Protein 3LOR (pdb70)

Solvent-accessible surface area: 26120 Å² total

Nearest PDB structures (foldseek):
  3lor-assembly1_B  TM=1.005E+00  e=1.584E-29  Corynebacterium glutamicum ATCC 13032
  2yp6-assembly3_C  TM=8.021E-01  e=1.498E-08  Streptococcus pneumoniae TIGR4
  2b5y-assembly1_A  TM=8.245E-01  e=8.520E-07  Bacillus subtilis
  2zct-assembly1_D  TM=6.244E-01  e=1.046E-04  unclassified
  3a5w-assembly1_A  TM=5.919E-01  e=3.774E-04  Aeropyrum pernix K1

Structure (mmCIF, N/CA/C/O backbone):
data_3LOR
#
_entry.id   3LOR
#
_cell.length_a   78.190
_cell.length_b   78.892
_cell.length_c   124.229
_cell.angle_alpha   90.00
_cell.angle_beta   90.00
_cell.angle_gamma   90.00
#
_symmetry.space_group_name_H-M   'P 21 21 21'
#
loop_
_entity.id
_entity.type
_entity.pdbx_description
1 polymer 'Thiol-disulfide isomerase and thioredoxins'
2 non-polymer 'CHLORIDE ION'
3 non-polymer 'CALCIUM ION'
4 non-polymer 'ACETATE ION'
5 water water
#
loop_
_atom_site.group_PDB
_atom_site.id
_atom_site.type_symbol
_atom_site.label_atom_id
_atom_site.label_alt_id
_atom_site.label_comp_id
_atom_site.label_asym_id
_atom_site.label_entity_id
_atom_site.label_seq_id
_atom_site.pdbx_PDB_ins_code
_atom_site.Cartn_x
_atom_site.Cartn_y
_atom_site.Cartn_z
_atom_site.occupancy
_atom_site.B_iso_or_equiv
_atom_site.auth_seq_id
_atom_site.auth_comp_id
_atom_site.auth_asym_id
_atom_site.auth_atom_id
_atom_site.pdbx_PDB_model_num
ATOM 1 N N . LEU A 1 4 ? -35.481 5.548 -28.634 1.00 26.86 4 LEU A N 1
ATOM 2 C CA . LEU A 1 4 ? -34.826 5.309 -27.369 1.00 26.81 4 LEU A CA 1
ATOM 3 C C . LEU A 1 4 ? -34.451 3.870 -27.309 1.00 26.59 4 LEU A C 1
ATOM 4 O O . LEU A 1 4 ? -33.576 3.476 -26.583 1.00 26.70 4 LEU A O 1
ATOM 9 N N . ASP A 1 5 ? -35.156 3.059 -28.069 1.00 26.19 5 ASP A N 1
ATOM 10 C CA . ASP A 1 5 ? -34.862 1.637 -28.147 1.00 25.80 5 ASP A CA 1
ATOM 11 C C . ASP A 1 5 ? -33.478 1.456 -28.745 1.00 25.20 5 ASP A C 1
ATOM 12 O O . ASP A 1 5 ? -32.736 0.570 -28.394 1.00 25.37 5 ASP A O 1
ATOM 14 N N . ASN A 1 6 ? -33.157 2.335 -29.664 1.00 23.91 6 ASN A N 1
ATOM 15 C CA . ASN A 1 6 ? -31.856 2.384 -30.275 1.00 22.76 6 ASN A CA 1
ATOM 16 C C . ASN A 1 6 ? -30.695 2.935 -29.440 1.00 21.78 6 ASN A C 1
ATOM 17 O O . ASN A 1 6 ? -29.549 2.740 -29.774 1.00 21.65 6 ASN A O 1
ATOM 22 N N . ALA A 1 7 ? -30.992 3.650 -28.376 1.00 20.48 7 ALA A N 1
ATOM 23 C CA . ALA A 1 7 ? -29.938 4.278 -27.622 1.00 19.17 7 ALA A CA 1
ATOM 24 C C . ALA A 1 7 ? -29.084 3.271 -26.876 1.00 17.86 7 ALA A C 1
ATOM 25 O O . ALA A 1 7 ? -29.573 2.375 -26.267 1.00 17.91 7 ALA A O 1
ATOM 27 N N . PRO A 1 8 ? -27.791 3.439 -26.959 1.00 16.63 8 PRO A N 1
ATOM 28 C CA . PRO A 1 8 ? -26.830 2.618 -26.247 1.00 15.64 8 PRO A CA 1
ATOM 29 C C . PRO A 1 8 ? -26.774 2.953 -24.793 1.00 14.96 8 PRO A C 1
ATOM 30 O O . PRO A 1 8 ? -26.981 4.079 -24.460 1.00 14.24 8 PRO A O 1
ATOM 34 N N . LEU A 1 9 ? -26.468 1.977 -23.963 1.00 14.50 9 LEU A N 1
ATOM 35 C CA . LEU A 1 9 ? -26.245 2.171 -22.548 1.00 14.18 9 LEU A CA 1
ATOM 36 C C . LEU A 1 9 ? -24.943 2.849 -22.272 1.00 13.95 9 LEU A C 1
ATOM 37 O O . LEU A 1 9 ? -24.011 2.676 -22.979 1.00 13.90 9 LEU A O 1
ATOM 42 N N . LEU A 1 10 ? -24.875 3.597 -21.207 1.00 13.45 10 LEU A N 1
ATOM 43 C CA . LEU A 1 10 ? -23.630 4.164 -20.818 1.00 13.13 10 LEU A CA 1
ATOM 44 C C . LEU A 1 10 ? -22.717 3.089 -20.241 1.00 13.03 10 LEU A C 1
ATOM 45 O O . LEU A 1 10 ? -23.074 2.405 -19.334 1.00 12.48 10 LEU A O 1
ATOM 50 N N . GLU A 1 11 ? -21.542 2.960 -20.829 1.00 13.43 11 GLU A N 1
ATOM 51 C CA . GLU A 1 11 ? -20.505 2.069 -20.373 1.00 14.76 11 GLU A CA 1
ATOM 52 C C . GLU A 1 11 ? -19.143 2.730 -20.368 1.00 15.17 11 GLU A C 1
ATOM 53 O O . GLU A 1 11 ? -18.464 2.779 -21.365 1.00 14.77 11 GLU A O 1
ATOM 59 N N . LEU A 1 12 ? -18.741 3.225 -19.226 1.00 15.28 12 LEU A N 1
ATOM 60 C CA . LEU A 1 12 ? -17.444 3.802 -19.102 1.00 15.03 12 LEU A CA 1
ATOM 61 C C . LEU A 1 12 ? -16.405 2.715 -19.148 1.00 15.04 12 LEU A C 1
ATOM 62 O O . LEU A 1 12 ? -16.596 1.715 -18.541 1.00 15.67 12 LEU A O 1
ATOM 67 N N . ASP A 1 13 ? -15.315 2.901 -19.877 1.00 14.92 13 ASP A N 1
ATOM 68 C CA . ASP A 1 13 ? -14.189 2.000 -19.767 1.00 14.38 13 ASP A CA 1
ATOM 69 C C . ASP A 1 13 ? -13.165 2.716 -18.928 1.00 13.88 13 ASP A C 1
ATOM 70 O O . ASP A 1 13 ? -12.610 3.676 -19.348 1.00 13.49 13 ASP A O 1
ATOM 75 N N . VAL A 1 14 ? -12.930 2.235 -17.726 1.00 13.53 14 VAL A N 1
ATOM 76 C CA . VAL A 1 14 ? -12.110 2.953 -16.772 1.00 13.61 14 VAL A CA 1
ATOM 77 C C . VAL A 1 14 ? -10.819 2.275 -16.354 1.00 13.73 14 VAL A C 1
ATOM 78 O O . VAL A 1 14 ? -10.843 1.186 -15.873 1.00 14.01 14 VAL A O 1
ATOM 82 N N . GLN A 1 15 ? -9.683 2.920 -16.536 1.00 13.69 15 GLN A N 1
ATOM 83 C CA . GLN A 1 15 ? -8.458 2.409 -15.958 1.00 12.84 15 GLN A CA 1
ATOM 84 C C . GLN A 1 15 ? -8.431 2.445 -14.442 1.00 12.74 15 GLN A C 1
ATOM 85 O O . GLN A 1 15 ? -8.072 1.482 -13.830 1.00 12.44 15 GLN A O 1
ATOM 91 N N . GLU A 1 16 ? -8.806 3.549 -13.841 1.00 12.07 16 GLU A N 1
ATOM 92 C CA . GLU A 1 16 ? -8.924 3.604 -12.405 1.00 12.31 16 GLU A CA 1
ATOM 93 C C . GLU A 1 16 ? -9.804 4.733 -11.914 1.00 12.41 16 GLU A C 1
ATOM 94 O O . GLU A 1 16 ? -9.969 5.703 -12.589 1.00 11.96 16 GLU A O 1
ATOM 100 N N . TRP A 1 17 ? -10.335 4.592 -10.716 1.00 11.99 17 TRP A N 1
ATOM 101 C CA . TRP A 1 17 ? -11.047 5.662 -10.077 1.00 12.31 17 TRP A CA 1
ATOM 102 C C . TRP A 1 17 ? -10.146 6.336 -9.044 1.00 12.20 17 TRP A C 1
ATOM 103 O O . TRP A 1 17 ? -9.737 5.777 -8.091 1.00 11.97 17 TRP A O 1
ATOM 114 N N . VAL A 1 18 ? -9.792 7.550 -9.331 1.00 12.86 18 VAL A N 1
ATOM 115 C CA . VAL A 1 18 ? -8.796 8.297 -8.621 1.00 13.33 18 VAL A CA 1
ATOM 116 C C . VAL A 1 18 ? -9.054 8.767 -7.192 1.00 13.61 18 VAL A C 1
ATOM 117 O O . VAL A 1 18 ? -8.160 8.823 -6.406 1.00 13.44 18 VAL A O 1
ATOM 121 N N . ASN A 1 19 ? -10.282 9.136 -6.907 1.00 14.06 19 ASN A N 1
ATOM 122 C CA . ASN A 1 19 ? -10.683 9.789 -5.680 1.00 14.67 19 ASN A CA 1
ATOM 123 C C . ASN A 1 19 ? -11.883 9.208 -4.984 1.00 15.65 19 ASN A C 1
ATOM 124 O O . ASN A 1 19 ? -12.503 9.870 -4.200 1.00 15.61 19 ASN A O 1
ATOM 129 N N . HIS A 1 20 ? -12.282 8.021 -5.379 1.00 16.25 20 HIS A N 1
ATOM 130 C CA . HIS A 1 20 ? -13.526 7.484 -4.931 1.00 16.58 20 HIS A CA 1
ATOM 131 C C . HIS A 1 20 ? -13.564 6.028 -5.213 1.00 17.21 20 HIS A C 1
ATOM 132 O O . HIS A 1 20 ? -12.899 5.561 -6.068 1.00 17.52 20 HIS A O 1
ATOM 139 N N . GLU A 1 21 ? -14.409 5.325 -4.510 1.00 17.23 21 GLU A N 1
ATOM 140 C CA . GLU A 1 21 ? -14.718 3.986 -4.854 1.00 17.96 21 GLU A CA 1
ATOM 141 C C . GLU A 1 21 ? -15.421 4.036 -6.172 1.00 18.10 21 GLU A C 1
ATOM 142 O O . GLU A 1 21 ? -16.133 4.964 -6.447 1.00 17.70 21 GLU A O 1
ATOM 148 N N . GLY A 1 22 ? -15.242 3.013 -6.973 1.00 18.08 22 GLY A N 1
ATOM 149 C CA . GLY A 1 22 ? -15.860 2.955 -8.269 1.00 18.22 22 GLY A CA 1
ATOM 150 C C . GLY A 1 22 ? -17.347 2.770 -8.255 1.00 18.19 22 GLY A C 1
ATOM 151 O O . GLY A 1 22 ? -17.888 2.205 -7.353 1.00 18.79 22 GLY A O 1
ATOM 152 N N . LEU A 1 23 ? -17.995 3.251 -9.291 1.00 17.87 23 LEU A N 1
ATOM 153 C CA . LEU A 1 23 ? -19.427 3.176 -9.410 1.00 18.06 23 LEU A CA 1
ATOM 154 C C . LEU A 1 23 ? -19.832 2.244 -10.508 1.00 18.05 23 LEU A C 1
ATOM 155 O O . LEU A 1 23 ? -19.287 2.281 -11.563 1.00 18.57 23 LEU A O 1
ATOM 160 N N . SER A 1 24 ? -20.824 1.433 -10.258 1.00 17.66 24 SER A N 1
ATOM 161 C CA . SER A 1 24 ? -21.396 0.609 -11.280 1.00 17.18 24 SER A CA 1
ATOM 162 C C . SER A 1 24 ? -22.611 1.246 -11.881 1.00 17.03 24 SER A C 1
ATOM 163 O O . SER A 1 24 ? -23.168 2.161 -11.341 1.00 16.74 24 SER A O 1
ATOM 166 N N . ASN A 1 25 ? -23.036 0.706 -13.003 1.00 16.73 25 ASN A N 1
ATOM 167 C CA . ASN A 1 25 ? -24.262 1.126 -13.628 1.00 16.33 25 ASN A CA 1
ATOM 168 C C . ASN A 1 25 ? -25.425 0.855 -12.715 1.00 16.47 25 ASN A C 1
ATOM 169 O O . ASN A 1 25 ? -26.390 1.557 -12.747 1.00 16.57 25 ASN A O 1
ATOM 174 N N . GLU A 1 26 ? -25.320 -0.190 -11.928 1.00 16.12 26 GLU A N 1
ATOM 175 C CA . GLU A 1 26 ? -26.319 -0.495 -10.945 1.00 16.15 26 GLU A CA 1
ATOM 176 C C . GLU A 1 26 ? -26.444 0.529 -9.845 1.00 15.76 26 GLU A C 1
ATOM 177 O O . GLU A 1 26 ? -27.513 0.803 -9.425 1.00 16.09 26 GLU A O 1
ATOM 179 N N . ASP A 1 27 ? -25.334 1.061 -9.379 1.00 15.69 27 ASP A N 1
ATOM 180 C CA . ASP A 1 27 ? -25.306 2.141 -8.410 1.00 15.27 27 ASP A CA 1
ATOM 181 C C . ASP A 1 27 ? -25.942 3.372 -8.999 1.00 14.79 27 ASP A C 1
ATOM 182 O O . ASP A 1 27 ? -26.597 4.097 -8.331 1.00 14.97 27 ASP A O 1
ATOM 187 N N . LEU A 1 28 ? -25.669 3.613 -10.261 1.00 13.43 28 LEU A N 1
ATOM 188 C CA . LEU A 1 28 ? -26.246 4.704 -10.995 1.00 12.93 28 LEU A CA 1
ATOM 189 C C . LEU A 1 28 ? -27.710 4.606 -11.389 1.00 12.27 28 LEU A C 1
ATOM 190 O O . LEU A 1 28 ? -28.323 5.584 -11.628 1.00 12.30 28 LEU A O 1
ATOM 195 N N . ARG A 1 29 ? -28.243 3.417 -11.493 1.00 11.47 29 ARG A N 1
ATOM 196 C CA . ARG A 1 29 ? -29.576 3.251 -11.999 1.00 11.51 29 ARG A CA 1
ATOM 197 C C . ARG A 1 29 ? -30.615 3.934 -11.119 1.00 10.79 29 ARG A C 1
ATOM 198 O O . ARG A 1 29 ? -30.515 3.933 -9.937 1.00 9.95 29 ARG A O 1
ATOM 206 N N . GLY A 1 30 ? -31.584 4.548 -11.762 1.00 10.35 30 GLY A N 1
ATOM 207 C CA . GLY A 1 30 ? -32.544 5.394 -11.114 1.00 10.20 30 GLY A CA 1
ATOM 208 C C . GLY A 1 30 ? -32.137 6.836 -10.959 1.00 10.15 30 GLY A C 1
ATOM 209 O O . GLY A 1 30 ? -32.858 7.588 -10.393 1.00 10.35 30 GLY A O 1
ATOM 210 N N . LYS A 1 31 ? -30.976 7.193 -11.472 1.00 9.94 31 LYS A N 1
ATOM 211 C CA . LYS A 1 31 ? -30.434 8.535 -11.434 1.00 9.83 31 LYS A CA 1
ATOM 212 C C . LYS A 1 31 ? -30.082 8.995 -12.820 1.00 9.45 31 LYS A C 1
ATOM 213 O O . LYS A 1 31 ? -29.686 8.225 -13.649 1.00 9.46 31 LYS A O 1
ATOM 219 N N . VAL A 1 32 ? -30.218 10.279 -13.038 1.00 8.36 32 VAL A N 1
ATOM 220 C CA . VAL A 1 32 ? -29.643 10.918 -14.189 1.00 8.43 32 VAL A CA 1
ATOM 221 C C . VAL A 1 32 ? -28.139 11.001 -14.026 1.00 7.92 32 VAL A C 1
ATOM 222 O O . VAL A 1 32 ? -27.668 11.315 -12.992 1.00 7.81 32 VAL A O 1
ATOM 226 N N . VAL A 1 33 ? -27.391 10.709 -15.064 1.00 7.88 33 VAL A N 1
ATOM 227 C CA . VAL A 1 33 ? -25.953 10.717 -14.974 1.00 8.24 33 VAL A CA 1
ATOM 228 C C . VAL A 1 33 ? -25.350 11.787 -15.827 1.00 8.48 33 VAL A C 1
ATOM 229 O O . VAL A 1 33 ? -25.651 11.911 -16.975 1.00 9.09 33 VAL A O 1
ATOM 233 N N . VAL A 1 34 ? -24.492 12.574 -15.232 1.00 8.66 34 VAL A N 1
ATOM 234 C CA . VAL A 1 34 ? -23.779 13.571 -15.966 1.00 9.08 34 VAL A CA 1
ATOM 235 C C . VAL A 1 34 ? -22.330 13.196 -16.006 1.00 8.91 34 VAL A C 1
ATOM 236 O O . VAL A 1 34 ? -21.715 13.126 -14.999 1.00 9.13 34 VAL A O 1
ATOM 240 N N . VAL A 1 35 ? -21.776 12.979 -17.170 1.00 7.74 35 VAL A N 1
ATOM 241 C CA . VAL A 1 35 ? -20.382 12.690 -17.250 1.00 8.53 35 VAL A CA 1
ATOM 242 C C . VAL A 1 35 ? -19.650 13.826 -17.905 1.00 9.04 35 VAL A C 1
ATOM 243 O O . VAL A 1 35 ? -19.921 14.162 -19.015 1.00 8.61 35 VAL A O 1
ATOM 247 N N . GLU A 1 36 ? -18.715 14.398 -17.186 1.00 9.73 36 GLU A N 1
ATOM 248 C CA . GLU A 1 36 ? -17.910 15.474 -17.677 1.00 10.54 36 GLU A CA 1
ATOM 249 C C . GLU A 1 36 ? -16.578 14.939 -18.158 1.00 10.10 36 GLU A C 1
ATOM 250 O O . GLU A 1 36 ? -15.769 14.554 -17.397 1.00 10.28 36 GLU A O 1
ATOM 256 N N . VAL A 1 37 ? -16.379 14.956 -19.451 1.00 10.48 37 VAL A N 1
ATOM 257 C CA . VAL A 1 37 ? -15.178 14.465 -20.072 1.00 10.80 37 VAL A CA 1
ATOM 258 C C . VAL A 1 37 ? -14.177 15.591 -20.254 1.00 11.74 37 VAL A C 1
ATOM 259 O O . VAL A 1 37 ? -14.443 16.538 -20.916 1.00 11.63 37 VAL A O 1
ATOM 263 N N . PHE A 1 38 ? -13.037 15.493 -19.613 1.00 11.55 38 PHE A N 1
ATOM 264 C CA . PHE A 1 38 ? -12.136 16.608 -19.550 1.00 11.89 38 PHE A CA 1
ATOM 265 C C . PHE A 1 38 ? -10.668 16.281 -19.661 1.00 11.62 38 PHE A C 1
ATOM 266 O O . PHE A 1 38 ? -10.269 15.177 -19.476 1.00 11.87 38 PHE A O 1
ATOM 274 N N . GLN A 1 39 ? -9.884 17.294 -19.947 1.00 11.56 39 GLN A N 1
ATOM 275 C CA . GLN A 1 39 ? -8.450 17.245 -19.787 1.00 11.87 39 GLN A CA 1
ATOM 276 C C . GLN A 1 39 ? -8.094 18.302 -18.762 1.00 12.22 39 GLN A C 1
ATOM 277 O O . GLN A 1 39 ? -8.650 19.358 -18.769 1.00 11.95 39 GLN A O 1
ATOM 291 N N . LEU A 1 41 ? -5.604 20.193 -18.520 1.00 11.77 41 LEU A N 1
ATOM 292 C CA . LEU A 1 41 ? -4.940 21.343 -19.083 1.00 12.03 41 LEU A CA 1
ATOM 293 C C . LEU A 1 41 ? -5.644 21.997 -20.250 1.00 12.68 41 LEU A C 1
ATOM 294 O O . LEU A 1 41 ? -5.047 22.714 -20.972 1.00 14.02 41 LEU A O 1
ATOM 299 N N . CYS A 1 42 ? -6.913 21.739 -20.421 1.00 13.16 42 CYS A N 1
ATOM 300 C CA . CYS A 1 42 ? -7.686 22.323 -21.473 1.00 13.66 42 CYS A CA 1
ATOM 301 C C . CYS A 1 42 ? -8.460 23.493 -20.899 1.00 13.20 42 CYS A C 1
ATOM 302 O O . CYS A 1 42 ? -9.095 23.385 -19.902 1.00 12.58 42 CYS A O 1
ATOM 305 N N . PRO A 1 43 ? -8.362 24.625 -21.553 1.00 12.79 43 PRO A N 1
ATOM 306 C CA . PRO A 1 43 ? -8.940 25.858 -21.056 1.00 12.54 43 PRO A CA 1
ATOM 307 C C . PRO A 1 43 ? -10.437 25.788 -20.927 1.00 13.04 43 PRO A C 1
ATOM 308 O O . PRO A 1 43 ? -10.962 26.302 -19.990 1.00 12.85 43 PRO A O 1
ATOM 312 N N . GLY A 1 44 ? -11.071 25.163 -21.896 1.00 12.90 44 GLY A N 1
ATOM 313 C CA . GLY A 1 44 ? -12.477 25.010 -21.910 1.00 12.74 44 GLY A CA 1
ATOM 314 C C . GLY A 1 44 ? -12.915 24.199 -20.731 1.00 13.05 44 GLY A C 1
ATOM 315 O O . GLY A 1 44 ? -13.882 24.491 -20.119 1.00 12.91 44 GLY A O 1
ATOM 316 N N . CYS A 1 45 ? -12.183 23.164 -20.436 1.00 13.19 45 CYS A N 1
ATOM 317 C CA . CYS A 1 45 ? -12.462 22.411 -19.256 1.00 13.45 45 CYS A CA 1
ATOM 318 C C . CYS A 1 45 ? -12.227 23.156 -17.957 1.00 13.55 45 CYS A C 1
ATOM 319 O O . CYS A 1 45 ? -13.072 23.195 -17.123 1.00 13.60 45 CYS A O 1
ATOM 322 N N . VAL A 1 46 ? -11.062 23.731 -17.801 1.00 13.39 46 VAL A N 1
ATOM 323 C CA . VAL A 1 46 ? -10.700 24.389 -16.581 1.00 13.72 46 VAL A CA 1
ATOM 324 C C . VAL A 1 46 ? -11.536 25.612 -16.288 1.00 13.68 46 VAL A C 1
ATOM 325 O O . VAL A 1 46 ? -11.936 25.820 -15.194 1.00 14.09 46 VAL A O 1
ATOM 329 N N . ASN A 1 47 ? -11.717 26.442 -17.291 1.00 13.68 47 ASN A N 1
ATOM 330 C CA . ASN A 1 47 ? -12.595 27.589 -17.222 1.00 13.21 47 ASN A CA 1
ATOM 331 C C . ASN A 1 47 ? -14.077 27.345 -17.130 1.00 12.37 47 ASN A C 1
ATOM 332 O O . ASN A 1 47 ? -14.733 28.055 -16.467 1.00 11.41 47 ASN A O 1
ATOM 337 N N . HIS A 1 48 ? -14.597 26.404 -17.881 1.00 11.49 48 HIS A N 1
ATOM 338 C CA . HIS A 1 48 ? -16.026 26.268 -17.950 1.00 12.27 48 HIS A CA 1
ATOM 339 C C . HIS A 1 48 ? -16.625 24.931 -17.564 1.00 11.47 48 HIS A C 1
ATOM 340 O O . HIS A 1 48 ? -17.404 24.864 -16.681 1.00 10.88 48 HIS A O 1
ATOM 347 N N . GLY A 1 49 ? -16.257 23.884 -18.260 1.00 11.32 49 GLY A N 1
ATOM 348 C CA . GLY A 1 49 ? -16.820 22.596 -17.997 1.00 11.74 49 GLY A CA 1
ATOM 349 C C . GLY A 1 49 ? -16.615 21.975 -16.636 1.00 11.80 49 GLY A C 1
ATOM 350 O O . GLY A 1 49 ? -17.532 21.527 -16.052 1.00 12.98 49 GLY A O 1
ATOM 351 N N . VAL A 1 50 ? -15.424 21.978 -16.113 1.00 12.16 50 VAL A N 1
ATOM 352 C CA . VAL A 1 50 ? -15.253 21.445 -14.793 1.00 12.66 50 VAL A CA 1
ATOM 353 C C . VAL A 1 50 ? -16.025 22.221 -13.715 1.00 12.59 50 VAL A C 1
ATOM 354 O O . VAL A 1 50 ? -16.710 21.640 -12.953 1.00 13.40 50 VAL A O 1
ATOM 358 N N . PRO A 1 51 ? -15.955 23.532 -13.700 1.00 12.18 51 PRO A N 1
ATOM 359 C CA . PRO A 1 51 ? -16.685 24.315 -12.725 1.00 11.83 51 PRO A CA 1
ATOM 360 C C . PRO A 1 51 ? -18.182 24.159 -12.829 1.00 11.99 51 PRO A C 1
ATOM 361 O O . PRO A 1 51 ? -18.833 24.165 -11.836 1.00 11.74 51 PRO A O 1
ATOM 365 N N . GLN A 1 52 ? -18.695 24.021 -14.036 1.00 11.40 52 GLN A N 1
ATOM 366 C CA . GLN A 1 52 ? -20.090 23.707 -14.269 1.00 11.18 52 GLN A CA 1
ATOM 367 C C . GLN A 1 52 ? -20.495 22.360 -13.658 1.00 11.20 52 GLN A C 1
ATOM 368 O O . GLN A 1 52 ? -21.519 22.260 -13.073 1.00 10.56 52 GLN A O 1
ATOM 374 N N . ALA A 1 53 ? -19.653 21.358 -13.792 1.00 10.53 53 ALA A N 1
ATOM 375 C CA . ALA A 1 53 ? -19.843 20.088 -13.156 1.00 11.01 53 ALA A CA 1
ATOM 376 C C . ALA A 1 53 ? -19.852 20.204 -11.619 1.00 11.19 53 ALA A C 1
ATOM 377 O O . ALA A 1 53 ? -20.656 19.613 -11.003 1.00 11.34 53 ALA A O 1
ATOM 379 N N . GLN A 1 54 ? -18.971 21.000 -11.044 1.00 11.86 54 GLN A N 1
ATOM 380 C CA . GLN A 1 54 ? -18.951 21.232 -9.610 1.00 12.19 54 GLN A CA 1
ATOM 381 C C . GLN A 1 54 ? -20.226 21.899 -9.152 1.00 12.45 54 GLN A C 1
ATOM 382 O O . GLN A 1 54 ? -20.743 21.570 -8.154 1.00 12.19 54 GLN A O 1
ATOM 388 N N . LYS A 1 55 ? -20.727 22.828 -9.929 1.00 11.36 55 LYS A N 1
ATOM 389 C CA . LYS A 1 55 ? -21.946 23.482 -9.616 1.00 11.52 55 LYS A CA 1
ATOM 390 C C . LYS A 1 55 ? -23.099 22.512 -9.594 1.00 11.69 55 LYS A C 1
ATOM 391 O O . LYS A 1 55 ? -23.921 22.567 -8.739 1.00 10.93 55 LYS A O 1
ATOM 397 N N . ILE A 1 56 ? -23.145 21.609 -10.540 1.00 10.93 56 ILE A N 1
ATOM 398 C CA . ILE A 1 56 ? -24.177 20.635 -10.548 1.00 11.21 56 ILE A CA 1
ATOM 399 C C . ILE A 1 56 ? -24.083 19.778 -9.299 1.00 11.39 56 ILE A C 1
ATOM 400 O O . ILE A 1 56 ? -25.038 19.547 -8.653 1.00 11.30 56 ILE A O 1
ATOM 405 N N . HIS A 1 57 ? -22.890 19.352 -8.976 1.00 11.14 57 HIS A N 1
ATOM 406 C CA . HIS A 1 57 ? -22.657 18.505 -7.851 1.00 11.94 57 HIS A CA 1
ATOM 407 C C . HIS A 1 57 ? -23.075 19.152 -6.529 1.00 12.18 57 HIS A C 1
ATOM 408 O O . HIS A 1 57 ? -23.640 18.521 -5.709 1.00 12.95 57 HIS A O 1
ATOM 415 N N . ARG A 1 58 ? -22.751 20.409 -6.347 1.00 12.91 58 ARG A N 1
ATOM 416 C CA . ARG A 1 58 ? -23.173 21.170 -5.199 1.00 14.11 58 ARG A CA 1
ATOM 417 C C . ARG A 1 58 ? -24.644 21.473 -5.132 1.00 14.65 58 ARG A C 1
ATOM 418 O O . ARG A 1 58 ? -25.221 21.415 -4.107 1.00 14.67 58 ARG A O 1
ATOM 434 N N . ILE A 1 60 ? -27.323 19.802 -6.915 1.00 15.34 60 ILE A N 1
ATOM 435 C CA . ILE A 1 60 ? -28.288 18.756 -7.025 1.00 15.17 60 ILE A CA 1
ATOM 436 C C . ILE A 1 60 ? -27.834 17.572 -6.251 1.00 15.16 60 ILE A C 1
ATOM 437 O O . ILE A 1 60 ? -26.717 17.178 -6.329 1.00 15.49 60 ILE A O 1
ATOM 442 N N . ASP A 1 61 ? -28.738 17.016 -5.495 1.00 14.93 61 ASP A N 1
ATOM 443 C CA . ASP A 1 61 ? -28.448 15.889 -4.678 1.00 15.40 61 ASP A CA 1
ATOM 444 C C . ASP A 1 61 ? -28.151 14.623 -5.467 1.00 15.50 61 ASP A C 1
ATOM 445 O O . ASP A 1 61 ? -28.710 14.397 -6.487 1.00 15.54 61 ASP A O 1
ATOM 450 N N . GLU A 1 62 ? -27.310 13.777 -4.922 1.00 15.44 62 GLU A N 1
ATOM 451 C CA . GLU A 1 62 ? -26.937 12.537 -5.574 1.00 15.80 62 GLU A CA 1
ATOM 452 C C . GLU A 1 62 ? -27.997 11.489 -5.600 1.00 15.45 62 GLU A C 1
ATOM 453 O O . GLU A 1 62 ? -27.835 10.493 -6.220 1.00 15.63 62 GLU A O 1
ATOM 459 N N . SER A 1 63 ? -29.067 11.723 -4.889 1.00 15.40 63 SER A N 1
ATOM 460 C CA . SER A 1 63 ? -30.262 10.915 -5.001 1.00 15.16 63 SER A CA 1
ATOM 461 C C . SER A 1 63 ? -31.006 11.103 -6.337 1.00 14.95 63 SER A C 1
ATOM 462 O O . SER A 1 63 ? -31.821 10.303 -6.696 1.00 14.93 63 SER A O 1
ATOM 465 N N . GLN A 1 64 ? -30.707 12.197 -7.018 1.00 14.50 64 GLN A N 1
ATOM 466 C CA . GLN A 1 64 ? -31.287 12.555 -8.290 1.00 14.02 64 GLN A CA 1
ATOM 467 C C . GLN A 1 64 ? -30.309 12.574 -9.450 1.00 13.69 64 GLN A C 1
ATOM 468 O O . GLN A 1 64 ? -30.553 12.005 -10.466 1.00 12.67 64 GLN A O 1
ATOM 474 N N . VAL A 1 65 ? -29.215 13.279 -9.273 1.00 13.08 65 VAL A N 1
ATOM 475 C CA . VAL A 1 65 ? -28.187 13.367 -10.277 1.00 13.07 65 VAL A CA 1
ATOM 476 C C . VAL A 1 65 ? -26.802 12.935 -9.781 1.00 13.12 65 VAL A C 1
ATOM 477 O O . VAL A 1 65 ? -26.340 13.396 -8.798 1.00 13.37 65 VAL A O 1
ATOM 481 N N . GLN A 1 66 ? -26.138 12.063 -10.505 1.00 12.12 66 GLN A N 1
ATOM 482 C CA . GLN A 1 66 ? -24.752 11.755 -10.257 1.00 12.13 66 GLN A CA 1
ATOM 483 C C . GLN A 1 66 ? -23.816 12.409 -11.259 1.00 11.70 66 GLN A C 1
ATOM 484 O O . GLN A 1 66 ? -23.959 12.250 -12.413 1.00 11.06 66 GLN A O 1
ATOM 490 N N . VAL A 1 67 ? -22.854 13.153 -10.771 1.00 11.21 67 VAL A N 1
ATOM 491 C CA . VAL A 1 67 ? -21.811 13.724 -11.596 1.00 11.16 67 VAL A CA 1
ATOM 492 C C . VAL A 1 67 ? -20.588 12.853 -11.521 1.00 11.45 67 VAL A C 1
ATOM 493 O O . VAL A 1 67 ? -20.181 12.448 -10.476 1.00 11.58 67 VAL A O 1
ATOM 497 N N . ILE A 1 68 ? -20.053 12.545 -12.674 1.00 11.17 68 ILE A N 1
ATOM 498 C CA . ILE A 1 68 ? -18.827 11.820 -12.831 1.00 11.55 68 ILE A CA 1
ATOM 499 C C . ILE A 1 68 ? -17.858 12.536 -13.716 1.00 11.63 68 ILE A C 1
ATOM 500 O O . ILE A 1 68 ? -18.192 13.027 -14.766 1.00 11.39 68 ILE A O 1
ATOM 505 N N . GLY A 1 69 ? -16.634 12.582 -13.260 1.00 10.95 69 GLY A N 1
ATOM 506 C CA . GLY A 1 69 ? -15.556 13.152 -14.012 1.00 10.72 69 GLY A CA 1
ATOM 507 C C . GLY A 1 69 ? -14.808 12.088 -14.773 1.00 11.04 69 GLY A C 1
ATOM 508 O O . GLY A 1 69 ? -14.509 11.085 -14.250 1.00 10.52 69 GLY A O 1
ATOM 509 N N . LEU A 1 70 ? -14.559 12.302 -16.037 1.00 11.88 70 LEU A N 1
ATOM 510 C CA . LEU A 1 70 ? -13.757 11.368 -16.777 1.00 12.21 70 LEU A CA 1
ATOM 511 C C . LEU A 1 70 ? -12.614 12.067 -17.420 1.00 12.53 70 LEU A C 1
ATOM 512 O O . LEU A 1 70 ? -12.796 12.897 -18.247 1.00 12.61 70 LEU A O 1
ATOM 517 N N . HIS A 1 71 ? -11.421 11.711 -17.016 1.00 12.39 71 HIS A N 1
ATOM 518 C CA . HIS A 1 71 ? -10.251 12.331 -17.537 1.00 12.48 71 HIS A CA 1
ATOM 519 C C . HIS A 1 71 ? -9.837 11.511 -18.747 1.00 12.68 71 HIS A C 1
ATOM 520 O O . HIS A 1 71 ? -9.371 10.433 -18.597 1.00 11.85 71 HIS A O 1
ATOM 527 N N . SER A 1 72 ? -10.078 12.031 -19.932 1.00 12.64 72 SER A N 1
ATOM 528 C CA . SER A 1 72 ? -9.654 11.420 -21.163 1.00 12.88 72 SER A CA 1
ATOM 529 C C . SER A 1 72 ? -8.567 12.211 -21.810 1.00 12.80 72 SER A C 1
ATOM 530 O O . SER A 1 72 ? -8.823 13.153 -22.488 1.00 12.30 72 SER A O 1
ATOM 533 N N . VAL A 1 73 ? -7.352 11.779 -21.610 1.00 12.62 73 VAL A N 1
ATOM 534 C CA . VAL A 1 73 ? -6.207 12.478 -22.108 1.00 12.27 73 VAL A CA 1
ATOM 535 C C . VAL A 1 73 ? -5.851 11.907 -23.446 1.00 12.32 73 VAL A C 1
ATOM 536 O O . VAL A 1 73 ? -5.626 10.752 -23.555 1.00 12.59 73 VAL A O 1
ATOM 540 N N . PHE A 1 74 ? -5.848 12.738 -24.459 1.00 11.55 74 PHE A N 1
ATOM 541 C CA . PHE A 1 74 ? -5.496 12.334 -25.788 1.00 11.58 74 PHE A CA 1
ATOM 542 C C . PHE A 1 74 ? -4.288 13.035 -26.382 1.00 11.73 74 PHE A C 1
ATOM 543 O O . PHE A 1 74 ? -3.900 12.771 -27.490 1.00 11.20 74 PHE A O 1
ATOM 551 N N . GLU A 1 75 ? -3.691 13.925 -25.628 1.00 12.01 75 GLU A N 1
ATOM 552 C CA . GLU A 1 75 ? -2.480 14.565 -26.045 1.00 12.84 75 GLU A CA 1
ATOM 553 C C . GLU A 1 75 ? -1.631 14.788 -24.804 1.00 12.70 75 GLU A C 1
ATOM 554 O O . GLU A 1 75 ? -2.159 14.904 -23.738 1.00 12.93 75 GLU A O 1
ATOM 560 N N . HIS A 1 76 ? -0.322 14.853 -24.951 1.00 12.48 76 HIS A N 1
ATOM 561 C CA . HIS A 1 76 ? 0.557 15.219 -23.861 1.00 12.75 76 HIS A CA 1
ATOM 562 C C . HIS A 1 76 ? 0.420 14.372 -22.647 1.0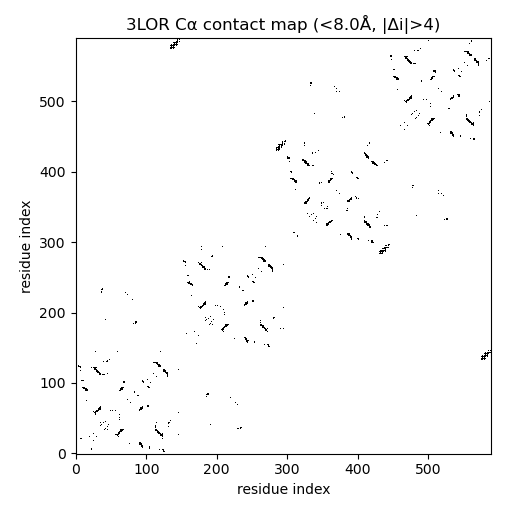0 12.64 76 HIS A C 1
ATOM 563 O O . HIS A 1 76 ? 0.453 14.852 -21.579 1.00 12.24 76 HIS A O 1
ATOM 570 N N . HIS A 1 77 ? 0.335 13.087 -22.859 1.00 12.74 77 HIS A N 1
ATOM 571 C CA . HIS A 1 77 ? 0.051 12.131 -21.848 1.00 13.94 77 HIS A CA 1
ATOM 572 C C . HIS A 1 77 ? 1.053 12.143 -20.701 1.00 13.96 77 HIS A C 1
ATOM 573 O O . HIS A 1 77 ? 0.676 11.968 -19.586 1.00 14.67 77 HIS A O 1
ATOM 580 N N . ASP A 1 78 ? 2.320 12.346 -20.990 1.00 13.76 78 ASP A N 1
ATOM 581 C CA . ASP A 1 78 ? 3.373 12.302 -19.998 1.00 14.55 78 ASP A CA 1
ATOM 582 C C . ASP A 1 78 ? 3.241 13.370 -18.950 1.00 14.43 78 ASP A C 1
ATOM 583 O O . ASP A 1 78 ? 3.655 13.214 -17.854 1.00 14.90 78 ASP A O 1
ATOM 588 N N . VAL A 1 79 ? 2.642 14.457 -19.352 1.00 14.04 79 VAL A N 1
ATOM 589 C CA . VAL A 1 79 ? 2.315 15.539 -18.489 1.00 13.77 79 VAL A CA 1
ATOM 590 C C . VAL A 1 79 ? 0.965 15.454 -17.736 1.00 14.27 79 VAL A C 1
ATOM 591 O O . VAL A 1 79 ? 0.768 16.123 -16.761 1.00 14.42 79 VAL A O 1
ATOM 603 N N . THR A 1 81 ? -0.644 12.804 -16.242 1.00 13.84 81 THR A N 1
ATOM 604 C CA . THR A 1 81 ? -0.767 11.521 -15.605 1.00 13.93 81 THR A CA 1
ATOM 605 C C . THR A 1 81 ? -1.807 11.517 -14.516 1.00 13.59 81 THR A C 1
ATOM 606 O O . THR A 1 81 ? -2.254 12.518 -14.105 1.00 13.67 81 THR A O 1
ATOM 610 N N . PRO A 1 82 ? -2.132 10.339 -14.035 1.00 13.46 82 PRO A N 1
ATOM 611 C CA . PRO A 1 82 ? -3.042 10.178 -12.930 1.00 13.16 82 PRO A CA 1
ATOM 612 C C . PRO A 1 82 ? -2.538 10.848 -11.677 1.00 12.86 82 PRO A C 1
ATOM 613 O O . PRO A 1 82 ? -3.350 11.320 -10.950 1.00 13.01 82 PRO A O 1
ATOM 617 N N . GLU A 1 83 ? -1.243 10.879 -11.436 1.00 12.50 83 GLU A N 1
ATOM 618 C CA . GLU A 1 83 ? -0.689 11.617 -10.311 1.00 12.64 83 GLU A CA 1
ATOM 619 C C . GLU A 1 83 ? -0.901 13.108 -10.403 1.00 12.90 83 GLU A C 1
ATOM 620 O O . GLU A 1 83 ? -1.264 13.734 -9.458 1.00 12.38 83 GLU A O 1
ATOM 622 N N . ALA A 1 84 ? -0.685 13.655 -11.581 1.00 13.29 84 ALA A N 1
ATOM 623 C CA . ALA A 1 84 ? -0.957 15.049 -11.870 1.00 12.86 84 ALA A CA 1
ATOM 624 C C . ALA A 1 84 ? -2.435 15.370 -11.730 1.00 12.69 84 ALA A C 1
ATOM 625 O O . ALA A 1 84 ? -2.787 16.402 -11.280 1.00 12.12 84 ALA A O 1
ATOM 627 N N . LEU A 1 85 ? -3.279 14.451 -12.127 1.00 12.83 85 LEU A N 1
ATOM 628 C CA . LEU A 1 85 ? -4.698 14.593 -11.965 1.00 13.24 85 LEU A CA 1
ATOM 629 C C . LEU A 1 85 ? -5.105 14.683 -10.514 1.00 13.01 85 LEU A C 1
ATOM 630 O O . LEU A 1 85 ? -5.988 15.401 -10.184 1.00 12.84 85 LEU A O 1
ATOM 635 N N . LYS A 1 86 ? -4.458 13.920 -9.667 1.00 13.33 86 LYS A N 1
ATOM 636 C CA . LYS A 1 86 ? -4.778 13.941 -8.273 1.00 13.22 86 LYS A CA 1
ATOM 637 C C . LYS A 1 86 ? -4.517 15.291 -7.665 1.00 13.07 86 LYS A C 1
ATOM 638 O O . LYS A 1 86 ? -5.236 15.727 -6.829 1.00 13.20 86 LYS A O 1
ATOM 644 N N . VAL A 1 87 ? -3.453 15.921 -8.098 1.00 12.74 87 VAL A N 1
ATOM 645 C CA . VAL A 1 87 ? -3.134 17.281 -7.733 1.00 12.76 87 VAL A CA 1
ATOM 646 C C . VAL A 1 87 ? -4.114 18.301 -8.273 1.00 12.51 87 VAL A C 1
ATOM 647 O O . VAL A 1 87 ? -4.459 19.204 -7.601 1.00 12.50 87 VAL A O 1
ATOM 651 N N . PHE A 1 88 ? -4.545 18.127 -9.499 1.00 12.58 88 PHE A N 1
ATOM 652 C CA . PHE A 1 88 ? -5.516 18.998 -10.084 1.00 12.92 88 PHE A CA 1
ATOM 653 C C . PHE A 1 88 ? -6.790 18.944 -9.286 1.00 13.31 88 PHE A C 1
ATOM 654 O O . PHE A 1 88 ? -7.349 19.936 -8.981 1.00 13.86 88 PHE A O 1
ATOM 662 N N . ILE A 1 89 ? -7.202 17.764 -8.910 1.00 13.44 89 ILE A N 1
ATOM 663 C CA . ILE A 1 89 ? -8.423 17.586 -8.182 1.00 14.51 89 ILE A CA 1
ATOM 664 C C . ILE A 1 89 ? -8.406 18.310 -6.833 1.00 14.78 89 ILE A C 1
ATOM 665 O O . ILE A 1 89 ? -9.352 18.913 -6.458 1.00 15.66 89 ILE A O 1
ATOM 670 N N . ASP A 1 90 ? -7.306 18.218 -6.125 1.00 14.76 90 ASP A N 1
ATOM 671 C CA . ASP A 1 90 ? -7.106 18.875 -4.856 1.00 15.15 90 ASP A CA 1
ATOM 672 C C . ASP A 1 90 ? -7.084 20.391 -4.942 1.00 14.47 90 ASP A C 1
ATOM 673 O O . ASP A 1 90 ? -7.768 21.054 -4.237 1.00 14.12 90 ASP A O 1
ATOM 678 N N . GLU A 1 91 ? -6.318 20.905 -5.880 1.00 13.63 91 GLU A N 1
ATOM 679 C CA . GLU A 1 91 ? -6.209 22.321 -6.135 1.00 13.75 91 GLU A CA 1
ATOM 680 C C . GLU A 1 91 ? -7.523 22.959 -6.529 1.00 13.19 91 GLU A C 1
ATOM 681 O O . GLU A 1 91 ? -7.821 24.027 -6.120 1.00 13.29 91 GLU A O 1
ATOM 687 N N . PHE A 1 92 ? -8.309 22.287 -7.331 1.00 12.48 92 PHE A N 1
ATOM 688 C CA . PHE A 1 92 ? -9.548 22.834 -7.774 1.00 12.18 92 PHE A CA 1
ATOM 689 C C . PHE A 1 92 ? -10.743 22.458 -6.914 1.00 12.25 92 PHE A C 1
ATOM 690 O O . PHE A 1 92 ? -11.821 22.812 -7.190 1.00 12.89 92 PHE A O 1
ATOM 698 N N . GLY A 1 93 ? -10.524 21.710 -5.865 1.00 12.69 93 GLY A N 1
ATOM 699 C CA . GLY A 1 93 ? -11.585 21.258 -5.007 1.00 12.30 93 GLY A CA 1
ATOM 700 C C . GLY A 1 93 ? -12.669 20.404 -5.596 1.00 12.38 93 GLY A C 1
ATOM 701 O O . GLY A 1 93 ? -13.778 20.483 -5.194 1.00 12.19 93 GLY A O 1
ATOM 702 N N . ILE A 1 94 ? -12.327 19.536 -6.519 1.00 12.61 94 ILE A N 1
ATOM 703 C CA . ILE A 1 94 ? -13.336 18.700 -7.135 1.00 12.66 94 ILE A CA 1
ATOM 704 C C . ILE A 1 94 ? -13.724 17.595 -6.178 1.00 12.83 94 ILE A C 1
ATOM 705 O O . ILE A 1 94 ? -12.924 16.868 -5.715 1.00 13.19 94 ILE A O 1
ATOM 710 N N . LYS A 1 95 ? -14.981 17.519 -5.841 1.00 12.72 95 LYS A N 1
ATOM 711 C CA . LYS A 1 95 ? -15.411 16.526 -4.904 1.00 13.07 95 LYS A CA 1
ATOM 712 C C . LYS A 1 95 ? -16.218 15.373 -5.481 1.00 13.01 95 LYS A C 1
ATOM 713 O O . LYS A 1 95 ? -16.535 14.467 -4.793 1.00 13.91 95 LYS A O 1
ATOM 719 N N . PHE A 1 96 ? -16.574 15.442 -6.741 1.00 12.08 96 PHE A N 1
ATOM 720 C CA . PHE A 1 96 ? -17.259 14.367 -7.405 1.00 11.21 96 PHE A CA 1
ATOM 721 C C . PHE A 1 96 ? -16.316 13.277 -7.845 1.00 10.75 96 PHE A C 1
ATOM 722 O O . PHE A 1 96 ? -15.173 13.483 -7.993 1.00 11.11 96 PHE A O 1
ATOM 730 N N . PRO A 1 97 ? -16.812 12.102 -8.079 1.00 10.57 97 PRO A N 1
ATOM 731 C CA . PRO A 1 97 ? -15.927 11.020 -8.472 1.00 10.63 97 PRO A CA 1
ATOM 732 C C . PRO A 1 97 ? -15.302 11.206 -9.864 1.00 10.52 97 PRO A C 1
ATOM 733 O O . PRO A 1 97 ? -15.931 11.602 -10.797 1.00 10.16 97 PRO A O 1
ATOM 737 N N . VAL A 1 98 ? -14.023 10.948 -9.939 1.00 10.70 98 VAL A N 1
ATOM 738 C CA . VAL A 1 98 ? -13.275 11.130 -11.137 1.00 11.04 98 VAL A CA 1
ATOM 739 C C . VAL A 1 98 ? -12.670 9.828 -11.576 1.00 11.72 98 VAL A C 1
ATOM 740 O O . VAL A 1 98 ? -12.032 9.170 -10.827 1.00 11.95 98 VAL A O 1
ATOM 744 N N . ALA A 1 99 ? -12.878 9.488 -12.818 1.00 11.87 99 ALA A N 1
ATOM 745 C CA . ALA A 1 99 ? -12.292 8.325 -13.395 1.00 12.49 99 ALA A CA 1
ATOM 746 C C . ALA A 1 99 ? -11.361 8.685 -14.510 1.00 12.86 99 ALA A C 1
ATOM 747 O O . ALA A 1 99 ? -11.507 9.670 -15.160 1.00 13.81 99 ALA A O 1
ATOM 749 N N . VAL A 1 100 ? -10.399 7.833 -14.717 1.00 12.85 100 VAL A N 1
ATOM 750 C CA . VAL A 1 100 ? -9.440 7.940 -15.761 1.00 12.63 100 VAL A CA 1
ATOM 751 C C . VAL A 1 100 ? -9.866 6.978 -16.879 1.00 13.11 100 VAL A C 1
ATOM 752 O O . VAL A 1 100 ? -10.009 5.820 -16.665 1.00 12.30 100 VAL A O 1
ATOM 756 N N . ASP A 1 101 ? -10.065 7.506 -18.064 1.00 13.21 101 ASP A N 1
ATOM 757 C CA . ASP A 1 101 ? -10.453 6.773 -19.251 1.00 13.46 101 ASP A CA 1
ATOM 758 C C . ASP A 1 101 ? -9.366 5.761 -19.607 1.00 13.21 101 ASP A C 1
ATOM 759 O O . ASP A 1 101 ? -8.229 6.072 -19.611 1.00 14.25 101 ASP A O 1
ATOM 772 N N . PRO A 1 103 ? -6.739 3.773 -21.320 1.00 12.64 103 PRO A N 1
ATOM 773 C CA . PRO A 1 103 ? -5.881 3.973 -22.461 1.00 12.73 103 PRO A CA 1
ATOM 774 C C . PRO A 1 103 ? -5.868 2.757 -23.368 1.00 13.16 103 PRO A C 1
ATOM 775 O O . PRO A 1 103 ? -6.062 1.667 -22.916 1.00 12.32 103 PRO A O 1
ATOM 779 N N . ARG A 1 104 ? -5.681 2.988 -24.645 1.00 14.22 104 ARG A N 1
ATOM 780 C CA . ARG A 1 104 ? -5.544 1.946 -25.634 1.00 14.20 104 ARG A CA 1
ATOM 781 C C . ARG A 1 104 ? -4.104 1.877 -26.090 1.00 14.62 104 ARG A C 1
ATOM 782 O O . ARG A 1 104 ? -3.536 2.852 -26.475 1.00 15.20 104 ARG A O 1
ATOM 790 N N . GLU A 1 105 ? -3.524 0.701 -26.063 1.00 14.59 105 GLU A N 1
ATOM 791 C CA . GLU A 1 105 ? -2.118 0.571 -26.353 1.00 14.54 105 GLU A CA 1
ATOM 792 C C . GLU A 1 105 ? -1.760 0.985 -27.754 1.00 14.47 105 GLU A C 1
ATOM 793 O O . GLU A 1 105 ? -2.320 0.550 -28.704 1.00 14.17 105 GLU A O 1
ATOM 795 N N . GLY A 1 106 ? -0.791 1.858 -27.839 1.00 14.10 106 GLY A N 1
ATOM 796 C CA . GLY A 1 106 ? -0.310 2.346 -29.092 1.00 13.99 106 GLY A CA 1
ATOM 797 C C . GLY A 1 106 ? -1.022 3.534 -29.648 1.00 14.13 106 GLY A C 1
ATOM 798 O O . GLY A 1 106 ? -0.590 4.070 -30.606 1.00 14.27 106 GLY A O 1
ATOM 799 N N . GLN A 1 107 ? -2.110 3.944 -29.022 1.00 13.81 107 GLN A N 1
ATOM 800 C CA . GLN A 1 107 ? -2.918 5.019 -29.536 1.00 12.94 107 GLN A CA 1
ATOM 801 C C . GLN A 1 107 ? -3.100 6.143 -28.540 1.00 12.98 107 GLN A C 1
ATOM 802 O O . GLN A 1 107 ? -3.248 5.921 -27.386 1.00 13.12 107 GLN A O 1
ATOM 808 N N . ARG A 1 108 ? -3.069 7.357 -29.020 1.00 12.38 108 ARG A N 1
ATOM 809 C CA . ARG A 1 108 ? -3.362 8.515 -28.209 1.00 12.63 108 ARG A CA 1
ATOM 810 C C . ARG A 1 108 ? -4.791 8.651 -27.654 1.00 12.45 108 ARG A C 1
ATOM 811 O O . ARG A 1 108 ? -4.962 9.132 -26.587 1.00 12.17 108 ARG A O 1
ATOM 819 N N . ILE A 1 109 ? -5.794 8.244 -28.410 1.00 12.27 109 ILE A N 1
ATOM 820 C CA . ILE A 1 109 ? -7.161 8.385 -27.990 1.00 12.62 109 ILE A CA 1
ATOM 821 C C . ILE A 1 109 ? -7.530 7.227 -27.107 1.00 12.87 109 ILE A C 1
ATOM 822 O O . ILE A 1 109 ? -7.366 6.127 -27.469 1.00 12.67 109 ILE A O 1
ATOM 827 N N . PRO A 1 110 ? -8.018 7.522 -25.928 1.00 12.81 110 PRO A N 1
ATOM 828 C CA . PRO A 1 110 ? -8.505 6.537 -24.977 1.00 12.75 110 PRO A CA 1
ATOM 829 C C . PRO A 1 110 ? -9.876 5.948 -25.313 1.00 12.76 110 PRO A C 1
ATOM 830 O O . PRO A 1 110 ? -10.585 6.408 -26.155 1.00 11.70 110 PRO A O 1
ATOM 834 N N . SER A 1 111 ? -10.162 4.872 -24.629 1.00 13.10 111 SER A N 1
ATOM 835 C CA . SER A 1 111 ? -11.194 3.947 -24.967 1.00 13.09 111 SER A CA 1
ATOM 836 C C . SER A 1 111 ? -12.620 4.431 -24.956 1.00 13.24 111 SER A C 1
ATOM 837 O O . SER A 1 111 ? -13.288 4.274 -25.916 1.00 13.04 111 SER A O 1
ATOM 840 N N . THR A 1 112 ? -13.045 5.067 -23.888 1.00 13.22 112 THR A N 1
ATOM 841 C CA . THR A 1 112 ? -14.363 5.634 -23.800 1.00 13.01 112 THR A CA 1
ATOM 842 C C . THR A 1 112 ? -14.528 6.724 -24.829 1.00 13.23 112 THR A C 1
ATOM 843 O O . THR A 1 112 ? -15.516 6.800 -25.492 1.00 13.06 112 THR A O 1
ATOM 855 N N . LYS A 1 114 ? -12.970 7.059 -27.737 1.00 14.83 114 LYS A N 1
ATOM 856 C CA . LYS A 1 114 ? -13.087 6.391 -29.018 1.00 14.97 114 LYS A CA 1
ATOM 857 C C . LYS A 1 114 ? -14.447 5.778 -29.231 1.00 14.79 114 LYS A C 1
ATOM 858 O O . LYS A 1 114 ? -15.068 5.954 -30.225 1.00 14.48 114 LYS A O 1
ATOM 864 N N . LYS A 1 115 ? -14.910 5.082 -28.229 1.00 14.91 115 LYS A N 1
ATOM 865 C CA . LYS A 1 115 ? -16.134 4.348 -28.288 1.00 15.48 115 LYS A CA 1
ATOM 866 C C . LYS A 1 115 ? -17.307 5.269 -28.591 1.00 14.70 115 LYS A C 1
ATOM 867 O O . LYS A 1 115 ? -18.148 4.944 -29.368 1.00 14.02 115 LYS A O 1
ATOM 873 N N . TYR A 1 116 ? -17.354 6.434 -27.982 1.00 13.97 116 TYR A N 1
ATOM 874 C CA . TYR A 1 116 ? -18.457 7.318 -28.198 1.00 13.19 116 TYR A CA 1
ATOM 875 C C . TYR A 1 116 ? -18.136 8.375 -29.209 1.00 13.31 116 TYR A C 1
ATOM 876 O O . TYR A 1 116 ? -18.902 9.273 -29.449 1.00 12.16 116 TYR A O 1
ATOM 885 N N . ARG A 1 117 ? -16.963 8.249 -29.770 1.00 12.28 117 ARG A N 1
ATOM 886 C CA . ARG A 1 117 ? -16.487 9.169 -30.759 1.00 13.27 117 ARG A CA 1
ATOM 887 C C . ARG A 1 117 ? -16.577 10.648 -30.407 1.00 12.97 117 ARG A C 1
ATOM 888 O O . ARG A 1 117 ? -17.041 11.430 -31.166 1.00 13.36 117 ARG A O 1
ATOM 896 N N . LEU A 1 118 ? -16.085 10.994 -29.234 1.00 12.41 118 LEU A N 1
ATOM 897 C CA . LEU A 1 118 ? -16.023 12.359 -28.826 1.00 12.42 118 LEU A CA 1
ATOM 898 C C . LEU A 1 118 ? -15.089 13.163 -29.683 1.00 12.89 118 LEU A C 1
ATOM 899 O O . LEU A 1 118 ? -14.070 12.715 -30.079 1.00 12.44 118 LEU A O 1
ATOM 904 N N . GLU A 1 119 ? -15.504 14.365 -29.975 1.00 13.04 119 GLU A N 1
ATOM 905 C CA . GLU A 1 119 ? -14.745 15.321 -30.710 1.00 13.55 119 GLU A CA 1
ATOM 906 C C . GLU A 1 119 ? -13.538 15.850 -29.980 1.00 13.33 119 GLU A C 1
ATOM 907 O O . GLU A 1 119 ? -12.656 16.342 -30.576 1.00 13.60 119 GLU A O 1
ATOM 913 N N . GLY A 1 120 ? -13.525 15.765 -28.671 1.00 13.08 120 GLY A N 1
ATOM 914 C CA . GLY A 1 120 ? -12.479 16.340 -27.874 1.00 12.01 120 GLY A CA 1
ATOM 915 C C . GLY A 1 120 ? -12.999 16.695 -26.502 1.00 11.99 120 GLY A C 1
ATOM 916 O O . GLY A 1 120 ? -13.984 16.176 -26.093 1.00 11.93 120 GLY A O 1
ATOM 917 N N . THR A 1 121 ? -12.317 17.591 -25.822 1.00 11.14 121 THR A N 1
ATOM 918 C CA . THR A 1 121 ? -12.721 18.023 -24.517 1.00 11.12 121 THR A CA 1
ATOM 919 C C . THR A 1 121 ? -12.924 19.518 -24.565 1.00 11.11 121 THR A C 1
ATOM 920 O O . THR A 1 121 ? -12.289 20.176 -25.323 1.00 11.62 121 THR A O 1
ATOM 924 N N . PRO A 1 122 ? -13.822 20.049 -23.763 1.00 11.40 122 PRO A N 1
ATOM 925 C CA . PRO A 1 122 ? -14.733 19.288 -22.928 1.00 11.36 122 PRO A CA 1
ATOM 926 C C . PRO A 1 122 ? -15.893 18.672 -23.657 1.00 11.91 122 PRO A C 1
ATOM 927 O O . PRO A 1 122 ? -16.323 19.149 -24.649 1.00 11.70 122 PRO A O 1
ATOM 931 N N . SER A 1 123 ? -16.388 17.587 -23.122 1.00 12.82 123 SER A N 1
ATOM 932 C CA . SER A 1 123 ? -17.613 17.005 -23.562 1.00 13.32 123 SER A CA 1
ATOM 933 C C . SER A 1 123 ? -18.490 16.631 -22.397 1.00 13.40 123 SER A C 1
ATOM 934 O O . SER A 1 123 ? -18.025 16.358 -21.347 1.00 13.62 123 SER A O 1
ATOM 937 N N . ILE A 1 124 ? -19.780 16.618 -22.627 1.00 13.35 124 ILE A N 1
ATOM 938 C CA . ILE A 1 124 ? -20.716 16.093 -21.679 1.00 13.78 124 ILE A CA 1
ATOM 939 C C . ILE A 1 124 ? -21.478 14.923 -22.230 1.00 13.46 124 ILE A C 1
ATOM 940 O O . ILE A 1 124 ? -21.837 14.910 -23.352 1.00 13.93 124 ILE A O 1
ATOM 945 N N . ILE A 1 125 ? -21.665 13.925 -21.415 1.00 12.86 125 ILE A N 1
ATOM 946 C CA . ILE A 1 125 ? -22.531 12.862 -21.726 1.00 12.85 125 ILE A CA 1
ATOM 947 C C . ILE A 1 125 ? -23.601 12.847 -20.656 1.00 13.08 125 ILE A C 1
ATOM 948 O O . ILE A 1 125 ? -23.298 12.791 -19.489 1.00 12.47 125 ILE A O 1
ATOM 953 N N . LEU A 1 126 ? -24.850 12.883 -21.078 1.00 13.05 126 LEU A N 1
ATOM 954 C CA . LEU A 1 126 ? -25.973 12.673 -20.191 1.00 13.18 126 LEU A CA 1
ATOM 955 C C . LEU A 1 126 ? -26.648 11.360 -20.426 1.00 13.21 126 LEU A C 1
ATOM 956 O O . LEU A 1 126 ? -26.927 11.016 -21.510 1.00 14.63 126 LEU A O 1
ATOM 961 N N . ALA A 1 127 ? -26.859 10.627 -19.368 1.00 13.47 127 ALA A N 1
ATOM 962 C CA . ALA A 1 127 ? -27.634 9.420 -19.400 1.00 13.66 127 ALA A CA 1
ATOM 963 C C . ALA A 1 127 ? -28.842 9.533 -18.504 1.00 13.43 127 ALA A C 1
ATOM 964 O O . ALA A 1 127 ? -28.835 10.233 -17.542 1.00 12.93 127 ALA A O 1
ATOM 966 N N . ASP A 1 128 ? -29.887 8.822 -18.871 1.00 13.07 128 ASP A N 1
ATOM 967 C CA . ASP A 1 128 ? -31.130 8.807 -18.125 1.00 12.41 128 ASP A CA 1
ATOM 968 C C . ASP A 1 128 ? -31.158 7.835 -16.959 1.00 12.35 128 ASP A C 1
ATOM 969 O O . ASP A 1 128 ? -30.222 7.190 -16.693 1.00 11.86 128 ASP A O 1
ATOM 974 N N . ARG A 1 129 ? -32.290 7.759 -16.303 1.00 12.64 129 ARG A N 1
ATOM 975 C CA . ARG A 1 129 ? -32.528 6.897 -15.154 1.00 13.27 129 ARG A CA 1
ATOM 976 C C . ARG A 1 129 ? -32.419 5.390 -15.427 1.00 13.12 129 ARG A C 1
ATOM 977 O O . ARG A 1 129 ? -32.172 4.638 -14.543 1.00 12.68 129 ARG A O 1
ATOM 985 N N . LYS A 1 130 ? -32.561 4.989 -16.670 1.00 12.87 130 LYS A N 1
ATOM 986 C CA . LYS A 1 130 ? -32.294 3.609 -17.041 1.00 13.33 130 LYS A CA 1
ATOM 987 C C . LYS A 1 130 ? -30.892 3.380 -17.568 1.00 12.92 130 LYS A C 1
ATOM 988 O O . LYS A 1 130 ? -30.581 2.322 -18.009 1.00 12.63 130 LYS A O 1
ATOM 994 N N . GLY A 1 131 ? -30.047 4.385 -17.469 1.00 13.31 131 GLY A N 1
ATOM 995 C CA . GLY A 1 131 ? -28.682 4.279 -17.894 1.00 13.06 131 GLY A CA 1
ATOM 996 C C . GLY A 1 131 ? -28.403 4.418 -19.356 1.00 13.95 131 GLY A C 1
ATOM 997 O O . GLY A 1 131 ? -27.397 4.044 -19.836 1.00 14.35 131 GLY A O 1
ATOM 998 N N . ARG A 1 132 ? -29.296 5.008 -20.085 1.00 13.96 132 ARG A N 1
ATOM 999 C CA . ARG A 1 132 ? -29.015 5.110 -21.480 1.00 14.66 132 ARG A CA 1
ATOM 1000 C C . ARG A 1 132 ? -28.641 6.502 -21.931 1.00 14.15 132 ARG A C 1
ATOM 1001 O O . ARG A 1 132 ? -29.141 7.437 -21.421 1.00 15.08 132 ARG A O 1
ATOM 1009 N N . ILE A 1 133 ? -27.696 6.606 -22.836 1.00 13.63 133 ILE A N 1
ATOM 1010 C CA . ILE A 1 133 ? -27.171 7.877 -23.260 1.00 13.34 133 ILE A CA 1
ATOM 1011 C C . ILE A 1 133 ? -28.191 8.647 -24.058 1.00 14.10 133 ILE A C 1
ATOM 1012 O O . ILE A 1 133 ? -28.768 8.146 -24.978 1.00 13.82 133 ILE A O 1
ATOM 1017 N N . ARG A 1 134 ? -28.432 9.865 -23.640 1.00 14.10 134 ARG A N 1
ATOM 1018 C CA . ARG A 1 134 ? -29.420 10.682 -24.274 1.00 14.32 134 ARG A CA 1
ATOM 1019 C C . ARG A 1 134 ? -28.908 11.926 -24.947 1.00 14.75 134 ARG A C 1
ATOM 1020 O O . ARG A 1 134 ? -29.532 12.424 -25.831 1.00 14.42 134 ARG A O 1
ATOM 1028 N N . GLN A 1 135 ? -27.780 12.433 -24.501 1.00 15.26 135 GLN A N 1
ATOM 1029 C CA . GLN A 1 135 ? -27.120 13.551 -25.127 1.00 14.95 135 GLN A CA 1
ATOM 1030 C C . GLN A 1 135 ? -25.639 13.446 -25.046 1.00 14.72 135 GLN A C 1
ATOM 1031 O O . GLN A 1 135 ? -25.141 13.058 -24.059 1.00 14.40 135 GLN A O 1
ATOM 1037 N N . VAL A 1 136 ? -24.951 13.832 -26.101 1.00 14.41 136 VAL A N 1
ATOM 1038 C CA . VAL A 1 136 ? -23.537 14.028 -26.092 1.00 14.26 136 VAL A CA 1
ATOM 1039 C C . VAL A 1 136 ? -23.263 15.367 -26.699 1.00 14.22 136 VAL A C 1
ATOM 1040 O O . VAL A 1 136 ? -23.638 15.598 -27.806 1.00 13.69 136 VAL A O 1
ATOM 1044 N N . GLN A 1 137 ? -22.619 16.247 -25.958 1.00 14.07 137 GLN A N 1
ATOM 1045 C CA . GLN A 1 137 ? -22.348 17.587 -26.398 1.00 13.85 137 GLN A CA 1
ATOM 1046 C C . GLN A 1 137 ? -20.903 18.012 -26.236 1.00 13.76 137 GLN A C 1
ATOM 1047 O O . GLN A 1 137 ? -20.372 17.946 -25.175 1.00 13.67 137 GLN A O 1
ATOM 1053 N N . PHE A 1 138 ? -20.285 18.478 -27.305 1.00 13.46 138 PHE A N 1
ATOM 1054 C CA . PHE A 1 138 ? -18.950 19.074 -27.282 1.00 13.46 138 PHE A CA 1
ATOM 1055 C C . PHE A 1 138 ? -18.940 20.571 -26.985 1.00 13.10 138 PHE A C 1
ATOM 1056 O O . PHE A 1 138 ? -19.794 21.252 -27.405 1.00 13.04 138 PHE A O 1
ATOM 1064 N N . GLY A 1 139 ? -17.949 21.079 -26.282 1.00 13.04 139 GLY A N 1
ATOM 1065 C CA . GLY A 1 139 ? -17.818 22.501 -26.065 1.00 13.57 139 GLY A CA 1
ATOM 1066 C C . GLY A 1 139 ? -18.519 23.167 -24.906 1.00 14.03 139 GLY A C 1
ATOM 1067 O O . GLY A 1 139 ? -18.912 22.521 -24.003 1.00 14.16 139 GLY A O 1
ATOM 1068 N N . GLN A 1 140 ? -18.637 24.479 -24.940 1.00 14.39 140 GLN A N 1
ATOM 1069 C CA . GLN A 1 140 ? -19.281 25.218 -23.887 1.00 14.57 140 GLN A CA 1
ATOM 1070 C C . GLN A 1 140 ? -20.783 24.997 -23.938 1.00 14.87 140 GLN A C 1
ATOM 1071 O O . GLN A 1 140 ? -21.377 25.119 -24.960 1.00 14.72 140 GLN A O 1
ATOM 1077 N N . VAL A 1 141 ? -21.386 24.667 -22.820 1.00 14.72 141 VAL A N 1
ATOM 1078 C CA . VAL A 1 141 ? -22.828 24.579 -22.750 1.00 14.24 141 VAL A CA 1
ATOM 1079 C C . VAL A 1 141 ? -23.310 25.584 -21.759 1.00 13.76 141 VAL A C 1
ATOM 1080 O O . VAL A 1 141 ? -22.842 25.632 -20.691 1.00 14.25 141 VAL A O 1
ATOM 1084 N N . ASP A 1 142 ? -24.269 26.382 -22.141 1.00 12.75 142 ASP A N 1
ATOM 1085 C CA . ASP A 1 142 ? -24.825 27.392 -21.284 1.00 12.33 142 ASP A CA 1
ATOM 1086 C C . ASP A 1 142 ? -25.535 26.793 -20.078 1.00 11.39 142 ASP A C 1
ATOM 1087 O O . ASP A 1 142 ? -26.115 25.766 -20.169 1.00 10.97 142 ASP A O 1
ATOM 1092 N N . ASP A 1 143 ? -25.483 27.450 -18.949 1.00 10.32 143 ASP A N 1
ATOM 1093 C CA . ASP A 1 143 ? -26.066 26.933 -17.734 1.00 10.06 143 ASP A CA 1
ATOM 1094 C C . ASP A 1 143 ? -27.567 26.694 -17.822 1.00 10.10 143 ASP A C 1
ATOM 1095 O O . ASP A 1 143 ? -28.042 25.697 -17.367 1.00 9.69 143 ASP A O 1
ATOM 1100 N N . PHE A 1 144 ? -28.301 27.624 -18.403 1.00 10.64 144 PHE A N 1
ATOM 1101 C CA . PHE A 1 144 ? -29.721 27.488 -18.591 1.00 10.54 144 PHE A CA 1
ATOM 1102 C C . PHE A 1 144 ? -30.122 26.301 -19.463 1.00 11.23 144 PHE A C 1
ATOM 1103 O O . PHE A 1 144 ? -31.019 25.587 -19.149 1.00 11.33 144 PHE A O 1
ATOM 1111 N N . VAL A 1 145 ? -29.431 26.108 -20.567 1.00 11.02 145 VAL A N 1
ATOM 1112 C CA . VAL A 1 145 ? -29.670 24.982 -21.437 1.00 11.47 145 VAL A CA 1
ATOM 1113 C C . VAL A 1 145 ? -29.405 23.644 -20.760 1.00 11.63 145 VAL A C 1
ATOM 1114 O O . VAL A 1 145 ? -30.146 22.737 -20.909 1.00 12.06 145 VAL A O 1
ATOM 1118 N N . LEU A 1 146 ? -28.335 23.568 -20.004 1.00 11.86 146 LEU A N 1
ATOM 1119 C CA . LEU A 1 146 ? -28.020 22.402 -19.235 1.00 12.15 146 LEU A CA 1
ATOM 1120 C C . LEU A 1 146 ? -29.084 22.115 -18.176 1.00 12.40 146 LEU A C 1
ATOM 1121 O O . LEU A 1 146 ? -29.465 21.010 -17.993 1.00 13.22 146 LEU A O 1
ATOM 1126 N N . GLY A 1 147 ? -29.596 23.138 -17.539 1.00 11.85 147 GLY A N 1
ATOM 1127 C CA . GLY A 1 147 ? -30.679 22.953 -16.633 1.00 11.87 147 GLY A CA 1
ATOM 1128 C C . GLY A 1 147 ? -31.872 22.393 -17.337 1.00 11.51 147 GLY A C 1
ATOM 1129 O O . GLY A 1 147 ? -32.466 21.491 -16.859 1.00 11.48 147 GLY A O 1
ATOM 1130 N N . LEU A 1 148 ? -32.194 22.918 -18.501 1.00 11.37 148 LEU A N 1
ATOM 1131 C CA . LEU A 1 148 ? -33.332 22.443 -19.227 1.00 10.76 148 LEU A CA 1
ATOM 1132 C C . LEU A 1 148 ? -33.146 20.979 -19.558 1.00 11.17 148 LEU A C 1
ATOM 1133 O O . LEU A 1 148 ? -34.042 20.233 -19.387 1.00 9.99 148 LEU A O 1
ATOM 1138 N N . LEU A 1 149 ? -31.967 20.592 -20.005 1.00 11.03 149 LEU A N 1
ATOM 1139 C CA . LEU A 1 149 ? -31.720 19.224 -20.334 1.00 11.62 149 LEU A CA 1
ATOM 1140 C C . LEU A 1 149 ? -31.811 18.285 -19.172 1.00 11.83 149 LEU A C 1
ATOM 1141 O O . LEU A 1 149 ? -32.455 17.294 -19.289 1.00 11.87 149 LEU A O 1
ATOM 1146 N N . LEU A 1 150 ? -31.181 18.607 -18.059 1.00 11.70 150 LEU A N 1
ATOM 1147 C CA . LEU A 1 150 ? -31.305 17.807 -16.864 1.00 12.11 150 LEU A CA 1
ATOM 1148 C C . LEU A 1 150 ? -32.713 17.752 -16.317 1.00 12.14 150 LEU A C 1
ATOM 1149 O O . LEU A 1 150 ? -33.190 16.735 -15.958 1.00 12.62 150 LEU A O 1
ATOM 1154 N N . GLY A 1 151 ? -33.367 18.882 -16.281 1.00 12.17 151 GLY A N 1
ATOM 1155 C CA . GLY A 1 151 ? -34.666 18.973 -15.701 1.00 12.50 151 GLY A CA 1
ATOM 1156 C C . GLY A 1 151 ? -35.579 18.075 -16.464 1.00 12.55 151 GLY A C 1
ATOM 1157 O O . GLY A 1 151 ? -36.392 17.434 -15.905 1.00 13.08 151 GLY A O 1
ATOM 1158 N N . SER A 1 152 ? -35.421 18.041 -17.758 1.00 12.08 152 SER A N 1
ATOM 1159 C CA . SER A 1 152 ? -36.200 17.207 -18.603 1.00 11.89 152 SER A CA 1
ATOM 1160 C C . SER A 1 152 ? -36.002 15.695 -18.379 1.00 11.59 152 SER A C 1
ATOM 1161 O O . SER A 1 152 ? -36.936 14.970 -18.355 1.00 11.34 152 SER A O 1
ATOM 1164 N N . LEU A 1 153 ? -34.772 15.256 -18.196 1.00 12.02 153 LEU A N 1
ATOM 1165 C CA . LEU A 1 153 ? -34.478 13.864 -17.889 1.00 11.81 153 LEU A CA 1
ATOM 1166 C C . LEU A 1 153 ? -35.004 13.436 -16.559 1.00 12.14 153 LEU A C 1
ATOM 1167 O O . LEU A 1 153 ? -35.476 12.362 -16.410 1.00 10.97 153 LEU A O 1
ATOM 1172 N N . LEU A 1 154 ? -34.918 14.330 -15.602 1.00 12.48 154 LEU A N 1
ATOM 1173 C CA . LEU A 1 154 ? -35.338 14.077 -14.254 1.00 13.44 154 LEU A CA 1
ATOM 1174 C C . LEU A 1 154 ? -36.794 13.781 -14.138 1.00 14.33 154 LEU A C 1
ATOM 1175 O O . LEU A 1 154 ? -37.169 13.011 -13.328 1.00 15.08 154 LEU A O 1
ATOM 1180 N N . SER A 1 155 ? -37.615 14.381 -14.961 1.00 15.42 155 SER A N 1
ATOM 1181 C CA . SER A 1 155 ? -39.041 14.237 -14.799 1.00 16.47 155 SER A CA 1
ATOM 1182 C C . SER A 1 155 ? -39.661 13.287 -15.781 1.00 17.27 155 SER A C 1
ATOM 1183 O O . SER A 1 155 ? -40.835 13.141 -15.803 1.00 17.21 155 SER A O 1
ATOM 1186 N N . GLU A 1 156 ? -38.869 12.645 -16.601 1.00 18.36 156 GLU A N 1
ATOM 1187 C CA . GLU A 1 156 ? -39.409 11.719 -17.551 1.00 19.68 156 GLU A CA 1
ATOM 1188 C C . GLU A 1 156 ? -40.003 10.576 -16.807 1.00 20.14 156 GLU A C 1
ATOM 1189 O O . GLU A 1 156 ? -39.406 10.057 -15.873 1.00 20.24 156 GLU A O 1
ATOM 1195 N N . THR A 1 157 ? -41.199 10.194 -17.227 1.00 20.78 157 THR A N 1
ATOM 1196 C CA . THR A 1 157 ? -41.928 9.092 -16.620 1.00 21.28 157 THR A CA 1
ATOM 1197 C C . THR A 1 157 ? -41.148 8.437 -15.485 1.00 21.53 157 THR A C 1
ATOM 1198 O O . THR A 1 157 ? -41.510 8.563 -14.317 1.00 21.85 157 THR A O 1
ATOM 1202 N N . LEU B 1 4 ? 10.530 56.658 -3.216 1.00 21.37 4 LEU B N 1
ATOM 1203 C CA . LEU B 1 4 ? 10.895 56.106 -4.499 1.00 21.47 4 LEU B CA 1
ATOM 1204 C C . LEU B 1 4 ? 12.403 55.965 -4.632 1.00 21.42 4 LEU B C 1
ATOM 1205 O O . LEU B 1 4 ? 12.899 55.330 -5.528 1.00 20.59 4 LEU B O 1
ATOM 1210 N N . ASP B 1 5 ? 13.116 56.611 -3.727 1.00 21.67 5 ASP B N 1
ATOM 1211 C CA . ASP B 1 5 ? 14.575 56.541 -3.642 1.00 21.93 5 ASP B CA 1
ATOM 1212 C C . ASP B 1 5 ? 15.051 55.142 -3.312 1.00 22.05 5 ASP B C 1
ATOM 1213 O O . ASP B 1 5 ? 16.094 54.709 -3.732 1.00 22.27 5 ASP B O 1
ATOM 1215 N N . ASN B 1 6 ? 14.258 54.440 -2.545 1.00 21.96 6 ASN B N 1
ATOM 1216 C CA . ASN B 1 6 ? 14.599 53.094 -2.234 1.00 21.85 6 ASN B CA 1
ATOM 1217 C C . ASN B 1 6 ? 13.792 52.001 -2.876 1.00 21.67 6 ASN B C 1
ATOM 1218 O O . ASN B 1 6 ? 14.011 50.853 -2.583 1.00 21.85 6 ASN B O 1
ATOM 1223 N N . ALA B 1 7 ? 12.877 52.336 -3.767 1.00 21.18 7 ALA B N 1
ATOM 1224 C CA . ALA B 1 7 ? 12.116 51.284 -4.390 1.00 20.93 7 ALA B CA 1
ATOM 1225 C C . ALA B 1 7 ? 13.109 50.415 -5.119 1.00 20.66 7 ALA B C 1
ATOM 1226 O O . ALA B 1 7 ? 13.903 50.915 -5.854 1.00 20.74 7 ALA B O 1
ATOM 1228 N N . PRO B 1 8 ? 13.071 49.114 -4.909 1.00 20.23 8 PRO B N 1
ATOM 1229 C CA . PRO B 1 8 ? 14.038 48.237 -5.538 1.00 19.67 8 PRO B CA 1
ATOM 1230 C C . PRO B 1 8 ? 13.889 48.123 -7.015 1.00 19.23 8 PRO B C 1
ATOM 1231 O O . PRO B 1 8 ? 12.830 48.232 -7.536 1.00 18.58 8 PRO B O 1
ATOM 1235 N N . LEU B 1 9 ? 14.980 47.913 -7.691 1.00 18.97 9 LEU B N 1
ATOM 1236 C CA . LEU B 1 9 ? 14.897 47.627 -9.082 1.00 19.45 9 LEU B CA 1
ATOM 1237 C C . LEU B 1 9 ? 14.478 46.187 -9.345 1.00 19.51 9 LEU B C 1
ATOM 1238 O O . LEU B 1 9 ? 14.886 45.297 -8.636 1.00 19.45 9 LEU B O 1
ATOM 1243 N N . LEU B 1 10 ? 13.684 45.966 -10.386 1.00 18.46 10 LEU B N 1
ATOM 1244 C CA . LEU B 1 10 ? 13.209 44.637 -10.694 1.00 17.66 10 LEU B CA 1
ATOM 1245 C C . LEU B 1 10 ? 14.309 43.787 -11.268 1.00 17.75 10 LEU B C 1
ATOM 1246 O O . LEU B 1 10 ? 14.907 44.099 -12.260 1.00 16.98 10 LEU B O 1
ATOM 1251 N N . GLU B 1 11 ? 14.566 42.692 -10.599 1.00 17.77 11 GLU B N 1
ATOM 1252 C CA . GLU B 1 11 ? 15.474 41.730 -11.114 1.00 17.80 11 GLU B CA 1
ATOM 1253 C C . GLU B 1 11 ? 14.868 40.395 -10.868 1.00 17.32 11 GLU B C 1
ATOM 1254 O O . GLU B 1 11 ? 14.489 40.110 -9.776 1.00 17.56 11 GLU B O 1
ATOM 1260 N N . LEU B 1 12 ? 14.767 39.584 -11.890 1.00 16.34 12 LEU B N 1
ATOM 1261 C CA . LEU B 1 12 ? 14.143 38.292 -11.774 1.00 15.63 12 LEU B CA 1
ATOM 1262 C C . LEU B 1 12 ? 15.212 37.229 -11.811 1.00 15.73 12 LEU B C 1
ATOM 1263 O O . LEU B 1 12 ? 16.086 37.295 -12.610 1.00 14.93 12 LEU B O 1
ATOM 1268 N N . ASP B 1 13 ? 15.136 36.235 -10.957 1.00 15.61 13 ASP B N 1
ATOM 1269 C CA . ASP B 1 13 ? 16.047 35.111 -11.074 1.00 16.23 13 ASP B CA 1
ATOM 1270 C C . ASP B 1 13 ? 15.350 33.898 -11.639 1.00 15.80 13 ASP B C 1
ATOM 1271 O O . ASP B 1 13 ? 14.473 33.348 -11.055 1.00 15.83 13 ASP B O 1
ATOM 1276 N N . VAL B 1 14 ? 15.812 33.513 -12.799 1.00 15.92 14 VAL B N 1
ATOM 1277 C CA . VAL B 1 14 ? 15.128 32.649 -13.693 1.00 16.31 14 VAL B CA 1
ATOM 1278 C C . VAL B 1 14 ? 15.984 31.476 -14.149 1.00 16.78 14 VAL B C 1
ATOM 1279 O O . VAL B 1 14 ? 17.082 31.658 -14.569 1.00 17.39 14 VAL B O 1
ATOM 1283 N N . GLN B 1 15 ? 15.476 30.275 -14.030 1.00 16.29 15 GLN B N 1
ATOM 1284 C CA . GLN B 1 15 ? 16.090 29.091 -14.598 1.00 16.04 15 GLN B CA 1
ATOM 1285 C C . GLN B 1 15 ? 16.171 29.027 -16.131 1.00 16.13 15 GLN B C 1
ATOM 1286 O O . GLN B 1 15 ? 17.189 28.712 -16.668 1.00 16.59 15 GLN B O 1
ATOM 1292 N N . GLU B 1 16 ? 15.060 29.273 -16.797 1.00 16.83 16 GLU B N 1
ATOM 1293 C CA . GLU B 1 16 ? 14.941 29.259 -18.244 1.00 17.04 16 GLU B CA 1
ATOM 1294 C C . GLU B 1 16 ? 13.723 30.018 -18.767 1.00 16.88 16 GLU B C 1
ATOM 1295 O O . GLU B 1 16 ? 12.723 30.134 -18.109 1.00 16.70 16 GLU B O 1
ATOM 1301 N N . TRP B 1 17 ? 13.818 30.496 -19.985 1.00 16.99 17 TRP B N 1
ATOM 1302 C CA . TRP B 1 17 ? 12.700 31.061 -20.676 1.00 17.02 17 TRP B CA 1
ATOM 1303 C C . TRP B 1 17 ? 12.139 30.043 -21.615 1.00 17.55 17 TRP B C 1
ATOM 1304 O O . TRP B 1 17 ? 12.787 29.557 -22.500 1.00 18.20 17 TRP B O 1
ATOM 1315 N N . VAL B 1 18 ? 10.932 29.671 -21.319 1.00 17.25 18 VAL B N 1
ATOM 1316 C CA . VAL B 1 18 ? 10.239 28.596 -21.950 1.00 17.67 18 VAL B CA 1
ATOM 1317 C C . VAL B 1 18 ? 9.724 28.715 -23.391 1.00 17.45 18 VAL B C 1
ATOM 1318 O O . VAL B 1 18 ? 9.838 27.806 -24.163 1.00 17.27 18 VAL B O 1
ATOM 1322 N N . ASN B 1 19 ? 9.149 29.849 -23.723 1.00 17.29 19 ASN B N 1
ATOM 1323 C CA . ASN B 1 19 ? 8.507 30.051 -25.002 1.00 17.62 19 ASN B CA 1
ATOM 1324 C C . ASN B 1 19 ? 9.044 31.226 -25.760 1.00 18.06 19 ASN B C 1
ATOM 1325 O O . ASN B 1 19 ? 8.424 31.704 -26.664 1.00 18.22 19 ASN B O 1
ATOM 1330 N N . HIS B 1 20 ? 10.164 31.736 -25.332 1.00 18.53 20 HIS B N 1
ATOM 1331 C CA . HIS B 1 20 ? 10.654 32.955 -25.877 1.00 19.17 20 HIS B CA 1
ATOM 1332 C C . HIS B 1 20 ? 12.124 32.972 -25.683 1.00 19.25 20 HIS B C 1
ATOM 1333 O O . HIS B 1 20 ? 12.660 32.310 -24.846 1.00 18.53 20 HIS B O 1
ATOM 1340 N N . GLU B 1 21 ? 12.779 33.753 -26.497 1.00 19.53 21 GLU B N 1
ATOM 1341 C CA . GLU B 1 21 ? 14.100 34.138 -26.199 1.00 20.27 21 GLU B CA 1
ATOM 1342 C C . GLU B 1 21 ? 13.902 34.930 -24.932 1.00 20.82 21 GLU B C 1
ATOM 1343 O O . GLU B 1 21 ? 12.884 35.543 -24.749 1.00 20.97 21 GLU B O 1
ATOM 1345 N N . GLY B 1 22 ? 14.875 34.902 -24.050 1.00 21.00 22 GLY B N 1
ATOM 1346 C CA . GLY B 1 22 ? 14.814 35.711 -22.860 1.00 20.78 22 GLY B CA 1
ATOM 1347 C C . GLY B 1 22 ? 14.900 37.194 -23.102 1.00 20.39 22 GLY B C 1
ATOM 1348 O O . GLY B 1 22 ? 15.597 37.631 -23.956 1.00 20.46 22 GLY B O 1
ATOM 1349 N N . LEU B 1 23 ? 14.152 37.948 -22.325 1.00 20.50 23 LEU B N 1
ATOM 1350 C CA . LEU B 1 23 ? 14.288 39.373 -22.250 1.00 20.26 23 LEU B CA 1
ATOM 1351 C C . LEU B 1 23 ? 15.470 39.714 -21.400 1.00 20.35 23 LEU B C 1
ATOM 1352 O O . LEU B 1 23 ? 15.915 38.925 -20.623 1.00 20.62 23 LEU B O 1
ATOM 1357 N N . SER B 1 24 ? 15.952 40.920 -21.553 1.00 20.28 24 SER B N 1
ATOM 1358 C CA . SER B 1 24 ? 17.001 41.429 -20.747 1.00 20.90 24 SER B CA 1
ATOM 1359 C C . SER B 1 24 ? 16.446 42.655 -20.129 1.00 21.28 24 SER B C 1
ATOM 1360 O O . SER B 1 24 ? 15.423 43.140 -20.545 1.00 21.19 24 SER B O 1
ATOM 1363 N N . ASN B 1 25 ? 17.123 43.131 -19.103 1.00 21.89 25 ASN B N 1
ATOM 1364 C CA . ASN B 1 25 ? 16.707 44.309 -18.384 1.00 22.61 25 ASN B CA 1
ATOM 1365 C C . ASN B 1 25 ? 16.738 45.552 -19.244 1.00 22.32 25 ASN B C 1
ATOM 1366 O O . ASN B 1 25 ? 15.901 46.401 -19.107 1.00 22.36 25 ASN B O 1
ATOM 1371 N N . GLU B 1 26 ? 17.689 45.612 -20.157 1.00 21.92 26 GLU B N 1
ATOM 1372 C CA . GLU B 1 26 ? 17.793 46.715 -21.074 1.00 21.94 26 GLU B CA 1
ATOM 1373 C C . GLU B 1 26 ? 16.566 46.765 -21.939 1.00 21.76 26 GLU B C 1
ATOM 1374 O O . GLU B 1 26 ? 16.011 47.794 -22.125 1.00 21.69 26 GLU B O 1
ATOM 1376 N N . ASP B 1 27 ? 16.108 45.608 -22.369 1.00 21.61 27 ASP B N 1
ATOM 1377 C CA . ASP B 1 27 ? 14.971 45.464 -23.232 1.00 21.04 27 ASP B CA 1
ATOM 1378 C C . ASP B 1 27 ? 13.776 46.072 -22.571 1.00 20.26 27 ASP B C 1
ATOM 1379 O O . ASP B 1 27 ? 12.924 46.595 -23.235 1.00 20.30 27 ASP B O 1
ATOM 1384 N N . LEU B 1 28 ? 13.688 45.899 -21.264 1.00 18.85 28 LEU B N 1
ATOM 1385 C CA . LEU B 1 28 ? 12.628 46.433 -20.432 1.00 17.58 28 LEU B CA 1
ATOM 1386 C C . LEU B 1 28 ? 12.542 47.916 -20.177 1.00 17.06 28 LEU B C 1
ATOM 1387 O O . LEU B 1 28 ? 11.493 48.412 -19.996 1.00 16.85 28 LEU B O 1
ATOM 1392 N N . ARG B 1 29 ? 13.661 48.584 -20.081 1.00 16.85 29 ARG B N 1
ATOM 1393 C CA . ARG B 1 29 ? 13.659 49.972 -19.673 1.00 16.72 29 ARG B CA 1
ATOM 1394 C C . ARG B 1 29 ? 13.029 50.858 -20.727 1.00 15.67 29 ARG B C 1
ATOM 1395 O O . ARG B 1 29 ? 13.158 50.621 -21.893 1.00 15.31 29 ARG B O 1
ATOM 1403 N N . GLY B 1 30 ? 12.305 51.854 -20.265 1.00 14.72 30 GLY B N 1
ATOM 1404 C CA . GLY B 1 30 ? 11.447 52.637 -21.102 1.00 13.27 30 GLY B CA 1
ATOM 1405 C C . GLY B 1 30 ? 10.066 52.052 -21.266 1.00 12.59 30 GLY B C 1
ATOM 1406 O O . GLY B 1 30 ? 9.241 52.650 -21.888 1.00 12.71 30 GLY B O 1
ATOM 1407 N N . LYS B 1 31 ? 9.815 50.895 -20.675 1.00 11.34 31 LYS B N 1
ATOM 1408 C CA . LYS B 1 31 ? 8.526 50.244 -20.733 1.00 10.44 31 LYS B CA 1
ATOM 1409 C C . LYS B 1 31 ? 8.008 49.998 -19.347 1.00 9.79 31 LYS B C 1
ATOM 1410 O O . LYS B 1 31 ? 8.761 49.797 -18.457 1.00 8.79 31 LYS B O 1
ATOM 1416 N N . VAL B 1 32 ? 6.711 50.032 -19.163 1.00 8.98 32 VAL B N 1
ATOM 1417 C CA . VAL B 1 32 ? 6.128 49.573 -17.920 1.00 8.78 32 VAL B CA 1
ATOM 1418 C C . VAL B 1 32 ? 6.091 48.054 -17.950 1.00 8.44 32 VAL B C 1
ATOM 1419 O O . VAL B 1 32 ? 5.819 47.474 -18.956 1.00 7.83 32 VAL B O 1
ATOM 1423 N N . VAL B 1 33 ? 6.421 47.434 -16.841 1.00 8.17 33 VAL B N 1
ATOM 1424 C CA . VAL B 1 33 ? 6.509 45.995 -16.759 1.00 8.10 33 VAL B CA 1
ATOM 1425 C C . VAL B 1 33 ? 5.459 45.396 -15.868 1.00 8.79 33 VAL B C 1
ATOM 1426 O O . VAL B 1 33 ? 5.266 45.777 -14.741 1.00 9.04 33 VAL B O 1
ATOM 1430 N N . VAL B 1 34 ? 4.782 44.431 -16.410 1.00 9.66 34 VAL B N 1
ATOM 1431 C CA . VAL B 1 34 ? 3.864 43.679 -15.636 1.00 10.04 34 VAL B CA 1
ATOM 1432 C C . VAL B 1 34 ? 4.422 42.286 -15.527 1.00 10.27 34 VAL B C 1
ATOM 1433 O O . VAL B 1 34 ? 4.660 41.658 -16.510 1.00 9.94 34 VAL B O 1
ATOM 1437 N N . VAL B 1 35 ? 4.671 41.827 -14.317 1.00 9.86 35 VAL B N 1
ATOM 1438 C CA . VAL B 1 35 ? 5.086 40.461 -14.101 1.00 9.96 35 VAL B CA 1
ATOM 1439 C C . VAL B 1 35 ? 3.972 39.699 -13.447 1.00 9.98 35 VAL B C 1
ATOM 1440 O O . VAL B 1 35 ? 3.535 40.042 -12.396 1.00 9.22 35 VAL B O 1
ATOM 1444 N N . GLU B 1 36 ? 3.528 38.659 -14.112 1.00 10.00 36 GLU B N 1
ATOM 1445 C CA . GLU B 1 36 ? 2.467 37.833 -13.623 1.00 10.81 36 GLU B CA 1
ATOM 1446 C C . GLU B 1 36 ? 3.073 36.592 -13.030 1.00 10.29 36 GLU B C 1
ATOM 1447 O O . GLU B 1 36 ? 3.680 35.825 -13.722 1.00 10.45 36 GLU B O 1
ATOM 1453 N N . VAL B 1 37 ? 2.884 36.427 -11.739 1.00 9.90 37 VAL B N 1
ATOM 1454 C CA . VAL B 1 37 ? 3.461 35.320 -11.012 1.00 9.58 37 VAL B CA 1
ATOM 1455 C C . VAL B 1 37 ? 2.394 34.280 -10.730 1.00 10.05 37 VAL B C 1
ATOM 1456 O O . VAL B 1 37 ? 1.447 34.539 -10.076 1.00 9.73 37 VAL B O 1
ATOM 1460 N N . PHE B 1 38 ? 2.568 33.102 -11.278 1.00 9.19 38 PHE B N 1
ATOM 1461 C CA . PHE B 1 38 ? 1.539 32.103 -11.289 1.00 9.48 38 PHE B CA 1
ATOM 1462 C C . PHE B 1 38 ? 2.063 30.717 -11.057 1.00 10.44 38 PHE B C 1
ATOM 1463 O O . PHE B 1 38 ? 3.215 30.464 -11.199 1.00 10.54 38 PHE B O 1
ATOM 1471 N N . GLN B 1 39 ? 1.166 29.833 -10.701 1.00 11.02 39 GLN B N 1
ATOM 1472 C CA . GLN B 1 39 ? 1.385 28.411 -10.798 1.00 12.41 39 GLN B CA 1
ATOM 1473 C C . GLN B 1 39 ? 0.341 27.857 -11.756 1.00 12.70 39 GLN B C 1
ATOM 1474 O O . GLN B 1 39 ? -0.789 28.240 -11.725 1.00 13.28 39 GLN B O 1
ATOM 1488 N N . LEU B 1 41 ? -1.317 25.139 -11.918 1.00 15.14 41 LEU B N 1
ATOM 1489 C CA . LEU B 1 41 ? -2.454 24.454 -11.399 1.00 15.46 41 LEU B CA 1
ATOM 1490 C C . LEU B 1 41 ? -3.162 25.232 -10.299 1.00 16.09 41 LEU B C 1
ATOM 1491 O O . LEU B 1 41 ? -3.850 24.668 -9.525 1.00 16.85 41 LEU B O 1
ATOM 1496 N N . CYS B 1 42 ? -2.968 26.520 -10.214 1.00 16.18 42 CYS B N 1
ATOM 1497 C CA . CYS B 1 42 ? -3.636 27.274 -9.197 1.00 16.32 42 CYS B CA 1
ATOM 1498 C C . CYS B 1 42 ? -4.845 27.945 -9.824 1.00 15.60 42 CYS B C 1
ATOM 1499 O O . CYS B 1 42 ? -4.720 28.656 -10.763 1.00 15.64 42 CYS B O 1
ATOM 1502 N N . PRO B 1 43 ? -6.013 27.695 -9.280 1.00 14.78 43 PRO B N 1
ATOM 1503 C CA . PRO B 1 43 ? -7.277 28.078 -9.886 1.00 14.25 43 PRO B CA 1
ATOM 1504 C C . PRO B 1 43 ? -7.441 29.566 -10.068 1.00 14.20 43 PRO B C 1
ATOM 1505 O O . PRO B 1 43 ? -7.948 29.982 -11.050 1.00 13.39 43 PRO B O 1
ATOM 1509 N N . GLY B 1 44 ? -7.014 30.329 -9.096 1.00 13.96 44 GLY B N 1
ATOM 1510 C CA . GLY B 1 44 ? -7.036 31.747 -9.211 1.00 14.30 44 GLY B CA 1
ATOM 1511 C C . GLY B 1 44 ? -6.153 32.232 -10.337 1.00 14.29 44 GLY B C 1
ATOM 1512 O O . GLY B 1 44 ? -6.513 33.147 -11.009 1.00 14.36 44 GLY B O 1
ATOM 1513 N N . CYS B 1 45 ? -4.991 31.639 -10.522 1.00 13.55 45 CYS B N 1
ATOM 1514 C CA . CYS B 1 45 ? -4.175 32.011 -11.655 1.00 13.96 45 CYS B CA 1
ATOM 1515 C C . CYS B 1 45 ? -4.787 31.660 -13.004 1.00 14.45 45 CYS B C 1
ATOM 1516 O O . CYS B 1 45 ? -4.785 32.435 -13.890 1.00 14.43 45 CYS B O 1
ATOM 1519 N N . VAL B 1 46 ? -5.257 30.448 -13.145 1.00 14.05 46 VAL B N 1
ATOM 1520 C CA . VAL B 1 46 ? -5.814 29.979 -14.371 1.00 14.43 46 VAL B CA 1
ATOM 1521 C C . VAL B 1 46 ? -7.118 30.663 -14.785 1.00 14.27 46 VAL B C 1
ATOM 1522 O O . VAL B 1 46 ? -7.296 30.991 -15.898 1.00 14.31 46 VAL B O 1
ATOM 1526 N N . ASN B 1 47 ? -8.027 30.807 -13.851 1.00 13.98 47 ASN B N 1
ATOM 1527 C CA . ASN B 1 47 ? -9.280 31.526 -14.009 1.00 14.53 47 ASN B CA 1
ATOM 1528 C C . ASN B 1 47 ? -9.253 33.038 -14.154 1.00 13.97 47 ASN B C 1
ATOM 1529 O O . ASN B 1 47 ? -10.108 33.610 -14.744 1.00 13.32 47 ASN B O 1
ATOM 1534 N N . HIS B 1 48 ? -8.303 33.655 -13.507 1.00 13.24 48 HIS B N 1
ATOM 1535 C CA . HIS B 1 48 ? -8.273 35.068 -13.397 1.00 12.95 48 HIS B CA 1
ATOM 1536 C C . HIS B 1 48 ? -6.980 35.744 -13.790 1.00 11.87 48 HIS B C 1
ATOM 1537 O O . HIS B 1 48 ? -6.981 36.545 -14.662 1.00 11.34 48 HIS B O 1
ATOM 1544 N N . GLY B 1 49 ? -5.893 35.449 -13.105 1.00 10.71 49 GLY B N 1
ATOM 1545 C CA . GLY B 1 49 ? -4.647 36.113 -13.350 1.00 9.43 49 GLY B CA 1
ATOM 1546 C C . GLY B 1 49 ? -3.963 35.984 -14.690 1.00 9.48 49 GLY B C 1
ATOM 1547 O O . GLY B 1 49 ? -3.579 36.956 -15.233 1.00 9.22 49 GLY B O 1
ATOM 1548 N N . VAL B 1 50 ? -3.838 34.789 -15.216 1.00 9.11 50 VAL B N 1
ATOM 1549 C CA . VAL B 1 50 ? -3.318 34.590 -16.550 1.00 9.76 50 VAL B CA 1
ATOM 1550 C C . VAL B 1 50 ? -4.172 35.210 -17.676 1.00 10.06 50 VAL B C 1
ATOM 1551 O O . VAL B 1 50 ? -3.639 35.866 -18.494 1.00 10.47 50 VAL B O 1
ATOM 1555 N N . PRO B 1 51 ? -5.483 35.045 -17.664 1.00 10.40 51 PRO B N 1
ATOM 1556 C CA . PRO B 1 51 ? -6.354 35.673 -18.651 1.00 10.69 51 PRO B CA 1
ATOM 1557 C C . PRO B 1 51 ? -6.304 37.197 -18.607 1.00 10.80 51 PRO B C 1
ATOM 1558 O O . PRO B 1 51 ? -6.327 37.801 -19.631 1.00 10.53 51 PRO B O 1
ATOM 1562 N N . GLN B 1 52 ? -6.162 37.785 -17.434 1.00 11.20 52 GLN B N 1
ATOM 1563 C CA . GLN B 1 52 ? -5.880 39.197 -17.299 1.00 11.20 52 GLN B CA 1
ATOM 1564 C C . GLN B 1 52 ? -4.539 39.616 -17.901 1.00 11.32 52 GLN B C 1
ATOM 1565 O O . GLN B 1 52 ? -4.461 40.603 -18.544 1.00 11.83 52 GLN B O 1
ATOM 1571 N N . ALA B 1 53 ? -3.495 38.852 -17.706 1.00 10.51 53 ALA B N 1
ATOM 1572 C CA . ALA B 1 53 ? -2.244 39.167 -18.345 1.00 10.70 53 ALA B CA 1
ATOM 1573 C C . ALA B 1 53 ? -2.315 39.066 -19.879 1.00 11.55 53 ALA B C 1
ATOM 1574 O O . ALA B 1 53 ? -1.735 39.847 -20.567 1.00 10.22 53 ALA B O 1
ATOM 1576 N N . GLN B 1 54 ? -3.037 38.075 -20.361 1.00 11.39 54 GLN B N 1
ATOM 1577 C CA . GLN B 1 54 ? -3.247 37.872 -21.779 1.00 12.07 54 GLN B CA 1
ATOM 1578 C C . GLN B 1 54 ? -3.988 39.048 -22.379 1.00 12.18 54 GLN B C 1
ATOM 1579 O O . GLN B 1 54 ? -3.620 39.521 -23.397 1.00 12.03 54 GLN B O 1
ATOM 1585 N N . LYS B 1 55 ? -4.989 39.533 -21.679 1.00 11.72 55 LYS B N 1
ATOM 1586 C CA . LYS B 1 55 ? -5.720 40.686 -22.096 1.00 11.23 55 LYS B CA 1
ATOM 1587 C C . LYS B 1 55 ? -4.840 41.920 -22.203 1.00 10.65 55 LYS B C 1
ATOM 1588 O O . LYS B 1 55 ? -4.931 42.619 -23.148 1.00 10.83 55 LYS B O 1
ATOM 1594 N N . ILE B 1 56 ? -3.957 42.130 -21.258 1.00 10.16 56 ILE B N 1
ATOM 1595 C CA . ILE B 1 56 ? -3.051 43.217 -21.309 1.00 9.23 56 ILE B CA 1
ATOM 1596 C C . ILE B 1 56 ? -2.138 43.125 -22.495 1.00 8.92 56 ILE B C 1
ATOM 1597 O O . ILE B 1 56 ? -1.943 44.079 -23.159 1.00 8.74 56 ILE B O 1
ATOM 1602 N N . HIS B 1 57 ? -1.608 41.948 -22.741 1.00 6.87 57 HIS B N 1
ATOM 1603 C CA . HIS B 1 57 ? -0.694 41.700 -23.812 1.00 6.37 57 HIS B CA 1
ATOM 1604 C C . HIS B 1 57 ? -1.343 41.980 -25.163 1.00 6.81 57 HIS B C 1
ATOM 1605 O O . HIS B 1 57 ? -0.732 42.513 -26.017 1.00 7.02 57 HIS B O 1
ATOM 1612 N N . ARG B 1 58 ? -2.583 41.591 -25.322 1.00 7.05 58 ARG B N 1
ATOM 1613 C CA . ARG B 1 58 ? -3.342 41.904 -26.490 1.00 7.69 58 ARG B CA 1
ATOM 1614 C C . ARG B 1 58 ? -3.664 43.376 -26.715 1.00 8.17 58 ARG B C 1
ATOM 1615 O O . ARG B 1 58 ? -3.558 43.845 -27.793 1.00 8.37 58 ARG B O 1
ATOM 1631 N N . ILE B 1 60 ? -2.231 46.335 -25.176 1.00 8.90 60 ILE B N 1
ATOM 1632 C CA . ILE B 1 60 ? -1.280 47.373 -25.063 1.00 8.61 60 ILE B CA 1
ATOM 1633 C C . ILE B 1 60 ? -0.051 46.892 -25.751 1.00 8.84 60 ILE B C 1
ATOM 1634 O O . ILE B 1 60 ? 0.408 45.829 -25.516 1.00 8.86 60 ILE B O 1
ATOM 1639 N N . ASP B 1 61 ? 0.466 47.706 -26.624 1.00 8.74 61 ASP B N 1
ATOM 1640 C CA . ASP B 1 61 ? 1.604 47.365 -27.399 1.00 8.13 61 ASP B CA 1
ATOM 1641 C C . ASP B 1 61 ? 2.844 47.181 -26.507 1.00 8.75 61 ASP B C 1
ATOM 1642 O O . ASP B 1 61 ? 3.002 47.834 -25.517 1.00 7.10 61 ASP B O 1
ATOM 1647 N N . GLU B 1 62 ? 3.715 46.296 -26.939 1.00 9.31 62 GLU B N 1
ATOM 1648 C CA . GLU B 1 62 ? 4.948 45.963 -26.239 1.00 11.84 62 GLU B CA 1
ATOM 1649 C C . GLU B 1 62 ? 5.959 47.089 -26.173 1.00 12.05 62 GLU B C 1
ATOM 1650 O O . GLU B 1 62 ? 6.837 47.050 -25.382 1.00 13.32 62 GLU B O 1
ATOM 1656 N N . SER B 1 63 ? 5.789 48.097 -26.999 1.00 11.99 63 SER B N 1
ATOM 1657 C CA . SER B 1 63 ? 6.521 49.330 -26.890 1.00 12.28 63 SER B CA 1
ATOM 1658 C C . SER B 1 63 ? 6.177 50.143 -25.656 1.00 12.44 63 SER B C 1
ATOM 1659 O O . SER B 1 63 ? 6.881 51.023 -25.319 1.00 12.60 63 SER B O 1
ATOM 1662 N N . GLN B 1 64 ? 5.053 49.863 -25.037 1.00 12.48 64 GLN B N 1
ATOM 1663 C CA . GLN B 1 64 ? 4.630 50.551 -23.854 1.00 12.79 64 GLN B CA 1
ATOM 1664 C C . GLN B 1 64 ? 4.663 49.701 -22.601 1.00 12.25 64 GLN B C 1
ATOM 1665 O O . GLN B 1 64 ? 5.121 50.126 -21.598 1.00 11.69 64 GLN B O 1
ATOM 1671 N N . VAL B 1 65 ? 4.099 48.520 -22.683 1.00 12.29 65 VAL B N 1
ATOM 1672 C CA . VAL B 1 65 ? 4.022 47.612 -21.577 1.00 12.18 65 VAL B CA 1
ATOM 1673 C C . VAL B 1 65 ? 4.525 46.272 -22.028 1.00 12.47 65 VAL B C 1
ATOM 1674 O O . VAL B 1 65 ? 4.158 45.820 -23.058 1.00 13.29 65 VAL B O 1
ATOM 1678 N N . GLN B 1 66 ? 5.386 45.667 -21.240 1.00 11.65 66 GLN B N 1
ATOM 1679 C CA . GLN B 1 66 ? 5.813 44.296 -21.421 1.00 11.90 66 GLN B CA 1
ATOM 1680 C C . GLN B 1 66 ? 5.203 43.342 -20.391 1.00 11.73 66 GLN B C 1
ATOM 1681 O O . GLN B 1 66 ? 5.314 43.537 -19.222 1.00 10.98 66 GLN B O 1
ATOM 1687 N N . VAL B 1 67 ? 4.536 42.319 -20.846 1.00 11.23 67 VAL B N 1
ATOM 1688 C CA . VAL B 1 67 ? 4.007 41.362 -19.922 1.00 11.04 67 VAL B CA 1
ATOM 1689 C C . VAL B 1 67 ? 4.994 40.235 -19.824 1.00 11.06 67 VAL B C 1
ATOM 1690 O O . VAL B 1 67 ? 5.502 39.789 -20.796 1.00 11.06 67 VAL B O 1
ATOM 1694 N N . ILE B 1 68 ? 5.280 39.833 -18.617 1.00 9.66 68 ILE B N 1
ATOM 1695 C CA . ILE B 1 68 ? 6.068 38.672 -18.374 1.00 10.34 68 ILE B CA 1
ATOM 1696 C C . ILE B 1 68 ? 5.372 37.697 -17.467 1.00 9.56 68 ILE B C 1
ATOM 1697 O O . ILE B 1 68 ? 4.930 38.041 -16.436 1.00 10.53 68 ILE B O 1
ATOM 1702 N N . GLY B 1 69 ? 5.305 36.464 -17.877 1.00 8.81 69 GLY B N 1
ATOM 1703 C CA . GLY B 1 69 ? 4.939 35.391 -17.004 1.00 8.81 69 GLY B CA 1
ATOM 1704 C C . GLY B 1 69 ? 6.080 34.866 -16.154 1.00 8.87 69 GLY B C 1
ATOM 1705 O O . GLY B 1 69 ? 7.157 34.689 -16.623 1.00 9.51 69 GLY B O 1
ATOM 1706 N N . LEU B 1 70 ? 5.825 34.622 -14.893 1.00 9.09 70 LEU B N 1
ATOM 1707 C CA . LEU B 1 70 ? 6.793 33.960 -14.040 1.00 8.97 70 LEU B CA 1
ATOM 1708 C C . LEU B 1 70 ? 6.183 32.764 -13.343 1.00 9.36 70 LEU B C 1
ATOM 1709 O O . LEU B 1 70 ? 5.382 32.908 -12.474 1.00 10.14 70 LEU B O 1
ATOM 1714 N N . HIS B 1 71 ? 6.584 31.575 -13.723 1.00 8.90 71 HIS B N 1
ATOM 1715 C CA . HIS B 1 71 ? 6.071 30.396 -13.083 1.00 9.03 71 HIS B CA 1
ATOM 1716 C C . HIS B 1 71 ? 6.888 30.096 -11.827 1.00 9.52 71 HIS B C 1
ATOM 1717 O O . HIS B 1 71 ? 8.003 29.739 -11.908 1.00 9.43 71 HIS B O 1
ATOM 1724 N N . SER B 1 72 ? 6.329 30.337 -10.669 1.00 9.59 72 SER B N 1
ATOM 1725 C CA . SER B 1 72 ? 7.038 30.047 -9.450 1.00 10.32 72 SER B CA 1
ATOM 1726 C C . SER B 1 72 ? 6.352 28.904 -8.795 1.00 9.66 72 SER B C 1
ATOM 1727 O O . SER B 1 72 ? 5.392 29.105 -8.157 1.00 10.19 72 SER B O 1
ATOM 1730 N N . VAL B 1 73 ? 6.855 27.709 -8.945 1.00 9.66 73 VAL B N 1
ATOM 1731 C CA . VAL B 1 73 ? 6.249 26.568 -8.326 1.00 10.17 73 VAL B CA 1
ATOM 1732 C C . VAL B 1 73 ? 6.717 26.437 -6.901 1.00 10.30 73 VAL B C 1
ATOM 1733 O O . VAL B 1 73 ? 7.866 26.303 -6.662 1.00 9.77 73 VAL B O 1
ATOM 1737 N N . PHE B 1 74 ? 5.785 26.497 -5.974 1.00 10.17 74 PHE B N 1
ATOM 1738 C CA . PHE B 1 74 ? 6.067 26.278 -4.573 1.00 9.84 74 PHE B CA 1
ATOM 1739 C C . PHE B 1 74 ? 5.450 25.041 -3.947 1.00 9.94 74 PHE B C 1
ATOM 1740 O O . PHE B 1 74 ? 5.688 24.766 -2.818 1.00 9.67 74 PHE B O 1
ATOM 1748 N N . GLU B 1 75 ? 4.676 24.301 -4.710 1.00 10.30 75 GLU B N 1
ATOM 1749 C CA . GLU B 1 75 ? 4.091 23.052 -4.280 1.00 10.32 75 GLU B CA 1
ATOM 1750 C C . GLU B 1 75 ? 3.964 22.076 -5.451 1.00 10.65 75 GLU B C 1
ATOM 1751 O O . GLU B 1 75 ? 3.929 22.479 -6.546 1.00 10.02 75 GLU B O 1
ATOM 1757 N N . HIS B 1 76 ? 3.924 20.790 -5.191 1.00 10.94 76 HIS B N 1
ATOM 1758 C CA . HIS B 1 76 ? 3.765 19.788 -6.205 1.00 11.81 76 HIS B CA 1
ATOM 1759 C C . HIS B 1 76 ? 4.741 19.883 -7.340 1.00 12.03 76 HIS B C 1
ATOM 1760 O O . HIS B 1 76 ? 4.360 19.816 -8.457 1.00 12.07 76 HIS B O 1
ATOM 1767 N N . HIS B 1 77 ? 6.007 20.007 -7.024 1.00 12.22 77 HIS B N 1
ATOM 1768 C CA . HIS B 1 77 ? 7.023 20.356 -7.969 1.00 12.77 77 HIS B CA 1
ATOM 1769 C C . HIS B 1 77 ? 7.156 19.372 -9.089 1.00 13.64 77 HIS B C 1
ATOM 1770 O O . HIS B 1 77 ? 7.330 19.744 -10.210 1.00 13.87 77 HIS B O 1
ATOM 1777 N N . ASP B 1 78 ? 7.030 18.108 -8.765 1.00 14.34 78 ASP B N 1
ATOM 1778 C CA . ASP B 1 78 ? 7.170 17.052 -9.716 1.00 16.01 78 ASP B CA 1
ATOM 1779 C C . ASP B 1 78 ? 6.130 17.104 -10.802 1.00 16.62 78 ASP B C 1
ATOM 1780 O O . ASP B 1 78 ? 6.414 16.789 -11.904 1.00 17.76 78 ASP B O 1
ATOM 1785 N N . VAL B 1 79 ? 4.916 17.459 -10.453 1.00 16.84 79 VAL B N 1
ATOM 1786 C CA . VAL B 1 79 ? 3.868 17.775 -11.408 1.00 17.01 79 VAL B CA 1
ATOM 1787 C C . VAL B 1 79 ? 3.972 19.079 -12.240 1.00 17.00 79 VAL B C 1
ATOM 1788 O O . VAL B 1 79 ? 3.621 19.065 -13.369 1.00 17.38 79 VAL B O 1
ATOM 1800 N N . THR B 1 81 ? 6.308 20.797 -13.738 1.00 14.37 81 THR B N 1
ATOM 1801 C CA . THR B 1 81 ? 7.578 20.879 -14.365 1.00 13.75 81 THR B CA 1
ATOM 1802 C C . THR B 1 81 ? 7.568 21.834 -15.546 1.00 13.10 81 THR B C 1
ATOM 1803 O O . THR B 1 81 ? 6.565 22.253 -15.998 1.00 12.76 81 THR B O 1
ATOM 1807 N N . PRO B 1 82 ? 8.742 22.153 -16.012 1.00 12.15 82 PRO B N 1
ATOM 1808 C CA . PRO B 1 82 ? 8.931 23.002 -17.163 1.00 11.79 82 PRO B CA 1
ATOM 1809 C C . PRO B 1 82 ? 8.342 22.393 -18.415 1.00 11.72 82 PRO B C 1
ATOM 1810 O O . PRO B 1 82 ? 7.845 23.111 -19.225 1.00 11.31 82 PRO B O 1
ATOM 1814 N N . GLU B 1 83 ? 8.412 21.087 -18.558 1.00 11.67 83 GLU B N 1
ATOM 1815 C CA . GLU B 1 83 ? 7.697 20.448 -19.626 1.00 11.65 83 GLU B CA 1
ATOM 1816 C C . GLU B 1 83 ? 6.197 20.586 -19.539 1.00 11.13 83 GLU B C 1
ATOM 1817 O O . GLU B 1 83 ? 5.589 20.833 -20.512 1.00 11.69 83 GLU B O 1
ATOM 1823 N N . ALA B 1 84 ? 5.620 20.447 -18.370 1.00 10.33 84 ALA B N 1
ATOM 1824 C CA . ALA B 1 84 ? 4.194 20.639 -18.211 1.00 9.20 84 ALA B CA 1
ATOM 1825 C C . ALA B 1 84 ? 3.783 22.065 -18.525 1.00 9.35 84 ALA B C 1
ATOM 1826 O O . ALA B 1 84 ? 2.792 22.275 -19.138 1.00 9.38 84 ALA B O 1
ATOM 1828 N N . LEU B 1 85 ? 4.597 23.020 -18.107 1.00 8.68 85 LEU B N 1
ATOM 1829 C CA . LEU B 1 85 ? 4.392 24.425 -18.381 1.00 8.76 85 LEU B CA 1
ATOM 1830 C C . LEU B 1 85 ? 4.383 24.775 -19.862 1.00 8.66 85 LEU B C 1
ATOM 1831 O O . LEU B 1 85 ? 3.629 25.592 -20.253 1.00 8.56 85 LEU B O 1
ATOM 1836 N N . LYS B 1 86 ? 5.224 24.143 -20.653 1.00 8.46 86 LYS B N 1
ATOM 1837 C CA . LYS B 1 86 ? 5.240 24.389 -22.067 1.00 8.31 86 LYS B CA 1
ATOM 1838 C C . LYS B 1 86 ? 3.914 24.010 -22.701 1.00 7.65 86 LYS B C 1
ATOM 1839 O O . LYS B 1 86 ? 3.420 24.705 -23.522 1.00 7.22 86 LYS B O 1
ATOM 1845 N N . VAL B 1 87 ? 3.390 22.880 -22.282 1.00 7.86 87 VAL B N 1
ATOM 1846 C CA . VAL B 1 87 ? 2.092 22.402 -22.677 1.00 7.79 87 VAL B CA 1
ATOM 1847 C C . VAL B 1 87 ? 0.963 23.304 -22.205 1.00 8.52 87 VAL B C 1
ATOM 1848 O O . VAL B 1 87 ? 0.036 23.503 -22.894 1.00 8.60 87 VAL B O 1
ATOM 1852 N N . PHE B 1 88 ? 1.088 23.841 -21.014 1.00 9.15 88 PHE B N 1
ATOM 1853 C CA . PHE B 1 88 ? 0.121 24.757 -20.494 1.00 10.05 88 PHE B CA 1
ATOM 1854 C C . PHE B 1 88 ? 0.037 26.004 -21.335 1.00 10.79 88 PHE B C 1
ATOM 1855 O O . PHE B 1 88 ? -1.012 26.455 -21.622 1.00 11.30 88 PHE B O 1
ATOM 1863 N N . ILE B 1 89 ? 1.182 26.506 -21.710 1.00 10.88 89 ILE B N 1
ATOM 1864 C CA . ILE B 1 89 ? 1.280 27.670 -22.513 1.00 11.13 89 ILE B CA 1
ATOM 1865 C C . ILE B 1 89 ? 0.643 27.470 -23.895 1.00 11.64 89 ILE B C 1
ATOM 1866 O O . ILE B 1 89 ? -0.046 28.318 -24.331 1.00 11.79 89 ILE B O 1
ATOM 1871 N N . ASP B 1 90 ? 0.874 26.336 -24.527 1.00 11.87 90 ASP B N 1
ATOM 1872 C CA . ASP B 1 90 ? 0.262 25.991 -25.790 1.00 12.88 90 ASP B CA 1
ATOM 1873 C C . ASP B 1 90 ? -1.243 25.813 -25.693 1.00 12.36 90 ASP B C 1
ATOM 1874 O O . ASP B 1 90 ? -1.955 26.357 -26.461 1.00 12.97 90 ASP B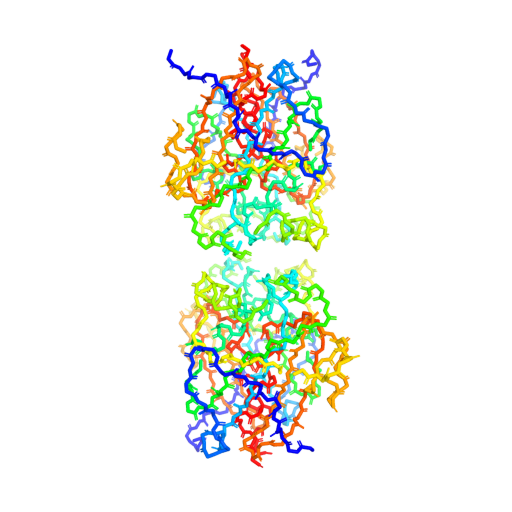 O 1
ATOM 1879 N N . GLU B 1 91 ? -1.695 25.098 -24.697 1.00 11.75 91 GLU B N 1
ATOM 1880 C CA . GLU B 1 91 ? -3.090 24.859 -24.483 1.00 12.00 91 GLU B CA 1
ATOM 1881 C C . GLU B 1 91 ? -3.864 26.139 -24.236 1.00 11.47 91 GLU B C 1
ATOM 1882 O O . GLU B 1 91 ? -4.890 26.321 -24.786 1.00 9.73 91 GLU B O 1
ATOM 1888 N N . PHE B 1 92 ? -3.308 27.042 -23.458 1.00 11.20 92 PHE B N 1
ATOM 1889 C CA . PHE B 1 92 ? -3.937 28.288 -23.108 1.00 11.13 92 PHE B CA 1
ATOM 1890 C C . PHE B 1 92 ? -3.634 29.443 -24.053 1.00 11.65 92 PHE B C 1
ATOM 1891 O O . PHE B 1 92 ? -4.068 30.534 -23.859 1.00 11.35 92 PHE B O 1
ATOM 1899 N N . GLY B 1 93 ? -2.865 29.156 -25.077 1.00 12.07 93 GLY B N 1
ATOM 1900 C CA . GLY B 1 93 ? -2.462 30.146 -26.031 1.00 11.94 93 GLY B CA 1
ATOM 1901 C C . GLY B 1 93 ? -1.759 31.359 -25.494 1.00 12.21 93 GLY B C 1
ATOM 1902 O O . GLY B 1 93 ? -2.050 32.412 -25.945 1.00 12.07 93 GLY B O 1
ATOM 1903 N N . ILE B 1 94 ? -0.841 31.206 -24.558 1.00 12.29 94 ILE B N 1
ATOM 1904 C CA . ILE B 1 94 ? -0.167 32.342 -23.968 1.00 12.38 94 ILE B CA 1
ATOM 1905 C C . ILE B 1 94 ? 0.873 32.827 -24.941 1.00 13.17 94 ILE B C 1
ATOM 1906 O O . ILE B 1 94 ? 1.676 32.091 -25.372 1.00 14.32 94 ILE B O 1
ATOM 1911 N N . LYS B 1 95 ? 0.803 34.065 -25.350 1.00 12.64 95 LYS B N 1
ATOM 1912 C CA . LYS B 1 95 ? 1.766 34.548 -26.282 1.00 12.90 95 LYS B CA 1
ATOM 1913 C C . LYS B 1 95 ? 2.933 35.317 -25.661 1.00 12.70 95 LYS B C 1
ATOM 1914 O O . LYS B 1 95 ? 3.928 35.477 -26.273 1.00 13.18 95 LYS B O 1
ATOM 1920 N N . PHE B 1 96 ? 2.792 35.824 -24.462 1.00 11.41 96 PHE B N 1
ATOM 1921 C CA . PHE B 1 96 ? 3.852 36.580 -23.859 1.00 10.68 96 PHE B CA 1
ATOM 1922 C C . PHE B 1 96 ? 4.973 35.717 -23.271 1.00 10.76 96 PHE B C 1
ATOM 1923 O O . PHE B 1 96 ? 4.792 34.594 -22.949 1.00 10.53 96 PHE B O 1
ATOM 1931 N N . PRO B 1 97 ? 6.140 36.287 -23.118 1.00 10.39 97 PRO B N 1
ATOM 1932 C CA . PRO B 1 97 ? 7.276 35.533 -22.633 1.00 9.99 97 PRO B CA 1
ATOM 1933 C C . PRO B 1 97 ? 7.127 35.042 -21.194 1.00 10.08 97 PRO B C 1
ATOM 1934 O O . PRO B 1 97 ? 6.698 35.750 -20.346 1.00 10.30 97 PRO B O 1
ATOM 1938 N N . VAL B 1 98 ? 7.423 33.786 -21.007 1.00 9.58 98 VAL B N 1
ATOM 1939 C CA . VAL B 1 98 ? 7.283 33.111 -19.760 1.00 10.02 98 VAL B CA 1
ATOM 1940 C C . VAL B 1 98 ? 8.611 32.568 -19.257 1.00 9.99 98 VAL B C 1
ATOM 1941 O O . VAL B 1 98 ? 9.309 31.900 -19.947 1.00 8.90 98 VAL B O 1
ATOM 1945 N N . ALA B 1 99 ? 8.920 32.863 -18.023 1.00 10.23 99 ALA B N 1
ATOM 1946 C CA . ALA B 1 99 ? 10.110 32.373 -17.370 1.00 10.75 99 ALA B CA 1
ATOM 1947 C C . ALA B 1 99 ? 9.812 31.430 -16.237 1.00 10.55 99 ALA B C 1
ATOM 1948 O O . ALA B 1 99 ? 8.801 31.506 -15.625 1.00 11.34 99 ALA B O 1
ATOM 1950 N N . VAL B 1 100 ? 10.724 30.534 -15.971 1.00 10.96 100 VAL B N 1
ATOM 1951 C CA . VAL B 1 100 ? 10.622 29.670 -14.822 1.00 10.05 100 VAL B CA 1
ATOM 1952 C C . VAL B 1 100 ? 11.476 30.218 -13.667 1.00 10.20 100 VAL B C 1
ATOM 1953 O O . VAL B 1 100 ? 12.614 30.433 -13.830 1.00 9.06 100 VAL B O 1
ATOM 1957 N N . ASP B 1 101 ? 10.874 30.464 -12.516 1.00 11.13 101 ASP B N 1
ATOM 1958 C CA . ASP B 1 101 ? 11.578 30.977 -11.342 1.00 12.02 101 ASP B CA 1
ATOM 1959 C C . ASP B 1 101 ? 12.669 30.002 -10.924 1.00 11.94 101 ASP B C 1
ATOM 1960 O O . ASP B 1 101 ? 12.434 28.842 -10.829 1.00 12.66 101 ASP B O 1
ATOM 1973 N N . PRO B 1 103 ? 14.685 27.702 -9.064 1.00 11.90 103 PRO B N 1
ATOM 1974 C CA . PRO B 1 103 ? 14.526 26.861 -7.900 1.00 12.28 103 PRO B CA 1
ATOM 1975 C C . PRO B 1 103 ? 15.752 26.923 -7.006 1.00 12.33 103 PRO B C 1
ATOM 1976 O O . PRO B 1 103 ? 16.829 27.179 -7.469 1.00 11.64 103 PRO B O 1
ATOM 1980 N N . ARG B 1 104 ? 15.541 26.700 -5.732 1.00 12.30 104 ARG B N 1
ATOM 1981 C CA . ARG B 1 104 ? 16.589 26.722 -4.735 1.00 12.37 104 ARG B CA 1
ATOM 1982 C C . ARG B 1 104 ? 16.714 25.345 -4.139 1.00 12.65 104 ARG B C 1
ATOM 1983 O O . ARG B 1 104 ? 15.734 24.757 -3.748 1.00 12.39 104 ARG B O 1
ATOM 1991 N N . GLU B 1 105 ? 17.924 24.828 -4.039 1.00 13.27 105 GLU B N 1
ATOM 1992 C CA . GLU B 1 105 ? 18.100 23.461 -3.555 1.00 13.43 105 GLU B CA 1
ATOM 1993 C C . GLU B 1 105 ? 17.543 23.247 -2.157 1.00 13.21 105 GLU B C 1
ATOM 1994 O O . GLU B 1 105 ? 17.803 23.980 -1.273 1.00 12.97 105 GLU B O 1
ATOM 1996 N N . GLY B 1 106 ? 16.730 22.227 -2.028 1.00 13.33 106 GLY B N 1
ATOM 1997 C CA . GLY B 1 106 ? 16.183 21.812 -0.765 1.00 13.03 106 GLY B CA 1
ATOM 1998 C C . GLY B 1 106 ? 14.981 22.579 -0.272 1.00 13.05 106 GLY B C 1
ATOM 1999 O O . GLY B 1 106 ? 14.433 22.254 0.742 1.00 12.47 106 GLY B O 1
ATOM 2000 N N . GLN B 1 107 ? 14.584 23.599 -1.011 1.00 12.87 107 GLN B N 1
ATOM 2001 C CA . GLN B 1 107 ? 13.519 24.468 -0.619 1.00 12.77 107 GLN B CA 1
ATOM 2002 C C . GLN B 1 107 ? 12.333 24.467 -1.582 1.00 13.10 107 GLN B C 1
ATOM 2003 O O . GLN B 1 107 ? 12.486 24.401 -2.760 1.00 12.61 107 GLN B O 1
ATOM 2009 N N . ARG B 1 108 ? 11.143 24.465 -1.029 1.00 12.89 108 ARG B N 1
ATOM 2010 C CA . ARG B 1 108 ? 9.931 24.592 -1.794 1.00 12.96 108 ARG B CA 1
ATOM 2011 C C . ARG B 1 108 ? 9.740 25.948 -2.477 1.00 13.06 108 ARG B C 1
ATOM 2012 O O . ARG B 1 108 ? 9.312 25.983 -3.577 1.00 13.30 108 ARG B O 1
ATOM 2020 N N . ILE B 1 109 ? 10.110 27.036 -1.823 1.00 12.83 109 ILE B N 1
ATOM 2021 C CA . ILE B 1 109 ? 9.999 28.359 -2.398 1.00 12.94 109 ILE B CA 1
ATOM 2022 C C . ILE B 1 109 ? 11.172 28.732 -3.283 1.00 12.30 109 ILE B C 1
ATOM 2023 O O . ILE B 1 109 ? 12.270 28.671 -2.877 1.00 12.20 109 ILE B O 1
ATOM 2028 N N . PRO B 1 110 ? 10.885 29.123 -4.507 1.00 11.62 110 PRO B N 1
ATOM 2029 C CA . PRO B 1 110 ? 11.868 29.579 -5.482 1.00 11.06 110 PRO B CA 1
ATOM 2030 C C . PRO B 1 110 ? 12.309 31.010 -5.211 1.00 11.22 110 PRO B C 1
ATOM 2031 O O . PRO B 1 110 ? 11.649 31.637 -4.438 1.00 10.91 110 PRO B O 1
ATOM 2035 N N . SER B 1 111 ? 13.398 31.459 -5.802 1.00 10.73 111 SER B N 1
ATOM 2036 C CA A SER B 1 111 ? 14.218 32.445 -5.683 0.50 10.99 111 SER B CA 1
ATOM 2037 C CA B SER B 1 111 ? 14.236 32.462 -5.730 0.50 10.83 111 SER B CA 1
ATOM 2038 C C . SER B 1 111 ? 13.624 33.742 -5.808 1.00 10.99 111 SER B C 1
ATOM 2039 O O . SER B 1 111 ? 13.700 34.421 -4.828 1.00 10.67 111 SER B O 1
ATOM 2044 N N . THR B 1 112 ? 12.927 34.054 -6.883 1.00 11.58 112 THR B N 1
ATOM 2045 C CA . THR B 1 112 ? 12.215 35.302 -7.000 1.00 11.62 112 THR B CA 1
ATOM 2046 C C . THR B 1 112 ? 11.059 35.470 -6.019 1.00 12.44 112 THR B C 1
ATOM 2047 O O . THR B 1 112 ? 10.880 36.515 -5.474 1.00 11.79 112 THR B O 1
ATOM 2059 N N . LYS B 1 114 ? 10.893 34.175 -3.132 1.00 15.65 114 LYS B N 1
ATOM 2060 C CA . LYS B 1 114 ? 11.564 34.436 -1.877 1.00 16.28 114 LYS B CA 1
ATOM 2061 C C . LYS B 1 114 ? 12.047 35.843 -1.746 1.00 16.46 114 LYS B C 1
ATOM 2062 O O . LYS B 1 114 ? 11.756 36.493 -0.810 1.00 16.57 114 LYS B O 1
ATOM 2068 N N . LYS B 1 115 ? 12.723 36.315 -2.758 1.00 16.87 115 LYS B N 1
ATOM 2069 C CA . LYS B 1 115 ? 13.343 37.594 -2.751 1.00 17.25 115 LYS B CA 1
ATOM 2070 C C . LYS B 1 115 ? 12.358 38.718 -2.552 1.00 16.63 115 LYS B C 1
ATOM 2071 O O . LYS B 1 115 ? 12.635 39.620 -1.847 1.00 16.88 115 LYS B O 1
ATOM 2077 N N . TYR B 1 116 ? 11.199 38.651 -3.156 1.00 16.28 116 TYR B N 1
ATOM 2078 C CA . TYR B 1 116 ? 10.255 39.726 -3.091 1.00 15.97 116 TYR B CA 1
ATOM 2079 C C . TYR B 1 116 ? 9.147 39.463 -2.078 1.00 16.34 116 TYR B C 1
ATOM 2080 O O . TYR B 1 116 ? 8.182 40.142 -2.016 1.00 15.38 116 TYR B O 1
ATOM 2089 N N . ARG B 1 117 ? 9.355 38.444 -1.284 1.00 15.94 117 ARG B N 1
ATOM 2090 C CA . ARG B 1 117 ? 8.467 38.042 -0.221 1.00 16.21 117 ARG B CA 1
ATOM 2091 C C . ARG B 1 117 ? 7.037 37.754 -0.585 1.00 15.67 117 ARG B C 1
ATOM 2092 O O . ARG B 1 117 ? 6.179 38.097 0.142 1.00 15.39 117 ARG B O 1
ATOM 2100 N N . LEU B 1 118 ? 6.785 37.108 -1.698 1.00 15.68 118 LEU B N 1
ATOM 2101 C CA . LEU B 1 118 ? 5.423 36.925 -2.105 1.00 15.60 118 LEU B CA 1
ATOM 2102 C C . LEU B 1 118 ? 4.618 35.994 -1.204 1.00 15.61 118 LEU B C 1
ATOM 2103 O O . LEU B 1 118 ? 5.094 34.991 -0.748 1.00 15.76 118 LEU B O 1
ATOM 2108 N N . GLU B 1 119 ? 3.394 36.380 -0.932 1.00 15.04 119 GLU B N 1
ATOM 2109 C CA . GLU B 1 119 ? 2.472 35.547 -0.225 1.00 15.17 119 GLU B CA 1
ATOM 2110 C C . GLU B 1 119 ? 2.138 34.287 -1.002 1.00 14.70 119 GLU B C 1
ATOM 2111 O O . GLU B 1 119 ? 1.962 33.250 -0.424 1.00 14.55 119 GLU B O 1
ATOM 2117 N N . GLY B 1 120 ? 2.039 34.381 -2.310 1.00 13.95 120 GLY B N 1
ATOM 2118 C CA . GLY B 1 120 ? 1.554 33.264 -3.076 1.00 13.53 120 GLY B CA 1
ATOM 2119 C C . GLY B 1 120 ? 1.203 33.598 -4.500 1.00 13.14 120 GLY B C 1
ATOM 2120 O O . GLY B 1 120 ? 1.587 34.606 -5.005 1.00 13.81 120 GLY B O 1
ATOM 2121 N N . THR B 1 121 ? 0.448 32.725 -5.115 1.00 11.96 121 THR B N 1
ATOM 2122 C CA . THR B 1 121 ? -0.034 32.935 -6.436 1.00 11.10 121 THR B CA 1
ATOM 2123 C C . THR B 1 121 ? -1.545 32.956 -6.455 1.00 11.17 121 THR B C 1
ATOM 2124 O O . THR B 1 121 ? -2.189 32.236 -5.759 1.00 10.30 121 THR B O 1
ATOM 2128 N N . PRO B 1 122 ? -2.098 33.814 -7.282 1.00 11.00 122 PRO B N 1
ATOM 2129 C CA . PRO B 1 122 ? -1.334 34.714 -8.133 1.00 10.47 122 PRO B CA 1
ATOM 2130 C C . PRO B 1 122 ? -0.809 35.961 -7.473 1.00 10.83 122 PRO B C 1
ATOM 2131 O O . PRO B 1 122 ? -1.397 36.436 -6.553 1.00 11.27 122 PRO B O 1
ATOM 2135 N N . SER B 1 123 ? 0.267 36.502 -7.991 1.00 10.34 123 SER B N 1
ATOM 2136 C CA . SER B 1 123 ? 0.727 37.812 -7.661 1.00 10.29 123 SER B CA 1
ATOM 2137 C C . SER B 1 123 ? 1.108 38.563 -8.917 1.00 10.34 123 SER B C 1
ATOM 2138 O O . SER B 1 123 ? 1.430 37.960 -9.883 1.00 10.77 123 SER B O 1
ATOM 2141 N N . ILE B 1 124 ? 1.085 39.880 -8.889 1.00 10.43 124 ILE B N 1
ATOM 2142 C CA A ILE B 1 124 ? 1.418 40.729 -9.789 0.50 10.68 124 ILE B CA 1
ATOM 2143 C CA B ILE B 1 124 ? 1.473 40.681 -9.802 0.50 10.69 124 ILE B CA 1
ATOM 2144 C C . ILE B 1 124 ? 2.548 41.601 -9.300 1.00 10.96 124 ILE B C 1
ATOM 2145 O O . ILE B 1 124 ? 2.316 42.163 -8.274 1.00 11.02 124 ILE B O 1
ATOM 2154 N N . ILE B 1 125 ? 3.555 41.877 -10.085 1.00 10.07 125 ILE B N 1
ATOM 2155 C CA . ILE B 1 125 ? 4.502 42.904 -9.816 1.00 10.38 125 ILE B CA 1
ATOM 2156 C C . ILE B 1 125 ? 4.510 43.951 -10.947 1.00 10.11 125 ILE B C 1
ATOM 2157 O O . ILE B 1 125 ? 4.681 43.624 -12.069 1.00 8.38 125 ILE B O 1
ATOM 2162 N N . LEU B 1 126 ? 4.367 45.212 -10.612 1.00 9.38 126 LEU B N 1
ATOM 2163 C CA . LEU B 1 126 ? 4.444 46.270 -11.591 1.00 8.92 126 LEU B CA 1
ATOM 2164 C C . LEU B 1 126 ? 5.656 47.116 -11.385 1.00 8.81 126 LEU B C 1
ATOM 2165 O O . LEU B 1 126 ? 5.917 47.536 -10.309 1.00 8.03 126 LEU B O 1
ATOM 2170 N N . ALA B 1 127 ? 6.373 47.360 -12.449 1.00 8.31 127 ALA B N 1
ATOM 2171 C CA . ALA B 1 127 ? 7.503 48.206 -12.424 1.00 8.80 127 ALA B CA 1
ATOM 2172 C C . ALA B 1 127 ? 7.387 49.284 -13.453 1.00 9.25 127 ALA B C 1
ATOM 2173 O O . ALA B 1 127 ? 6.862 49.090 -14.493 1.00 9.52 127 ALA B O 1
ATOM 2175 N N . ASP B 1 128 ? 7.969 50.413 -13.140 1.00 10.07 128 ASP B N 1
ATOM 2176 C CA . ASP B 1 128 ? 7.975 51.546 -14.026 1.00 10.60 128 ASP B CA 1
ATOM 2177 C C . ASP B 1 128 ? 9.031 51.458 -15.100 1.00 10.70 128 ASP B C 1
ATOM 2178 O O . ASP B 1 128 ? 9.719 50.490 -15.218 1.00 10.60 128 ASP B O 1
ATOM 2183 N N . ARG B 1 129 ? 9.094 52.495 -15.900 1.00 10.74 129 ARG B N 1
ATOM 2184 C CA . ARG B 1 129 ? 10.005 52.577 -17.011 1.00 11.21 129 ARG B CA 1
ATOM 2185 C C . ARG B 1 129 ? 11.465 52.611 -16.571 1.00 11.84 129 ARG B C 1
ATOM 2186 O O . ARG B 1 129 ? 12.348 52.317 -17.325 1.00 11.77 129 ARG B O 1
ATOM 2194 N N . LYS B 1 130 ? 11.688 52.975 -15.329 1.00 11.61 130 LYS B N 1
ATOM 2195 C CA . LYS B 1 130 ? 13.004 52.941 -14.772 1.00 12.12 130 LYS B CA 1
ATOM 2196 C C . LYS B 1 130 ? 13.294 51.614 -14.112 1.00 12.06 130 LYS B C 1
ATOM 2197 O O . LYS B 1 130 ? 14.378 51.400 -13.691 1.00 12.87 130 LYS B O 1
ATOM 2203 N N . GLY B 1 131 ? 12.331 50.721 -14.052 1.00 11.84 131 GLY B N 1
ATOM 2204 C CA . GLY B 1 131 ? 12.534 49.434 -13.461 1.00 11.98 131 GLY B CA 1
ATOM 2205 C C . GLY B 1 131 ? 12.257 49.345 -11.985 1.00 12.62 131 GLY B C 1
ATOM 2206 O O . GLY B 1 131 ? 12.461 48.342 -11.378 1.00 11.79 131 GLY B O 1
ATOM 2207 N N . ARG B 1 132 ? 11.742 50.407 -11.416 1.00 12.68 132 ARG B N 1
ATOM 2208 C CA . ARG B 1 132 ? 11.443 50.391 -10.016 1.00 12.99 132 ARG B CA 1
ATOM 2209 C C . ARG B 1 132 ? 10.133 49.694 -9.752 1.00 13.08 132 ARG B C 1
ATOM 2210 O O . ARG B 1 132 ? 9.145 49.986 -10.353 1.00 12.84 132 ARG B O 1
ATOM 2218 N N . ILE B 1 133 ? 10.143 48.773 -8.828 1.00 13.20 133 ILE B N 1
ATOM 2219 C CA . ILE B 1 133 ? 8.949 48.111 -8.463 1.00 13.71 133 ILE B CA 1
ATOM 2220 C C . ILE B 1 133 ? 8.058 49.084 -7.738 1.00 13.83 133 ILE B C 1
ATOM 2221 O O . ILE B 1 133 ? 8.470 49.683 -6.802 1.00 13.49 133 ILE B O 1
ATOM 2226 N N . ARG B 1 134 ? 6.847 49.264 -8.239 1.00 13.87 134 ARG B N 1
ATOM 2227 C CA . ARG B 1 134 ? 5.926 50.233 -7.713 1.00 13.53 134 ARG B CA 1
ATOM 2228 C C . ARG B 1 134 ? 4.725 49.632 -7.039 1.00 13.58 134 ARG B C 1
ATOM 2229 O O . ARG B 1 134 ? 4.129 50.246 -6.202 1.00 12.64 134 ARG B O 1
ATOM 2237 N N . GLN B 1 135 ? 4.361 48.435 -7.440 1.00 13.89 135 GLN B N 1
ATOM 2238 C CA . GLN B 1 135 ? 3.314 47.722 -6.782 1.00 14.84 135 GLN B CA 1
ATOM 2239 C C . GLN B 1 135 ? 3.563 46.247 -6.770 1.00 14.66 135 GLN B C 1
ATOM 2240 O O . GLN B 1 135 ? 4.115 45.720 -7.677 1.00 15.24 135 GLN B O 1
ATOM 2246 N N . VAL B 1 136 ? 3.140 45.609 -5.702 1.00 14.47 136 VAL B N 1
ATOM 2247 C CA . VAL B 1 136 ? 3.073 44.198 -5.613 1.00 14.26 136 VAL B CA 1
ATOM 2248 C C . VAL B 1 136 ? 1.735 43.865 -5.037 1.00 14.52 136 VAL B C 1
ATOM 2249 O O . VAL B 1 136 ? 1.319 44.449 -4.075 1.00 14.36 136 VAL B O 1
ATOM 2253 N N . GLN B 1 137 ? 1.034 42.946 -5.653 1.00 14.19 137 GLN B N 1
ATOM 2254 C CA . GLN B 1 137 ? -0.237 42.541 -5.138 1.00 14.41 137 GLN B CA 1
ATOM 2255 C C . GLN B 1 137 ? -0.513 41.068 -5.225 1.00 13.93 137 GLN B C 1
ATOM 2256 O O . GLN B 1 137 ? -0.226 40.428 -6.192 1.00 13.98 137 GLN B O 1
ATOM 2262 N N . PHE B 1 138 ? -1.099 40.553 -4.174 1.00 13.23 138 PHE B N 1
ATOM 2263 C CA . PHE B 1 138 ? -1.460 39.173 -4.100 1.00 13.07 138 PHE B CA 1
ATOM 2264 C C . PHE B 1 138 ? -2.933 38.978 -4.379 1.00 13.02 138 PHE B C 1
ATOM 2265 O O . PHE B 1 138 ? -3.732 39.762 -4.001 1.00 12.77 138 PHE B O 1
ATOM 2273 N N . GLY B 1 139 ? -3.280 37.926 -5.073 1.00 12.84 139 GLY B N 1
ATOM 2274 C CA . GLY B 1 139 ? -4.655 37.609 -5.327 1.00 12.85 139 GLY B CA 1
ATOM 2275 C C . GLY B 1 139 ? -5.389 38.243 -6.474 1.00 13.16 139 GLY B C 1
ATOM 2276 O O . GLY B 1 139 ? -4.811 38.771 -7.364 1.00 13.21 139 GLY B O 1
ATOM 2277 N N . GLN B 1 140 ? -6.702 38.158 -6.435 1.00 13.73 140 GLN B N 1
ATOM 2278 C CA . GLN B 1 140 ? -7.537 38.691 -7.495 1.00 14.01 140 GLN B CA 1
ATOM 2279 C C . GLN B 1 140 ? -7.440 40.209 -7.557 1.00 13.48 140 GLN B C 1
ATOM 2280 O O . GLN B 1 140 ? -7.655 40.874 -6.595 1.00 13.77 140 GLN B O 1
ATOM 2286 N N . VAL B 1 141 ? -7.108 40.745 -8.707 1.00 12.83 141 VAL B N 1
ATOM 2287 C CA . VAL B 1 141 ? -7.102 42.181 -8.906 1.00 12.08 141 VAL B CA 1
ATOM 2288 C C . VAL B 1 141 ? -8.154 42.586 -9.912 1.00 11.80 141 VAL B C 1
ATOM 2289 O O . VAL B 1 141 ? -8.225 42.051 -10.959 1.00 11.15 141 VAL B O 1
ATOM 2293 N N . ASP B 1 142 ? -8.953 43.566 -9.564 1.00 11.35 142 ASP B N 1
ATOM 2294 C CA . ASP B 1 142 ? -10.000 44.073 -10.422 1.00 11.46 142 ASP B CA 1
ATOM 2295 C C . ASP B 1 142 ? -9.398 44.692 -11.677 1.00 11.00 142 ASP B C 1
ATOM 2296 O O . ASP B 1 142 ? -8.399 45.325 -11.621 1.00 10.13 142 ASP B O 1
ATOM 2301 N N . ASP B 1 143 ? -10.043 44.516 -12.804 1.00 11.28 143 ASP B N 1
ATOM 2302 C CA . ASP B 1 143 ? -9.563 45.067 -14.050 1.00 11.72 143 ASP B CA 1
ATOM 2303 C C . ASP B 1 143 ? -9.478 46.575 -13.984 1.00 11.23 143 ASP B C 1
ATOM 2304 O O . ASP B 1 143 ? -8.583 47.136 -14.513 1.00 11.62 143 ASP B O 1
ATOM 2309 N N . PHE B 1 144 ? -10.440 47.213 -13.352 1.00 10.64 144 PHE B N 1
ATOM 2310 C CA . PHE B 1 144 ? -10.432 48.646 -13.245 1.00 11.18 144 PHE B CA 1
ATOM 2311 C C . PHE B 1 144 ? -9.269 49.191 -12.471 1.00 11.16 144 PHE B C 1
ATOM 2312 O O . PHE B 1 144 ? -8.662 50.118 -12.888 1.00 12.16 144 PHE B O 1
ATOM 2320 N N . VAL B 1 145 ? -8.977 48.575 -11.345 1.00 11.31 145 VAL B N 1
ATOM 2321 C CA . VAL B 1 145 ? -7.853 48.926 -10.521 1.00 11.69 145 VAL B CA 1
ATOM 2322 C C . VAL B 1 145 ? -6.572 48.714 -11.264 1.00 11.62 145 VAL B C 1
ATOM 2323 O O . VAL B 1 145 ? -5.712 49.531 -11.212 1.00 11.44 145 VAL B O 1
ATOM 2327 N N . LEU B 1 146 ? -6.470 47.622 -11.985 1.00 11.19 146 LEU B N 1
ATOM 2328 C CA . LEU B 1 146 ? -5.275 47.368 -12.745 1.00 11.50 146 LEU B CA 1
ATOM 2329 C C . LEU B 1 146 ? -4.999 48.404 -13.804 1.00 11.53 146 LEU B C 1
ATOM 2330 O O . LEU B 1 146 ? -3.905 48.819 -13.963 1.00 11.47 146 LEU B O 1
ATOM 2335 N N . GLY B 1 147 ? -6.027 48.828 -14.502 1.00 11.83 147 GLY B N 1
ATOM 2336 C CA . GLY B 1 147 ? -5.905 49.868 -15.478 1.00 12.11 147 GLY B CA 1
ATOM 2337 C C . GLY B 1 147 ? -5.497 51.180 -14.887 1.00 12.36 147 GLY B C 1
ATOM 2338 O O . GLY B 1 147 ? -4.692 51.842 -15.424 1.00 12.41 147 GLY B O 1
ATOM 2339 N N . LEU B 1 148 ? -6.054 51.536 -13.756 1.00 12.15 148 LEU B N 1
ATOM 2340 C CA . LEU B 1 148 ? -5.699 52.775 -13.148 1.00 12.83 148 LEU B CA 1
ATOM 2341 C C . LEU B 1 148 ? -4.217 52.776 -12.817 1.00 12.76 148 LEU B C 1
ATOM 2342 O O . LEU B 1 148 ? -3.539 53.717 -13.100 1.00 12.29 148 LEU B O 1
ATOM 2347 N N . LEU B 1 149 ? -3.721 51.680 -12.278 1.00 12.57 149 LEU B N 1
ATOM 2348 C CA . LEU B 1 149 ? -2.330 51.579 -11.937 1.00 12.39 149 LEU B CA 1
ATOM 2349 C C . LEU B 1 149 ? -1.409 51.678 -13.127 1.00 12.46 149 LEU B C 1
ATOM 2350 O O . LEU B 1 149 ? -0.459 52.385 -13.071 1.00 12.03 149 LEU B O 1
ATOM 2355 N N . LEU B 1 150 ? -1.695 50.959 -14.192 1.00 11.89 150 LEU B N 1
ATOM 2356 C CA . LEU B 1 150 ? -0.907 51.022 -15.392 1.00 11.34 150 LEU B CA 1
ATOM 2357 C C . LEU B 1 150 ? -0.962 52.363 -16.112 1.00 11.30 150 LEU B C 1
ATOM 2358 O O . LEU B 1 150 ? 0.015 52.833 -16.580 1.00 11.52 150 LEU B O 1
ATOM 2363 N N . GLY B 1 151 ? -2.137 52.937 -16.216 1.00 11.12 151 GLY B N 1
ATOM 2364 C CA . GLY B 1 151 ? -2.297 54.190 -16.904 1.00 11.08 151 GLY B CA 1
ATOM 2365 C C . GLY B 1 151 ? -1.502 55.234 -16.196 1.00 10.99 151 GLY B C 1
ATOM 2366 O O . GLY B 1 151 ? -0.839 56.006 -16.789 1.00 10.71 151 GLY B O 1
ATOM 2367 N N . SER B 1 152 ? -1.547 55.164 -14.891 1.00 11.24 152 SER B N 1
ATOM 2368 C CA . SER B 1 152 ? -0.804 56.040 -14.052 1.00 12.02 152 SER B CA 1
ATOM 2369 C C . SER B 1 152 ? 0.687 55.916 -14.256 1.00 12.21 152 SER B C 1
ATOM 2370 O O . SER B 1 152 ? 1.336 56.887 -14.476 1.00 12.59 152 SER B O 1
ATOM 2373 N N . LEU B 1 153 ? 1.202 54.710 -14.270 1.00 12.38 153 LEU B N 1
ATOM 2374 C CA . LEU B 1 153 ? 2.588 54.455 -14.576 1.00 12.95 153 LEU B CA 1
ATOM 2375 C C . LEU B 1 153 ? 2.989 54.852 -15.974 1.00 13.56 153 LEU B C 1
ATOM 2376 O O . LEU B 1 153 ? 4.063 55.302 -16.177 1.00 13.73 153 LEU B O 1
ATOM 2381 N N . LEU B 1 154 ? 2.126 54.654 -16.940 1.00 14.08 154 LEU B N 1
ATOM 2382 C CA . LEU B 1 154 ? 2.412 55.013 -18.318 1.00 15.25 154 LEU B CA 1
ATOM 2383 C C . LEU B 1 154 ? 2.572 56.513 -18.576 1.00 15.99 154 LEU B C 1
ATOM 2384 O O . LEU B 1 154 ? 3.309 56.907 -19.409 1.00 15.99 154 LEU B O 1
ATOM 2389 N N . SER B 1 155 ? 1.885 57.333 -17.826 1.00 17.00 155 SER B N 1
ATOM 2390 C CA . SER B 1 155 ? 1.891 58.760 -18.081 1.00 18.37 155 SER B CA 1
ATOM 2391 C C . SER B 1 155 ? 2.844 59.605 -17.216 1.00 18.40 155 SER B C 1
ATOM 2392 O O . SER B 1 155 ? 3.029 60.759 -17.462 1.00 17.88 155 SER B O 1
ATOM 2395 N N . GLU B 1 156 ? 3.429 58.992 -16.203 1.00 19.47 156 GLU B N 1
ATOM 2396 C CA . GLU B 1 156 ? 4.429 59.611 -15.345 1.00 20.07 156 GLU B CA 1
ATOM 2397 C C . GLU B 1 156 ? 5.555 60.113 -16.170 1.00 20.09 156 GLU B C 1
ATOM 2398 O O . GLU B 1 156 ? 6.044 59.434 -17.024 1.00 19.91 156 GLU B O 1
ATOM 2404 N N . THR B 1 157 ? 5.961 61.329 -15.873 1.00 20.96 157 THR B N 1
ATOM 2405 C CA . THR B 1 157 ? 7.033 62.022 -16.567 1.00 21.66 157 THR B CA 1
ATOM 2406 C C . THR B 1 157 ? 8.344 61.254 -16.586 1.00 21.90 157 THR B C 1
ATOM 2407 O O . THR B 1 157 ? 9.028 61.147 -15.582 1.00 22.08 157 THR B O 1
ATOM 2411 N N . ASN C 1 6 ? -6.622 73.975 -28.220 1.00 19.21 6 ASN C N 1
ATOM 2412 C CA . ASN C 1 6 ? -7.498 72.955 -28.757 1.00 19.38 6 ASN C CA 1
ATOM 2413 C C . ASN C 1 6 ? -8.749 72.582 -27.915 1.00 19.28 6 ASN C C 1
ATOM 2414 O O . ASN C 1 6 ? -9.844 72.997 -28.212 1.00 19.34 6 ASN C O 1
ATOM 2416 N N . ALA C 1 7 ? -8.557 71.785 -26.883 1.00 19.09 7 ALA C N 1
ATOM 2417 C CA . ALA C 1 7 ? -9.642 71.237 -26.108 1.00 18.87 7 ALA C CA 1
ATOM 2418 C C . ALA C 1 7 ? -10.441 72.241 -25.276 1.00 18.94 7 ALA C C 1
ATOM 2419 O O . ALA C 1 7 ? -9.898 73.065 -24.595 1.00 18.87 7 ALA C O 1
ATOM 2421 N N . PRO C 1 8 ? -11.753 72.132 -25.357 1.00 18.77 8 PRO C N 1
ATOM 2422 C CA . PRO C 1 8 ? -12.684 72.983 -24.641 1.00 18.34 8 PRO C CA 1
ATOM 2423 C C . PRO C 1 8 ? -12.755 72.727 -23.146 1.00 18.18 8 PRO C C 1
ATOM 2424 O O . PRO C 1 8 ? -12.518 71.637 -22.728 1.00 18.05 8 PRO C O 1
ATOM 2428 N N . LEU C 1 9 ? -13.090 73.740 -22.375 1.00 17.44 9 LEU C N 1
ATOM 2429 C CA . LEU C 1 9 ? -13.328 73.587 -20.964 1.00 17.48 9 LEU C CA 1
ATOM 2430 C C . LEU C 1 9 ? -14.634 72.883 -20.682 1.00 17.48 9 LEU C C 1
ATOM 2431 O O . LEU C 1 9 ? -15.510 72.901 -21.477 1.00 17.37 9 LEU C O 1
ATOM 2436 N N . LEU C 1 10 ? -14.765 72.283 -19.521 1.00 17.07 10 LEU C N 1
ATOM 2437 C CA . LEU C 1 10 ? -15.981 71.608 -19.185 1.00 16.41 10 LEU C CA 1
ATOM 2438 C C . LEU C 1 10 ? -16.889 72.586 -18.503 1.00 16.75 10 LEU C C 1
ATOM 2439 O O . LEU C 1 10 ? -16.561 73.103 -17.469 1.00 16.15 10 LEU C O 1
ATOM 2444 N N . GLU C 1 11 ? -18.030 72.846 -19.115 1.00 16.63 11 GLU C N 1
ATOM 2445 C CA . GLU C 1 11 ? -18.998 73.753 -18.557 1.00 17.30 11 GLU C CA 1
ATOM 2446 C C . GLU C 1 11 ? -20.389 73.118 -18.605 1.00 17.77 11 GLU C C 1
ATOM 2447 O O . GLU C 1 11 ? -21.023 73.073 -19.629 1.00 17.84 11 GLU C O 1
ATOM 2453 N N . LEU C 1 12 ? -20.832 72.587 -17.482 1.00 16.98 12 LEU C N 1
ATOM 2454 C CA . LEU C 1 12 ? -22.117 71.961 -17.401 1.00 16.84 12 LEU C CA 1
ATOM 2455 C C . LEU C 1 12 ? -23.239 72.974 -17.294 1.00 16.07 12 LEU C C 1
ATOM 2456 O O . LEU C 1 12 ? -23.134 73.909 -16.563 1.00 15.57 12 LEU C O 1
ATOM 2461 N N . ASP C 1 13 ? -24.301 72.765 -18.047 1.00 15.62 13 ASP C N 1
ATOM 2462 C CA . ASP C 1 13 ? -25.518 73.540 -17.931 1.00 16.11 13 ASP C CA 1
ATOM 2463 C C . ASP C 1 13 ? -26.583 72.712 -17.263 1.00 15.66 13 ASP C C 1
ATOM 2464 O O . ASP C 1 13 ? -27.098 71.788 -17.814 1.00 16.34 13 ASP C O 1
ATOM 2469 N N . VAL C 1 14 ? -26.884 73.085 -16.044 1.00 14.84 14 VAL C N 1
ATOM 2470 C CA . VAL C 1 14 ? -27.617 72.271 -15.134 1.00 14.53 14 VAL C CA 1
ATOM 2471 C C . VAL C 1 14 ? -28.856 72.929 -14.647 1.00 14.44 14 VAL C C 1
ATOM 2472 O O . VAL C 1 14 ? -28.799 73.991 -14.130 1.00 14.82 14 VAL C O 1
ATOM 2476 N N . GLN C 1 15 ? -29.990 72.305 -14.861 1.00 14.25 15 GLN C N 1
ATOM 2477 C CA . GLN C 1 15 ? -31.222 72.758 -14.283 1.00 14.40 15 GLN C CA 1
ATOM 2478 C C . GLN C 1 15 ? -31.301 72.634 -12.774 1.00 14.96 15 GLN C C 1
ATOM 2479 O O . GLN C 1 15 ? -31.760 73.530 -12.133 1.00 14.96 15 GLN C O 1
ATOM 2485 N N . GLU C 1 16 ? -30.900 71.506 -12.223 1.00 15.43 16 GLU C N 1
ATOM 2486 C CA . GLU C 1 16 ? -30.709 71.371 -10.787 1.00 16.01 16 GLU C CA 1
ATOM 2487 C C . GLU C 1 16 ? -29.795 70.239 -10.350 1.00 15.70 16 GLU C C 1
ATOM 2488 O O . GLU C 1 16 ? -29.685 69.263 -11.014 1.00 15.44 16 GLU C O 1
ATOM 2494 N N . TRP C 1 17 ? -29.182 70.378 -9.193 1.00 15.60 17 TRP C N 1
ATO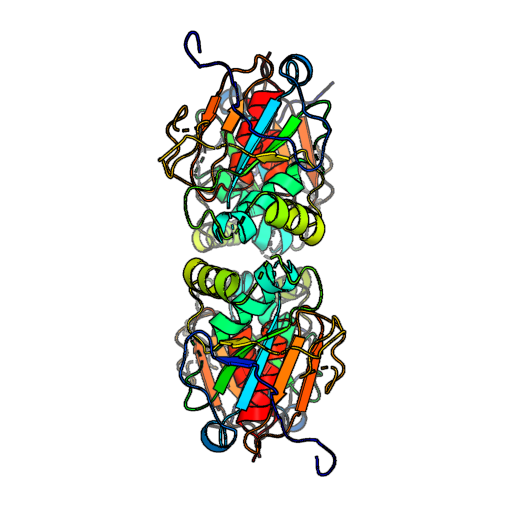M 2495 C CA . TRP C 1 17 ? -28.448 69.321 -8.566 1.00 15.07 17 TRP C CA 1
ATOM 2496 C C . TRP C 1 17 ? -29.346 68.700 -7.529 1.00 15.54 17 TRP C C 1
ATOM 2497 O O . TRP C 1 17 ? -29.811 69.353 -6.628 1.00 15.22 17 TRP C O 1
ATOM 2508 N N . VAL C 1 18 ? -29.647 67.435 -7.735 1.00 15.90 18 VAL C N 1
ATOM 2509 C CA . VAL C 1 18 ? -30.722 66.722 -7.097 1.00 16.05 18 VAL C CA 1
ATOM 2510 C C . VAL C 1 18 ? -30.437 66.047 -5.749 1.00 16.14 18 VAL C C 1
ATOM 2511 O O . VAL C 1 18 ? -31.338 65.742 -5.019 1.00 15.87 18 VAL C O 1
ATOM 2515 N N . ASN C 1 19 ? -29.181 65.804 -5.441 1.00 16.14 19 ASN C N 1
ATOM 2516 C CA . ASN C 1 19 ? -28.797 65.171 -4.206 1.00 15.92 19 ASN C CA 1
ATOM 2517 C C . ASN C 1 19 ? -27.567 65.771 -3.611 1.00 16.16 19 ASN C C 1
ATOM 2518 O O . ASN C 1 19 ? -26.913 65.149 -2.805 1.00 16.11 19 ASN C O 1
ATOM 2523 N N . HIS C 1 20 ? -27.197 66.954 -4.041 1.00 16.34 20 HIS C N 1
ATOM 2524 C CA . HIS C 1 20 ? -25.942 67.486 -3.577 1.00 16.54 20 HIS C CA 1
ATOM 2525 C C . HIS C 1 20 ? -25.952 68.971 -3.745 1.00 17.44 20 HIS C C 1
ATOM 2526 O O . HIS C 1 20 ? -26.791 69.495 -4.402 1.00 17.37 20 HIS C O 1
ATOM 2533 N N . GLU C 1 21 ? -25.009 69.642 -3.131 1.00 18.46 21 GLU C N 1
ATOM 2534 C CA . GLU C 1 21 ? -24.807 71.031 -3.395 1.00 19.68 21 GLU C CA 1
ATOM 2535 C C . GLU C 1 21 ? -24.189 71.163 -4.768 1.00 20.52 21 GLU C C 1
ATOM 2536 O O . GLU C 1 21 ? -23.341 70.394 -5.134 1.00 20.65 21 GLU C O 1
ATOM 2538 N N . GLY C 1 22 ? -24.549 72.175 -5.515 1.00 21.13 22 GLY C N 1
ATOM 2539 C CA . GLY C 1 22 ? -24.049 72.270 -6.861 1.00 22.12 22 GLY C CA 1
ATOM 2540 C C . GLY C 1 22 ? -22.565 72.472 -6.954 1.00 22.82 22 GLY C C 1
ATOM 2541 O O . GLY C 1 22 ? -21.963 72.976 -6.056 1.00 22.99 22 GLY C O 1
ATOM 2542 N N . LEU C 1 23 ? -21.968 72.091 -8.062 1.00 23.39 23 LEU C N 1
ATOM 2543 C CA . LEU C 1 23 ? -20.558 72.313 -8.210 1.00 24.20 23 LEU C CA 1
ATOM 2544 C C . LEU C 1 23 ? -20.173 73.301 -9.287 1.00 24.19 23 LEU C C 1
ATOM 2545 O O . LEU C 1 23 ? -20.514 73.172 -10.421 1.00 24.57 23 LEU C O 1
ATOM 2550 N N . SER C 1 24 ? -19.384 74.263 -8.890 1.00 23.94 24 SER C N 1
ATOM 2551 C CA . SER C 1 24 ? -18.820 75.223 -9.775 1.00 23.44 24 SER C CA 1
ATOM 2552 C C . SER C 1 24 ? -17.682 74.613 -10.526 1.00 23.22 24 SER C C 1
ATOM 2553 O O . SER C 1 24 ? -17.165 73.602 -10.171 1.00 23.11 24 SER C O 1
ATOM 2556 N N . ASN C 1 25 ? -17.251 75.274 -11.558 1.00 22.99 25 ASN C N 1
ATOM 2557 C CA . ASN C 1 25 ? -16.043 74.866 -12.198 1.00 23.03 25 ASN C CA 1
ATOM 2558 C C . ASN C 1 25 ? -14.810 74.958 -11.325 1.00 22.80 25 ASN C C 1
ATOM 2559 O O . ASN C 1 25 ? -13.968 74.095 -11.354 1.00 22.68 25 ASN C O 1
ATOM 2564 N N . GLU C 1 26 ? -14.713 76.024 -10.560 1.00 22.27 26 GLU C N 1
ATOM 2565 C CA . GLU C 1 26 ? -13.578 76.222 -9.687 1.00 21.93 26 GLU C CA 1
ATOM 2566 C C . GLU C 1 26 ? -13.557 75.130 -8.654 1.00 21.48 26 GLU C C 1
ATOM 2567 O O . GLU C 1 26 ? -12.535 74.797 -8.135 1.00 21.39 26 GLU C O 1
ATOM 2569 N N . ASP C 1 27 ? -14.701 74.578 -8.336 1.00 21.04 27 ASP C N 1
ATOM 2570 C CA . ASP C 1 27 ? -14.684 73.456 -7.451 1.00 20.70 27 ASP C CA 1
ATOM 2571 C C . ASP C 1 27 ? -13.943 72.307 -8.119 1.00 19.94 27 ASP C C 1
ATOM 2572 O O . ASP C 1 27 ? -13.197 71.611 -7.490 1.00 19.82 27 ASP C O 1
ATOM 2577 N N . LEU C 1 28 ? -14.186 72.084 -9.395 1.00 19.11 28 LEU C N 1
ATOM 2578 C CA . LEU C 1 28 ? -13.665 70.898 -10.022 1.00 18.35 28 LEU C CA 1
ATOM 2579 C C . LEU C 1 28 ? -12.298 71.062 -10.571 1.00 17.76 28 LEU C C 1
ATOM 2580 O O . LEU C 1 28 ? -11.689 70.099 -10.937 1.00 17.86 28 LEU C O 1
ATOM 2585 N N . ARG C 1 29 ? -11.817 72.280 -10.656 1.00 17.16 29 ARG C N 1
ATOM 2586 C CA . ARG C 1 29 ? -10.460 72.486 -11.119 1.00 16.71 29 ARG C CA 1
ATOM 2587 C C . ARG C 1 29 ? -9.485 71.868 -10.130 1.00 16.32 29 ARG C C 1
ATOM 2588 O O . ARG C 1 29 ? -9.692 71.883 -8.938 1.00 16.45 29 ARG C O 1
ATOM 2590 N N . GLY C 1 30 ? -8.434 71.274 -10.643 1.00 15.66 30 GLY C N 1
ATOM 2591 C CA . GLY C 1 30 ? -7.512 70.550 -9.809 1.00 14.81 30 GLY C CA 1
ATOM 2592 C C . GLY C 1 30 ? -7.899 69.132 -9.495 1.00 14.19 30 GLY C C 1
ATOM 2593 O O . GLY C 1 30 ? -7.209 68.489 -8.756 1.00 13.99 30 GLY C O 1
ATOM 2594 N N . LYS C 1 31 ? -8.997 68.657 -10.064 1.00 13.76 31 LYS C N 1
ATOM 2595 C CA . LYS C 1 31 ? -9.418 67.279 -9.958 1.00 12.99 31 LYS C CA 1
ATOM 2596 C C . LYS C 1 31 ? -9.744 66.733 -11.333 1.00 12.63 31 LYS C C 1
ATOM 2597 O O . LYS C 1 31 ? -10.137 67.455 -12.207 1.00 12.26 31 LYS C O 1
ATOM 2603 N N . VAL C 1 32 ? -9.570 65.442 -11.517 1.00 11.84 32 VAL C N 1
ATOM 2604 C CA . VAL C 1 32 ? -10.047 64.792 -12.702 1.00 10.97 32 VAL C CA 1
ATOM 2605 C C . VAL C 1 32 ? -11.542 64.601 -12.572 1.00 10.58 32 VAL C C 1
ATOM 2606 O O . VAL C 1 32 ? -12.013 64.226 -11.556 1.00 10.30 32 VAL C O 1
ATOM 2610 N N . VAL C 1 33 ? -12.287 64.885 -13.616 1.00 9.73 33 VAL C N 1
ATOM 2611 C CA . VAL C 1 33 ? -13.717 64.754 -13.548 1.00 9.50 33 VAL C CA 1
ATOM 2612 C C . VAL C 1 33 ? -14.277 63.667 -14.448 1.00 9.59 33 VAL C C 1
ATOM 2613 O O . VAL C 1 33 ? -13.914 63.560 -15.583 1.00 10.04 33 VAL C O 1
ATOM 2617 N N . VAL C 1 34 ? -15.162 62.865 -13.917 1.00 9.18 34 VAL C N 1
ATOM 2618 C CA . VAL C 1 34 ? -15.856 61.927 -14.728 1.00 8.46 34 VAL C CA 1
ATOM 2619 C C . VAL C 1 34 ? -17.289 62.294 -14.735 1.00 8.16 34 VAL C C 1
ATOM 2620 O O . VAL C 1 34 ? -17.927 62.261 -13.730 1.00 8.91 34 VAL C O 1
ATOM 2624 N N . VAL C 1 35 ? -17.798 62.648 -15.886 1.00 7.54 35 VAL C N 1
ATOM 2625 C CA . VAL C 1 35 ? -19.203 62.865 -16.000 1.00 6.73 35 VAL C CA 1
ATOM 2626 C C . VAL C 1 35 ? -19.829 61.674 -16.659 1.00 6.72 35 VAL C C 1
ATOM 2627 O O . VAL C 1 35 ? -19.543 61.374 -17.763 1.00 5.97 35 VAL C O 1
ATOM 2631 N N . GLU C 1 36 ? -20.711 61.014 -15.963 1.00 7.80 36 GLU C N 1
ATOM 2632 C CA . GLU C 1 36 ? -21.479 59.954 -16.544 1.00 8.62 36 GLU C CA 1
ATOM 2633 C C . GLU C 1 36 ? -22.827 60.483 -16.990 1.00 8.76 36 GLU C C 1
ATOM 2634 O O . GLU C 1 36 ? -23.638 60.856 -16.198 1.00 9.45 36 GLU C O 1
ATOM 2640 N N . VAL C 1 37 ? -23.039 60.477 -18.287 1.00 8.73 37 VAL C N 1
ATOM 2641 C CA . VAL C 1 37 ? -24.242 60.971 -18.882 1.00 8.96 37 VAL C CA 1
ATOM 2642 C C . VAL C 1 37 ? -25.222 59.853 -19.189 1.00 9.53 37 VAL C C 1
ATOM 2643 O O . VAL C 1 37 ? -24.954 58.994 -19.963 1.00 8.46 37 VAL C O 1
ATOM 2647 N N . PHE C 1 38 ? -26.368 59.893 -18.551 1.00 9.75 38 PHE C N 1
ATOM 2648 C CA . PHE C 1 38 ? -27.302 58.804 -18.572 1.00 10.22 38 PHE C CA 1
ATOM 2649 C C . PHE C 1 38 ? -28.746 59.217 -18.664 1.00 10.51 38 PHE C C 1
ATOM 2650 O O . PHE C 1 38 ? -29.095 60.302 -18.310 1.00 11.23 38 PHE C O 1
ATOM 2658 N N . GLN C 1 39 ? -29.570 58.323 -19.169 1.00 10.13 39 GLN C N 1
ATOM 2659 C CA . GLN C 1 39 ? -30.993 58.395 -19.007 1.00 10.70 39 GLN C CA 1
ATOM 2660 C C . GLN C 1 39 ? -31.337 57.252 -18.074 1.00 11.29 39 GLN C C 1
ATOM 2661 O O . GLN C 1 39 ? -30.727 56.217 -18.099 1.00 11.18 39 GLN C O 1
ATOM 2675 N N . LEU C 1 41 ? -33.868 55.316 -17.948 1.00 12.24 41 LEU C N 1
ATOM 2676 C CA . LEU C 1 41 ? -34.552 54.227 -18.570 1.00 12.68 41 LEU C CA 1
ATOM 2677 C C . LEU C 1 41 ? -33.742 53.584 -19.693 1.00 13.13 41 LEU C C 1
ATOM 2678 O O . LEU C 1 41 ? -34.275 53.018 -20.580 1.00 14.24 41 LEU C O 1
ATOM 2683 N N . CYS C 1 42 ? -32.445 53.681 -19.650 1.00 13.39 42 CYS C N 1
ATOM 2684 C CA . CYS C 1 42 ? -31.627 53.130 -20.698 1.00 13.57 42 CYS C CA 1
ATOM 2685 C C . CYS C 1 42 ? -30.884 51.935 -20.157 1.00 12.81 42 CYS C C 1
ATOM 2686 O O . CYS C 1 42 ? -30.179 52.021 -19.202 1.00 12.06 42 CYS C O 1
ATOM 2689 N N . PRO C 1 43 ? -31.044 50.812 -20.804 1.00 12.37 43 PRO C N 1
ATOM 2690 C CA . PRO C 1 43 ? -30.442 49.588 -20.305 1.00 12.44 43 PRO C CA 1
ATOM 2691 C C . PRO C 1 43 ? -28.941 49.675 -20.232 1.00 12.31 43 PRO C C 1
ATOM 2692 O O . PRO C 1 43 ? -28.394 49.218 -19.288 1.00 12.40 43 PRO C O 1
ATOM 2696 N N . GLY C 1 44 ? -28.306 50.299 -21.200 1.00 12.38 44 GLY C N 1
ATOM 2697 C CA . GLY C 1 44 ? -26.885 50.462 -21.154 1.00 13.00 44 GLY C CA 1
ATOM 2698 C C . GLY C 1 44 ? -26.440 51.293 -19.985 1.00 13.29 44 GLY C C 1
ATOM 2699 O O . GLY C 1 44 ? -25.453 51.020 -19.375 1.00 13.45 44 GLY C O 1
ATOM 2700 N N . CYS C 1 45 ? -27.166 52.348 -19.701 1.00 13.33 45 CYS C N 1
ATOM 2701 C CA . CYS C 1 45 ? -26.890 53.114 -18.515 1.00 13.07 45 CYS C CA 1
ATOM 2702 C C . CYS C 1 45 ? -27.159 52.386 -17.215 1.00 13.25 45 CYS C C 1
ATOM 2703 O O . CYS C 1 45 ? -26.350 52.416 -16.343 1.00 13.26 45 CYS C O 1
ATOM 2706 N N . VAL C 1 46 ? -28.305 51.757 -17.051 1.00 13.11 46 VAL C N 1
ATOM 2707 C CA . VAL C 1 46 ? -28.528 51.031 -15.804 1.00 13.67 46 VAL C CA 1
ATOM 2708 C C . VAL C 1 46 ? -27.697 49.791 -15.512 1.00 13.29 46 VAL C C 1
ATOM 2709 O O . VAL C 1 46 ? -27.215 49.627 -14.441 1.00 12.78 46 VAL C O 1
ATOM 2713 N N . ASN C 1 47 ? -27.591 48.917 -16.481 1.00 13.08 47 ASN C N 1
ATOM 2714 C CA . ASN C 1 47 ? -26.745 47.760 -16.374 1.00 13.52 47 ASN C CA 1
ATOM 2715 C C . ASN C 1 47 ? -25.273 48.009 -16.336 1.00 13.28 47 ASN C C 1
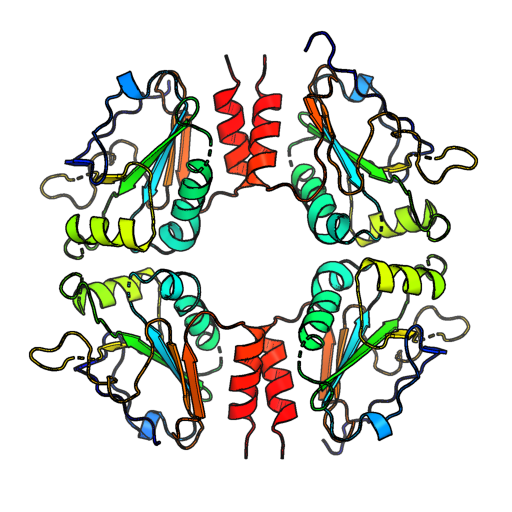ATOM 2716 O O . ASN C 1 47 ? -24.572 47.270 -15.751 1.00 13.21 47 ASN C O 1
ATOM 2721 N N . HIS C 1 48 ? -24.789 49.012 -17.020 1.00 13.05 48 HIS C N 1
ATOM 2722 C CA . HIS C 1 48 ? -23.377 49.185 -17.090 1.00 13.28 48 HIS C CA 1
ATOM 2723 C C . HIS C 1 48 ? -22.818 50.522 -16.647 1.00 12.92 48 HIS C C 1
ATOM 2724 O O . HIS C 1 48 ? -22.015 50.573 -15.790 1.00 12.96 48 HIS C O 1
ATOM 2731 N N . GLY C 1 49 ? -23.204 51.605 -17.284 1.00 13.45 49 GLY C N 1
ATOM 2732 C CA . GLY C 1 49 ? -22.562 52.862 -17.010 1.00 13.07 49 GLY C CA 1
ATOM 2733 C C . GLY C 1 49 ? -22.678 53.396 -15.600 1.00 13.36 49 GLY C C 1
ATOM 2734 O O . GLY C 1 49 ? -21.730 53.851 -15.051 1.00 12.80 49 GLY C O 1
ATOM 2735 N N . VAL C 1 50 ? -23.855 53.356 -15.028 1.00 13.47 50 VAL C N 1
ATOM 2736 C CA . VAL C 1 50 ? -24.028 53.867 -13.684 1.00 13.65 50 VAL C CA 1
ATOM 2737 C C . VAL C 1 50 ? -23.252 53.102 -12.608 1.00 13.78 50 VAL C C 1
ATOM 2738 O O . VAL C 1 50 ? -22.524 53.659 -11.841 1.00 14.22 50 VAL C O 1
ATOM 2742 N N . PRO C 1 51 ? -23.348 51.800 -12.655 1.00 13.61 51 PRO C N 1
ATOM 2743 C CA . PRO C 1 51 ? -22.637 50.914 -11.759 1.00 13.75 51 PRO C CA 1
ATOM 2744 C C . PRO C 1 51 ? -21.160 51.099 -11.880 1.00 13.70 51 PRO C C 1
ATOM 2745 O O . PRO C 1 51 ? -20.475 51.079 -10.920 1.00 14.10 51 PRO C O 1
ATOM 2749 N N . GLN C 1 52 ? -20.677 51.312 -13.076 1.00 13.62 52 GLN C N 1
ATOM 2750 C CA . GLN C 1 52 ? -19.303 51.677 -13.272 1.00 13.12 52 GLN C CA 1
ATOM 2751 C C . GLN C 1 52 ? -18.918 53.005 -12.623 1.00 13.23 52 GLN C C 1
ATOM 2752 O O . GLN C 1 52 ? -17.859 53.143 -12.097 1.00 13.55 52 GLN C O 1
ATOM 2758 N N . ALA C 1 53 ? -19.771 53.999 -12.712 1.00 12.57 53 ALA C N 1
ATOM 2759 C CA . ALA C 1 53 ? -19.544 55.245 -12.022 1.00 12.69 53 ALA C CA 1
ATOM 2760 C C . ALA C 1 53 ? -19.574 55.069 -10.490 1.00 13.13 53 ALA C C 1
ATOM 2761 O O . A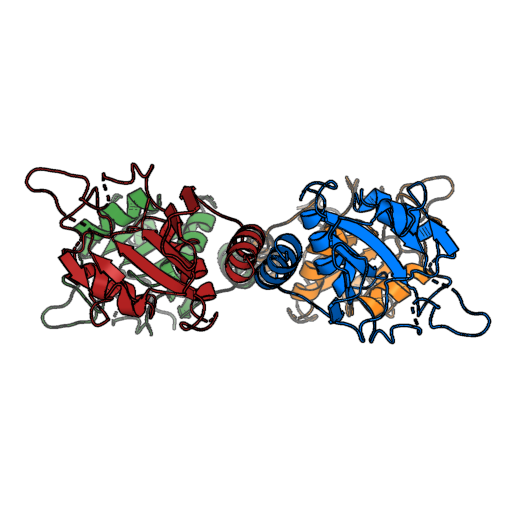LA C 1 53 ? -18.796 55.656 -9.807 1.00 12.99 53 ALA C O 1
ATOM 2763 N N . GLN C 1 54 ? -20.483 54.247 -9.988 1.00 13.37 54 GLN C N 1
ATOM 2764 C CA . GLN C 1 54 ? -20.599 54.019 -8.547 1.00 14.28 54 GLN C CA 1
ATOM 2765 C C . GLN C 1 54 ? -19.317 53.420 -8.071 1.00 14.81 54 GLN C C 1
ATOM 2766 O O . GLN C 1 54 ? -18.754 53.824 -7.084 1.00 14.82 54 GLN C O 1
ATOM 2772 N N . LYS C 1 55 ? -18.813 52.503 -8.852 1.00 15.48 55 LYS C N 1
ATOM 2773 C CA . LYS C 1 55 ? -17.617 51.845 -8.484 1.00 15.95 55 LYS C CA 1
ATOM 2774 C C . LYS C 1 55 ? -16.545 52.847 -8.362 1.00 15.78 55 LYS C C 1
ATOM 2775 O O . LYS C 1 55 ? -15.800 52.801 -7.444 1.00 15.96 55 LYS C O 1
ATOM 2781 N N . ILE C 1 56 ? -16.444 53.760 -9.293 1.00 15.54 56 ILE C N 1
ATOM 2782 C CA . ILE C 1 56 ? -15.381 54.735 -9.229 1.00 15.64 56 ILE C CA 1
ATOM 2783 C C . ILE C 1 56 ? -15.460 55.629 -8.012 1.00 15.65 56 ILE C C 1
ATOM 2784 O O . ILE C 1 56 ? -14.474 55.954 -7.409 1.00 15.81 56 ILE C O 1
ATOM 2789 N N . HIS C 1 57 ? -16.656 56.068 -7.721 1.00 15.71 57 HIS C N 1
ATOM 2790 C CA . HIS C 1 57 ? -16.880 57.000 -6.678 1.00 16.07 57 HIS C CA 1
ATOM 2791 C C . HIS C 1 57 ? -16.466 56.353 -5.378 1.00 16.71 57 HIS C C 1
ATOM 2792 O O . HIS C 1 57 ? -15.777 56.932 -4.564 1.00 16.64 57 HIS C O 1
ATOM 2799 N N . ARG C 1 58 ? -16.895 55.125 -5.194 1.00 17.29 58 ARG C N 1
ATOM 2800 C CA . ARG C 1 58 ? -16.524 54.399 -4.016 1.00 17.90 58 ARG C CA 1
ATOM 2801 C C . ARG C 1 58 ? -15.063 54.106 -3.880 1.00 18.16 58 ARG C C 1
ATOM 2802 O O . ARG C 1 58 ? -14.526 54.181 -2.817 1.00 17.94 58 ARG C O 1
ATOM 2818 N N . ILE C 1 60 ? -12.271 55.782 -5.387 1.00 19.08 60 ILE C N 1
ATOM 2819 C CA . ILE C 1 60 ? -11.315 56.871 -5.385 1.00 19.10 60 ILE C CA 1
ATOM 2820 C C . ILE C 1 60 ? -11.939 58.065 -4.723 1.00 19.44 60 ILE C C 1
ATOM 2821 O O . ILE C 1 60 ? -13.116 58.273 -4.836 1.00 19.60 60 ILE C O 1
ATOM 2826 N N . ASP C 1 61 ? -11.137 58.833 -4.015 1.00 19.48 61 ASP C N 1
ATOM 2827 C CA . ASP C 1 61 ? -11.654 59.968 -3.305 1.00 19.80 61 ASP C CA 1
ATOM 2828 C C . ASP C 1 61 ? -11.743 61.262 -4.085 1.00 19.62 61 ASP C C 1
ATOM 2829 O O . ASP C 1 61 ? -11.057 61.477 -5.060 1.00 19.70 61 ASP C O 1
ATOM 2834 N N . GLU C 1 62 ? -12.567 62.154 -3.575 1.00 19.32 62 GLU C N 1
ATOM 2835 C CA . GLU C 1 62 ? -12.916 63.359 -4.271 1.00 18.92 62 GLU C CA 1
ATOM 2836 C C . GLU C 1 62 ? -11.746 64.292 -4.301 1.00 18.30 62 GLU C C 1
ATOM 2837 O O . GLU C 1 62 ? -11.709 65.244 -5.038 1.00 18.44 62 GLU C O 1
ATOM 2843 N N . SER C 1 63 ? -10.732 63.967 -3.547 1.00 17.40 63 SER C N 1
ATOM 2844 C CA . SER C 1 63 ? -9.512 64.719 -3.661 1.00 16.59 63 SER C CA 1
ATOM 2845 C C . SER C 1 63 ? -8.939 64.562 -5.057 1.00 16.14 63 SER C C 1
ATOM 2846 O O . SER C 1 63 ? -8.362 65.476 -5.600 1.00 15.95 63 SER C O 1
ATOM 2849 N N . GLN C 1 64 ? -9.072 63.361 -5.597 1.00 15.08 64 GLN C N 1
ATOM 2850 C CA . GLN C 1 64 ? -8.463 63.026 -6.863 1.00 14.28 64 GLN C CA 1
ATOM 2851 C C . GLN C 1 64 ? -9.421 63.086 -8.025 1.00 13.28 64 GLN C C 1
ATOM 2852 O O . GLN C 1 64 ? -9.106 63.620 -9.039 1.00 12.92 64 GLN C O 1
ATOM 2858 N N . VAL C 1 65 ? -10.569 62.475 -7.856 1.00 12.37 65 VAL C N 1
ATOM 2859 C CA . VAL C 1 65 ? -11.530 62.352 -8.907 1.00 11.87 65 VAL C CA 1
ATOM 2860 C C . VAL C 1 65 ? -12.910 62.642 -8.373 1.00 11.70 65 VAL C C 1
ATOM 2861 O O . VAL C 1 65 ? -13.274 62.134 -7.350 1.00 11.76 65 VAL C O 1
ATOM 2865 N N . GLN C 1 66 ? -13.674 63.416 -9.119 1.00 11.04 66 GLN C N 1
ATOM 2866 C CA . GLN C 1 66 ? -15.073 63.645 -8.872 1.00 11.25 66 GLN C CA 1
ATOM 2867 C C . GLN C 1 66 ? -16.003 63.009 -9.914 1.00 11.28 66 GLN C C 1
ATOM 2868 O O . GLN C 1 66 ? -15.873 63.234 -11.084 1.00 11.27 66 GLN C O 1
ATOM 2874 N N . VAL C 1 67 ? -16.976 62.268 -9.454 1.00 10.78 67 VAL C N 1
ATOM 2875 C CA . VAL C 1 67 ? -17.921 61.667 -10.316 1.00 10.81 67 VAL C CA 1
ATOM 2876 C C . VAL C 1 67 ? -19.168 62.499 -10.306 1.00 11.67 67 VAL C C 1
ATOM 2877 O O . VAL C 1 67 ? -19.710 62.782 -9.256 1.00 12.41 67 VAL C O 1
ATOM 2881 N N . ILE C 1 68 ? -19.612 62.871 -11.487 1.00 11.39 68 ILE C N 1
ATOM 2882 C CA . ILE C 1 68 ? -20.842 63.581 -11.689 1.00 12.46 68 ILE C CA 1
ATOM 2883 C C . ILE C 1 68 ? -21.763 62.806 -12.587 1.00 12.85 68 ILE C C 1
ATOM 2884 O O . ILE C 1 68 ? -21.408 62.392 -13.649 1.00 13.17 68 ILE C O 1
ATOM 2889 N N . GLY C 1 69 ? -22.979 62.643 -12.155 1.00 12.82 69 GLY C N 1
ATOM 2890 C CA . GLY C 1 69 ? -23.988 62.060 -12.976 1.00 12.44 69 GLY C CA 1
ATOM 2891 C C . GLY C 1 69 ? -24.703 63.180 -13.658 1.00 12.30 69 GLY C C 1
ATOM 2892 O O . GLY C 1 69 ? -24.989 64.148 -13.031 1.00 12.26 69 GLY C O 1
ATOM 2893 N N . LEU C 1 70 ? -24.957 63.056 -14.945 1.00 12.18 70 LEU C N 1
ATOM 2894 C CA . LEU C 1 70 ? -25.745 64.027 -15.663 1.00 11.41 70 LEU C CA 1
ATOM 2895 C C . LEU C 1 70 ? -26.877 63.357 -16.365 1.00 11.14 70 LEU C C 1
ATOM 2896 O O . LEU C 1 70 ? -26.679 62.637 -17.279 1.00 10.14 70 LEU C O 1
ATOM 2901 N N . HIS C 1 71 ? -28.088 63.626 -15.933 1.00 11.27 71 HIS C N 1
ATOM 2902 C CA . HIS C 1 71 ? -29.256 63.026 -16.523 1.00 11.17 71 HIS C CA 1
ATOM 2903 C C . HIS C 1 71 ? -29.667 63.905 -17.672 1.00 11.00 71 HIS C C 1
ATOM 2904 O O . HIS C 1 71 ? -30.118 64.979 -17.479 1.00 10.74 71 HIS C O 1
ATOM 2911 N N . SER C 1 72 ? -29.461 63.442 -18.876 1.00 11.08 72 SER C N 1
ATOM 2912 C CA . SER C 1 72 ? -29.804 64.188 -20.027 1.00 11.07 72 SER C CA 1
ATOM 2913 C C . SER C 1 72 ? -30.883 63.437 -20.743 1.00 11.15 72 SER C C 1
ATOM 2914 O O . SER C 1 72 ? -30.621 62.592 -21.527 1.00 11.16 72 SER C O 1
ATOM 2917 N N . VAL C 1 73 ? -32.112 63.775 -20.477 1.00 11.39 73 VAL C N 1
ATOM 2918 C CA . VAL C 1 73 ? -33.229 63.120 -21.062 1.00 11.74 73 VAL C CA 1
ATOM 2919 C C . VAL C 1 73 ? -33.522 63.734 -22.388 1.00 12.14 73 VAL C C 1
ATOM 2920 O O . VAL C 1 73 ? -33.775 64.891 -22.483 1.00 11.42 73 VAL C O 1
ATOM 2924 N N . PHE C 1 74 ? -33.491 62.941 -23.427 1.00 11.91 74 PHE C N 1
ATOM 2925 C CA . PHE C 1 74 ? -33.767 63.457 -24.733 1.00 12.49 74 PHE C CA 1
ATOM 2926 C C . PHE C 1 74 ? -34.965 62.814 -25.424 1.00 12.95 74 PHE C C 1
ATOM 2927 O O . PHE C 1 74 ? -35.306 63.144 -26.517 1.00 13.32 74 PHE C O 1
ATOM 2935 N N . GLU C 1 75 ? -35.588 61.868 -24.763 1.00 13.33 75 GLU C N 1
ATOM 2936 C CA . GLU C 1 75 ? -36.784 61.224 -25.264 1.00 14.26 75 GLU C CA 1
ATOM 2937 C C . GLU C 1 75 ? -37.678 60.878 -24.102 1.00 14.56 75 GLU C C 1
ATOM 2938 O O . GLU C 1 75 ? -37.210 60.688 -23.011 1.00 15.22 75 GLU C O 1
ATOM 2944 N N . HIS C 1 76 ? -38.965 60.774 -24.352 1.00 14.29 76 HIS C N 1
ATOM 2945 C CA . HIS C 1 76 ? -39.908 60.381 -23.323 1.00 14.47 76 HIS C CA 1
ATOM 2946 C C . HIS C 1 76 ? -39.848 61.223 -22.089 1.00 14.15 76 HIS C C 1
ATOM 2947 O O . HIS C 1 76 ? -39.831 60.717 -21.010 1.00 13.60 76 HIS C O 1
ATOM 2954 N N . HIS C 1 77 ? -39.862 62.519 -22.286 1.00 14.09 77 HIS C N 1
ATOM 2955 C CA . HIS C 1 77 ? -39.667 63.489 -21.241 1.00 15.05 77 HIS C CA 1
ATOM 2956 C C . HIS C 1 77 ? -40.694 63.433 -20.148 1.00 15.38 77 HIS C C 1
ATOM 2957 O O . HIS C 1 77 ? -40.343 63.557 -19.015 1.00 15.35 77 HIS C O 1
ATOM 2964 N N . ASP C 1 78 ? -41.951 63.230 -20.509 1.00 15.76 78 ASP C N 1
ATOM 2965 C CA . ASP C 1 78 ? -43.010 63.201 -19.513 1.00 16.76 78 ASP C CA 1
ATOM 2966 C C . ASP C 1 78 ? -42.867 62.096 -18.501 1.00 16.94 78 ASP C C 1
ATOM 2967 O O . ASP C 1 78 ? -43.291 62.256 -17.405 1.00 16.92 78 ASP C O 1
ATOM 2972 N N . VAL C 1 79 ? -42.232 60.991 -18.843 1.00 17.09 79 VAL C N 1
ATOM 2973 C CA . VAL C 1 79 ? -41.993 59.948 -17.851 1.00 17.68 79 VAL C CA 1
ATOM 2974 C C . VAL C 1 79 ? -40.649 59.905 -17.150 1.00 18.06 79 VAL C C 1
ATOM 2975 O O . VAL C 1 79 ? -40.471 59.129 -16.267 1.00 18.31 79 VAL C O 1
ATOM 2987 N N . THR C 1 81 ? -39.051 62.399 -15.413 1.00 19.38 81 THR C N 1
ATOM 2988 C CA . THR C 1 81 ? -39.035 63.672 -14.741 1.00 19.18 81 THR C CA 1
ATOM 2989 C C . THR C 1 81 ? -38.028 63.626 -13.657 1.00 18.88 81 THR C C 1
ATOM 2990 O O . THR C 1 81 ? -37.592 62.598 -13.312 1.00 19.34 81 THR C O 1
ATOM 2994 N N . PRO C 1 82 ? -37.668 64.770 -13.120 1.00 18.71 82 PRO C N 1
ATOM 2995 C CA . PRO C 1 82 ? -36.756 64.852 -12.009 1.00 18.61 82 PRO C CA 1
ATOM 2996 C C . PRO C 1 82 ? -37.312 64.200 -10.789 1.00 19.09 82 PRO C C 1
ATOM 2997 O O . PRO C 1 82 ? -36.571 63.790 -9.943 1.00 19.80 82 PRO C O 1
ATOM 3001 N N . GLU C 1 83 ? -38.622 64.165 -10.666 1.00 18.92 83 GLU C N 1
ATOM 3002 C CA . GLU C 1 83 ? -39.214 63.465 -9.561 1.00 18.88 83 GLU C CA 1
ATOM 3003 C C . GLU C 1 83 ? -38.883 61.979 -9.675 1.00 18.88 83 GLU C C 1
ATOM 3004 O O . GLU C 1 83 ? -38.479 61.360 -8.732 1.00 19.23 83 GLU C O 1
ATOM 3006 N N . ALA C 1 84 ? -39.018 61.445 -10.869 1.00 18.45 84 ALA C N 1
ATOM 3007 C CA . ALA C 1 84 ? -38.706 60.072 -11.154 1.00 17.79 84 ALA C CA 1
ATOM 3008 C C . ALA C 1 84 ? -37.259 59.781 -10.894 1.00 17.59 84 ALA C C 1
ATOM 3009 O O . ALA C 1 84 ? -36.924 58.758 -10.380 1.00 17.54 84 ALA C O 1
ATOM 3011 N N . LEU C 1 85 ? -36.407 60.721 -11.224 1.00 17.38 85 LEU C N 1
ATOM 3012 C CA . LEU C 1 85 ? -34.994 60.571 -11.069 1.00 17.22 85 LEU C CA 1
ATOM 3013 C C . LEU C 1 85 ? -34.622 60.414 -9.655 1.00 17.12 85 LEU C C 1
ATOM 3014 O O . LEU C 1 85 ? -33.725 59.707 -9.337 1.00 16.82 85 LEU C O 1
ATOM 3019 N N . LYS C 1 86 ? -35.257 61.177 -8.796 1.00 17.51 86 LYS C N 1
ATOM 3020 C CA . LYS C 1 86 ? -34.889 61.168 -7.396 1.00 17.45 86 LYS C CA 1
ATOM 3021 C C . LYS C 1 86 ? -35.166 59.802 -6.784 1.00 17.30 86 LYS C C 1
ATOM 3022 O O . LYS C 1 86 ? -34.458 59.335 -5.942 1.00 16.91 86 LYS C O 1
ATOM 3024 N N . VAL C 1 87 ? -36.250 59.200 -7.195 1.00 17.43 87 VAL C N 1
ATOM 3025 C CA . VAL C 1 87 ? -36.576 57.868 -6.762 1.00 18.03 87 VAL C CA 1
ATOM 3026 C C . VAL C 1 87 ? -35.571 56.882 -7.299 1.00 17.94 87 VAL C C 1
ATOM 3027 O O . VAL C 1 87 ? -35.113 56.023 -6.599 1.00 18.05 87 VAL C O 1
ATOM 3031 N N . PHE C 1 88 ? -35.224 57.045 -8.559 1.00 17.84 88 PHE C N 1
ATOM 3032 C CA . PHE C 1 88 ? -34.349 56.116 -9.201 1.00 17.60 88 PHE C CA 1
ATOM 3033 C C . PHE C 1 88 ? -33.054 56.145 -8.480 1.00 17.61 88 PHE C C 1
ATOM 3034 O O . PHE C 1 88 ? -32.462 55.147 -8.251 1.00 17.77 88 PHE C O 1
ATOM 3042 N N . ILE C 1 89 ? -32.631 57.309 -8.085 1.00 17.52 89 ILE C N 1
ATOM 3043 C CA . ILE C 1 89 ? -31.376 57.445 -7.426 1.00 17.71 89 ILE C CA 1
ATOM 3044 C C . ILE C 1 89 ? -31.302 56.719 -6.104 1.00 18.23 89 ILE C C 1
ATOM 3045 O O . ILE C 1 89 ? -30.324 56.108 -5.793 1.00 18.98 89 ILE C O 1
ATOM 3050 N N . ASP C 1 90 ? -32.302 56.859 -5.262 1.00 18.60 90 ASP C N 1
ATOM 3051 C CA . ASP C 1 90 ? -32.262 56.176 -3.986 1.00 18.73 90 ASP C CA 1
ATOM 3052 C C . ASP C 1 90 ? -32.372 54.674 -4.134 1.00 17.97 90 ASP C C 1
ATOM 3053 O O . ASP C 1 90 ? -31.668 53.918 -3.507 1.00 17.43 90 ASP C O 1
ATOM 3058 N N . GLU C 1 91 ? -33.271 54.304 -5.016 1.00 17.17 91 GLU C N 1
ATOM 3059 C CA . GLU C 1 91 ? -33.628 52.958 -5.307 1.00 16.84 91 GLU C CA 1
ATOM 3060 C C . GLU C 1 91 ? -32.442 52.191 -5.824 1.00 16.08 91 GLU C C 1
ATOM 3061 O O . GLU C 1 91 ? -32.267 51.047 -5.500 1.00 16.06 91 GLU C O 1
ATOM 3067 N N . PHE C 1 92 ? -31.600 52.868 -6.582 1.00 15.46 92 PHE C N 1
ATOM 3068 C CA . PHE C 1 92 ? -30.385 52.305 -7.089 1.00 14.89 92 PHE C CA 1
ATOM 3069 C C . PHE C 1 92 ? -29.217 52.622 -6.229 1.00 14.52 92 PHE C C 1
ATOM 3070 O O . PHE C 1 92 ? -28.136 52.205 -6.487 1.00 14.26 92 PHE C O 1
ATOM 3078 N N . GLY C 1 93 ? -29.438 53.368 -5.181 1.00 14.64 93 GLY C N 1
ATOM 3079 C CA . GLY C 1 93 ? -28.354 53.696 -4.292 1.00 14.19 93 GLY C CA 1
ATOM 3080 C C . GLY C 1 93 ? -27.201 54.517 -4.776 1.00 13.81 93 GLY C C 1
ATOM 3081 O O . GLY C 1 93 ? -26.106 54.348 -4.312 1.00 13.78 93 GLY C O 1
ATOM 3082 N N . ILE C 1 94 ? -27.457 55.458 -5.661 1.00 13.52 94 ILE C N 1
ATOM 3083 C CA . ILE C 1 94 ? -26.400 56.333 -6.124 1.00 13.47 94 ILE C CA 1
ATOM 3084 C C . ILE C 1 94 ? -26.085 57.399 -5.101 1.00 13.36 94 ILE C C 1
ATOM 3085 O O . ILE C 1 94 ? -26.962 58.025 -4.603 1.00 13.22 94 ILE C O 1
ATOM 3090 N N . LYS C 1 95 ? -24.816 57.598 -4.816 1.00 13.30 95 LYS C N 1
ATOM 3091 C CA . LYS C 1 95 ? -24.396 58.519 -3.806 1.00 13.32 95 LYS C CA 1
ATOM 3092 C C . LYS C 1 95 ? -23.608 59.708 -4.291 1.00 13.61 95 LYS C C 1
ATOM 3093 O O . LYS C 1 95 ? -23.367 60.633 -3.546 1.00 14.01 95 LYS C O 1
ATOM 3099 N N . PHE C 1 96 ? -23.180 59.657 -5.536 1.00 13.25 96 PHE C N 1
ATOM 3100 C CA . PHE C 1 96 ? -22.518 60.760 -6.194 1.00 12.71 96 PHE C CA 1
ATOM 3101 C C . PHE C 1 96 ? -23.494 61.797 -6.674 1.00 12.22 96 PHE C C 1
ATOM 3102 O O . PHE C 1 96 ? -24.647 61.527 -6.858 1.00 11.72 96 PHE C O 1
ATOM 3110 N N . PRO C 1 97 ? -23.001 62.989 -6.888 1.00 11.98 97 PRO C N 1
ATOM 3111 C CA . PRO C 1 97 ? -23.826 64.108 -7.321 1.00 12.11 97 PRO C CA 1
ATOM 3112 C C . PRO C 1 97 ? -24.441 63.910 -8.675 1.00 11.83 97 PRO C C 1
ATOM 3113 O O . PRO C 1 97 ? -23.781 63.538 -9.587 1.00 11.89 97 PRO C O 1
ATOM 3117 N N . VAL C 1 98 ? -25.724 64.157 -8.769 1.00 11.86 98 VAL C N 1
ATOM 3118 C CA . VAL C 1 98 ? -26.428 64.020 -9.991 1.00 12.04 98 VAL C CA 1
ATOM 3119 C C . VAL C 1 98 ? -27.129 65.297 -10.393 1.00 12.09 98 VAL C C 1
ATOM 3120 O O . VAL C 1 98 ? -27.875 65.845 -9.642 1.00 12.23 98 VAL C O 1
ATOM 3124 N N . ALA C 1 99 ? -26.881 65.736 -11.611 1.00 11.79 99 ALA C N 1
ATOM 3125 C CA . ALA C 1 99 ? -27.448 66.937 -12.148 1.00 11.18 99 ALA C CA 1
ATOM 3126 C C . ALA C 1 99 ? -28.315 66.645 -13.306 1.00 10.75 99 ALA C C 1
ATOM 3127 O O . ALA C 1 99 ? -28.026 65.790 -14.076 1.00 11.12 99 ALA C O 1
ATOM 3129 N N . VAL C 1 100 ? -29.395 67.381 -13.413 1.00 9.76 100 VAL C N 1
ATOM 3130 C CA . VAL C 1 100 ? -30.275 67.329 -14.546 1.00 8.93 100 VAL C CA 1
ATOM 3131 C C . VAL C 1 100 ? -29.813 68.354 -15.558 1.00 8.44 100 VAL C C 1
ATOM 3132 O O . VAL C 1 100 ? -29.675 69.504 -15.248 1.00 6.85 100 VAL C O 1
ATOM 3136 N N . ASP C 1 101 ? -29.579 67.907 -16.771 1.00 7.36 101 ASP C N 1
ATOM 3137 C CA . ASP C 1 101 ? -29.123 68.744 -17.850 1.00 7.19 101 ASP C CA 1
ATOM 3138 C C . ASP C 1 101 ? -30.224 69.765 -18.129 1.00 7.89 101 ASP C C 1
ATOM 3139 O O . ASP C 1 101 ? -31.371 69.418 -18.142 1.00 8.09 101 ASP C O 1
ATOM 3157 N N . PRO C 1 103 ? -32.712 71.774 -19.705 1.00 9.71 103 PRO C N 1
ATOM 3158 C CA . PRO C 1 103 ? -33.510 71.645 -20.906 1.00 9.75 103 PRO C CA 1
ATOM 3159 C C . PRO C 1 103 ? -33.583 72.915 -21.731 1.00 9.59 103 PRO C C 1
ATOM 3160 O O . PRO C 1 103 ? -33.309 73.990 -21.265 1.00 9.39 103 PRO C O 1
ATOM 3164 N N . ARG C 1 104 ? -33.974 72.757 -22.973 1.00 9.74 104 ARG C N 1
ATOM 3165 C CA . ARG C 1 104 ? -34.017 73.842 -23.916 1.00 9.82 104 ARG C CA 1
ATOM 3166 C C . ARG C 1 104 ? -35.424 74.009 -24.397 1.00 9.83 104 ARG C C 1
ATOM 3167 O O . ARG C 1 104 ? -36.091 73.037 -24.675 1.00 9.86 104 ARG C O 1
ATOM 3175 N N . GLU C 1 105 ? -35.872 75.240 -24.532 1.00 9.83 105 GLU C N 1
ATOM 3176 C CA . GLU C 1 105 ? -37.240 75.482 -24.922 1.00 10.05 105 GLU C CA 1
ATOM 3177 C C . GLU C 1 105 ? -37.507 75.045 -26.334 1.00 10.23 105 GLU C C 1
ATOM 3178 O O . GLU C 1 105 ? -36.837 75.441 -27.245 1.00 10.06 105 GLU C O 1
ATOM 3180 N N . GLY C 1 106 ? -38.519 74.208 -26.477 1.00 10.59 106 GLY C N 1
ATOM 3181 C CA . GLY C 1 106 ? -38.933 73.707 -27.758 1.00 11.54 106 GLY C CA 1
ATOM 3182 C C . GLY C 1 106 ? -38.061 72.608 -28.286 1.00 12.24 106 GLY C C 1
ATOM 3183 O O . GLY C 1 106 ? -38.156 72.248 -29.426 1.00 12.28 106 GLY C O 1
ATOM 3184 N N . GLN C 1 107 ? -37.204 72.076 -27.445 1.00 13.14 107 GLN C N 1
ATOM 3185 C CA . GLN C 1 107 ? -36.214 71.162 -27.916 1.00 13.80 107 GLN C CA 1
ATOM 3186 C C . GLN C 1 107 ? -36.169 69.835 -27.197 1.00 13.50 107 GLN C C 1
ATOM 3187 O O . GLN C 1 107 ? -36.225 69.797 -26.030 1.00 13.59 107 GLN C O 1
ATOM 3193 N N . ARG C 1 108 ? -36.076 68.746 -27.916 1.00 13.33 108 ARG C N 1
ATOM 3194 C CA . ARG C 1 108 ? -35.846 67.475 -27.289 1.00 13.14 108 ARG C CA 1
ATOM 3195 C C . ARG C 1 108 ? -34.486 67.335 -26.570 1.00 13.12 108 ARG C C 1
ATOM 3196 O O . ARG C 1 108 ? -34.429 66.793 -25.519 1.00 13.00 108 ARG C O 1
ATOM 3204 N N . ILE C 1 109 ? -33.408 67.832 -27.156 1.00 13.35 109 ILE C N 1
ATOM 3205 C CA . ILE C 1 109 ? -32.082 67.680 -26.583 1.00 13.08 109 ILE C CA 1
ATOM 3206 C C . ILE C 1 109 ? -31.750 68.769 -25.601 1.00 13.25 109 ILE C C 1
ATOM 3207 O O . ILE C 1 109 ? -31.828 69.887 -25.916 1.00 13.19 109 ILE C O 1
ATOM 3212 N N . PRO C 1 110 ? -31.332 68.405 -24.413 1.00 13.75 110 PRO C N 1
ATOM 3213 C CA . PRO C 1 110 ? -30.938 69.364 -23.421 1.00 13.65 110 PRO C CA 1
ATOM 3214 C C . PRO C 1 110 ? -29.561 69.907 -23.725 1.00 13.90 110 PRO C C 1
ATOM 3215 O O . PRO C 1 110 ? -28.874 69.411 -24.571 1.00 13.13 110 PRO C O 1
ATOM 3219 N N . SER C 1 111 ? -29.234 70.975 -23.045 1.00 13.01 111 SER C N 1
ATOM 3220 C CA . SER C 1 111 ? -28.161 71.839 -23.399 1.00 13.33 111 SER C CA 1
ATOM 3221 C C . SER C 1 111 ? -26.732 71.321 -23.364 1.00 12.86 111 SER C C 1
ATOM 3222 O O . SER C 1 111 ? -26.038 71.513 -24.283 1.00 12.27 111 SER C O 1
ATOM 3225 N N . THR C 1 112 ? -26.313 70.667 -22.307 1.00 12.38 112 THR C N 1
ATOM 3226 C CA . THR C 1 112 ? -24.979 70.131 -22.265 1.00 12.12 112 THR C CA 1
ATOM 3227 C C . THR C 1 112 ? -24.776 69.088 -23.331 1.00 12.06 112 THR C C 1
ATOM 3228 O O . THR C 1 112 ? -23.805 69.085 -24.004 1.00 12.05 112 THR C O 1
ATOM 3240 N N . LYS C 1 114 ? -26.320 68.768 -26.167 1.00 12.41 114 LYS C N 1
ATOM 3241 C CA . LYS C 1 114 ? -26.224 69.462 -27.433 1.00 12.62 114 LYS C CA 1
ATOM 3242 C C . LYS C 1 114 ? -24.879 70.115 -27.724 1.00 12.71 114 LYS C C 1
ATOM 3243 O O . LYS C 1 114 ? -24.357 69.976 -28.775 1.00 11.90 114 LYS C O 1
ATOM 3249 N N . LYS C 1 115 ? -24.369 70.817 -26.740 1.00 12.58 115 LYS C N 1
ATOM 3250 C CA . LYS C 1 115 ? -23.154 71.582 -26.797 1.00 13.57 115 LYS C CA 1
ATOM 3251 C C . LYS C 1 115 ? -21.962 70.720 -27.115 1.00 12.94 115 LYS C C 1
ATOM 3252 O O . LYS C 1 115 ? -21.167 71.078 -27.898 1.00 12.69 115 LYS C O 1
ATOM 3258 N N . TYR C 1 116 ? -21.872 69.573 -26.487 1.00 12.46 116 TYR C N 1
ATOM 3259 C CA . TYR C 1 116 ? -20.772 68.681 -26.686 1.00 12.17 116 TYR C CA 1
ATOM 3260 C C . TYR C 1 116 ? -21.058 67.596 -27.688 1.00 12.38 116 TYR C C 1
ATOM 3261 O O . TYR C 1 116 ? -20.295 66.700 -27.822 1.00 12.65 116 TYR C O 1
ATOM 3270 N N . ARG C 1 117 ? -22.206 67.684 -28.325 1.00 12.55 117 ARG C N 1
ATOM 3271 C CA . ARG C 1 117 ? -22.652 66.770 -29.367 1.00 13.34 117 ARG C CA 1
ATOM 3272 C C . ARG C 1 117 ? -22.616 65.292 -29.115 1.00 13.10 117 ARG C C 1
ATOM 3273 O O . ARG C 1 117 ? -22.196 64.582 -29.950 1.00 12.47 117 ARG C O 1
ATOM 3281 N N . LEU C 1 118 ? -23.092 64.859 -27.979 1.00 13.42 118 LEU C N 1
ATOM 3282 C CA . LEU C 1 118 ? -23.106 63.480 -27.650 1.00 13.76 118 LEU C CA 1
ATOM 3283 C C . LEU C 1 118 ? -24.010 62.701 -28.565 1.00 14.32 118 LEU C C 1
ATOM 3284 O O . LEU C 1 118 ? -25.029 63.158 -28.984 1.00 13.93 118 LEU C O 1
ATOM 3289 N N . GLU C 1 119 ? -23.584 61.515 -28.911 1.00 14.47 119 GLU C N 1
ATOM 3290 C CA . GLU C 1 119 ? -24.390 60.626 -29.681 1.00 15.00 119 GLU C CA 1
ATOM 3291 C C . GLU C 1 119 ? -25.571 60.084 -28.942 1.00 14.33 119 GLU C C 1
ATOM 3292 O O . GLU C 1 119 ? -26.469 59.648 -29.554 1.00 14.41 119 GLU C O 1
ATOM 3298 N N . GLY C 1 120 ? -25.525 60.047 -27.629 1.00 13.93 120 GLY C N 1
ATOM 3299 C CA . GLY C 1 120 ? -26.575 59.441 -26.850 1.00 13.23 120 GLY C CA 1
ATOM 3300 C C . GLY C 1 120 ? -26.128 59.034 -25.472 1.00 12.98 120 GLY C C 1
ATOM 3301 O O . GLY C 1 120 ? -25.141 59.504 -24.989 1.00 13.04 120 GLY C O 1
ATOM 3302 N N . THR C 1 121 ? -26.871 58.144 -24.844 1.00 12.10 121 THR C N 1
ATOM 3303 C CA . THR C 1 121 ? -26.500 57.621 -23.553 1.00 12.35 121 THR C CA 1
ATOM 3304 C C . THR C 1 121 ? -26.325 56.130 -23.640 1.00 11.84 121 THR C C 1
ATOM 3305 O O . THR C 1 121 ? -27.000 55.515 -24.370 1.00 12.64 121 THR C O 1
ATOM 3309 N N . PRO C 1 122 ? -25.418 55.550 -22.892 1.00 11.29 122 PRO C N 1
ATOM 3310 C CA . PRO C 1 122 ? -24.528 56.266 -22.006 1.00 10.43 122 PRO C CA 1
ATOM 3311 C C . PRO C 1 122 ? -23.394 56.926 -22.741 1.00 10.22 122 PRO C C 1
ATOM 3312 O O . PRO C 1 122 ? -23.004 56.450 -23.754 1.00 9.53 122 PRO C O 1
ATOM 3316 N N . SER C 1 123 ? -22.903 58.010 -22.200 1.00 9.47 123 SER C N 1
ATOM 3317 C CA . SER C 1 123 ? -21.693 58.627 -22.639 1.00 10.70 123 SER C CA 1
ATOM 3318 C C . SER C 1 123 ? -20.911 58.987 -21.418 1.00 10.51 123 SER C C 1
ATOM 3319 O O . SER C 1 123 ? -21.475 59.224 -20.408 1.00 10.41 123 SER C O 1
ATOM 3322 N N . ILE C 1 124 ? -19.606 59.015 -21.525 1.00 10.94 124 ILE C N 1
ATOM 3323 C CA . ILE C 1 124 ? -18.794 59.577 -20.487 1.00 12.49 124 ILE C CA 1
ATOM 3324 C C . ILE C 1 124 ? -17.956 60.706 -20.989 1.00 12.42 124 ILE C C 1
ATOM 3325 O O . ILE C 1 124 ? -17.491 60.705 -22.090 1.00 12.16 124 ILE C O 1
ATOM 3330 N N . ILE C 1 125 ? -17.770 61.680 -20.135 1.00 12.20 125 ILE C N 1
ATOM 3331 C CA . ILE C 1 125 ? -16.874 62.761 -20.401 1.00 12.58 125 ILE C CA 1
ATOM 3332 C C . ILE C 1 125 ? -15.799 62.796 -19.340 1.00 12.74 125 ILE C C 1
ATOM 3333 O O . ILE C 1 125 ? -16.085 62.778 -18.179 1.00 12.83 125 ILE C O 1
ATOM 3338 N N . LEU C 1 126 ? -14.560 62.842 -19.773 1.00 12.62 126 LEU C N 1
ATOM 3339 C CA . LEU C 1 126 ? -13.443 62.950 -18.869 1.00 12.84 126 LEU C CA 1
ATOM 3340 C C . LEU C 1 126 ? -12.734 64.273 -19.001 1.00 13.01 126 LEU C C 1
ATOM 3341 O O . LEU C 1 126 ? -12.326 64.658 -20.042 1.00 12.73 126 LEU C O 1
ATOM 3346 N N . ALA C 1 127 ? -12.610 64.969 -17.906 1.00 13.50 127 ALA C N 1
ATOM 3347 C CA . ALA C 1 127 ? -11.912 66.228 -17.899 1.00 14.19 127 ALA C CA 1
ATOM 3348 C C . ALA C 1 127 ? -10.678 66.167 -17.014 1.00 14.50 127 ALA C C 1
ATOM 3349 O O . ALA C 1 127 ? -10.663 65.541 -15.996 1.00 14.98 127 ALA C O 1
ATOM 3351 N N . ASP C 1 128 ? -9.647 66.863 -17.416 1.00 14.89 128 ASP C N 1
ATOM 3352 C CA . ASP C 1 128 ? -8.443 66.983 -16.630 1.00 14.98 128 ASP C CA 1
ATOM 3353 C C . ASP C 1 128 ? -8.513 67.986 -15.497 1.00 15.08 128 ASP C C 1
ATOM 3354 O O . ASP C 1 128 ? -9.468 68.682 -15.323 1.00 15.15 128 ASP C O 1
ATOM 3359 N N . ARG C 1 129 ? -7.443 68.031 -14.741 1.00 15.31 129 ARG C N 1
ATOM 3360 C CA . ARG C 1 129 ? -7.312 68.857 -13.562 1.00 15.44 129 ARG C CA 1
ATOM 3361 C C . ARG C 1 129 ? -7.390 70.333 -13.912 1.00 15.38 129 ARG C C 1
ATOM 3362 O O . ARG C 1 129 ? -7.762 71.114 -13.107 1.00 15.04 129 ARG C O 1
ATOM 3370 N N . LYS C 1 130 ? -7.106 70.656 -15.157 1.00 15.83 130 LYS C N 1
ATOM 3371 C CA . LYS C 1 130 ? -7.123 72.002 -15.673 1.00 16.03 130 LYS C CA 1
ATOM 3372 C C . LYS C 1 130 ? -8.476 72.311 -16.260 1.00 16.13 130 LYS C C 1
ATOM 3373 O O . LYS C 1 130 ? -8.643 73.251 -16.975 1.00 16.23 130 LYS C O 1
ATOM 3375 N N . GLY C 1 131 ? -9.434 71.472 -15.935 1.00 16.21 131 GLY C N 1
ATOM 3376 C CA . GLY C 1 131 ? -10.812 71.683 -16.278 1.00 16.34 131 GLY C CA 1
ATOM 3377 C C . GLY C 1 131 ? -11.203 71.450 -17.693 1.00 16.46 131 GLY C C 1
ATOM 3378 O O . GLY C 1 131 ? -12.264 71.764 -18.062 1.00 16.89 131 GLY C O 1
ATOM 3379 N N . ARG C 1 132 ? -10.343 70.859 -18.473 1.00 16.73 132 ARG C N 1
ATOM 3380 C CA . ARG C 1 132 ? -10.549 70.807 -19.878 1.00 16.86 132 ARG C CA 1
ATOM 3381 C C . ARG C 1 132 ? -10.816 69.412 -20.415 1.00 16.68 132 ARG C C 1
ATOM 3382 O O . ARG C 1 132 ? -10.306 68.453 -19.932 1.00 16.78 132 ARG C O 1
ATOM 3390 N N . ILE C 1 133 ? -11.656 69.302 -21.412 1.00 16.26 133 ILE C N 1
ATOM 3391 C CA . ILE C 1 133 ? -12.178 68.017 -21.774 1.00 16.03 133 ILE C CA 1
ATOM 3392 C C . ILE C 1 133 ? -11.220 67.199 -22.590 1.00 16.02 133 ILE C C 1
ATOM 3393 O O . ILE C 1 133 ? -10.796 67.611 -23.607 1.00 15.74 133 ILE C O 1
ATOM 3398 N N . ARG C 1 134 ? -10.891 66.024 -22.094 1.00 16.17 134 ARG C N 1
ATOM 3399 C CA . ARG C 1 134 ? -9.991 65.126 -22.771 1.00 16.30 134 ARG C CA 1
ATOM 3400 C C . ARG C 1 134 ? -10.609 63.898 -23.453 1.00 16.66 134 ARG C C 1
ATOM 3401 O O . ARG C 1 134 ? -10.096 63.433 -24.412 1.00 16.36 134 ARG C O 1
ATOM 3409 N N . GLN C 1 135 ? -11.704 63.364 -22.964 1.00 16.47 135 GLN C N 1
ATOM 3410 C CA . GLN C 1 135 ? -12.316 62.266 -23.673 1.00 16.59 135 GLN C CA 1
ATOM 3411 C C . GLN C 1 135 ? -13.799 62.322 -23.663 1.00 16.05 135 GLN C C 1
ATOM 3412 O O . GLN C 1 135 ? -14.383 62.698 -22.690 1.00 16.21 135 GLN C O 1
ATOM 3418 N N . VAL C 1 136 ? -14.400 61.958 -24.771 1.00 15.29 136 VAL C N 1
ATOM 3419 C CA . VAL C 1 136 ? -15.811 61.730 -24.830 1.00 15.47 136 VAL C CA 1
ATOM 3420 C C . VAL C 1 136 ? -16.081 60.407 -25.498 1.00 15.19 136 VAL C C 1
ATOM 3421 O O . VAL C 1 136 ? -15.788 60.235 -26.653 1.00 14.12 136 VAL C O 1
ATOM 3425 N N . GLN C 1 137 ? -16.654 59.478 -24.754 1.00 15.16 137 GLN C N 1
ATOM 3426 C CA . GLN C 1 137 ? -16.956 58.170 -25.280 1.00 15.14 137 GLN C CA 1
ATOM 3427 C C . GLN C 1 137 ? -18.419 57.740 -25.184 1.00 14.59 137 GLN C C 1
ATOM 3428 O O . GLN C 1 137 ? -19.012 57.835 -24.159 1.00 14.59 137 GLN C O 1
ATOM 3434 N N . PHE C 1 138 ? -18.958 57.249 -26.279 1.00 13.38 138 PHE C N 1
ATOM 3435 C CA . PHE C 1 138 ? -20.292 56.724 -26.308 1.00 13.70 138 PHE C CA 1
ATOM 3436 C C . PHE C 1 138 ? -20.296 55.231 -26.158 1.00 13.53 138 PHE C C 1
ATOM 3437 O O . PHE C 1 138 ? -19.467 54.580 -26.682 1.00 13.25 138 PHE C O 1
ATOM 3445 N N . GLY C 1 139 ? -21.265 54.714 -25.444 1.00 12.58 139 GLY C N 1
ATOM 3446 C CA . GLY C 1 139 ? -21.473 53.295 -25.307 1.00 13.27 139 GLY C CA 1
ATOM 3447 C C . GLY C 1 139 ? -20.844 52.617 -24.131 1.00 13.11 139 GLY C C 1
ATOM 3448 O O . GLY C 1 139 ? -20.385 53.268 -23.261 1.00 13.67 139 GLY C O 1
ATOM 3449 N N . GLN C 1 140 ? -20.829 51.304 -24.127 1.00 13.44 140 GLN C N 1
ATOM 3450 C CA . GLN C 1 140 ? -20.178 50.539 -23.084 1.00 13.36 140 GLN C CA 1
ATOM 3451 C C . GLN C 1 140 ? -18.667 50.700 -23.108 1.00 12.72 140 GLN C C 1
ATOM 3452 O O . GLN C 1 140 ? -18.056 50.465 -24.082 1.00 13.18 140 GLN C O 1
ATOM 3458 N N . VAL C 1 141 ? -18.085 51.089 -22.001 1.00 11.98 141 VAL C N 1
ATOM 3459 C CA . VAL C 1 141 ? -16.643 51.183 -21.859 1.00 12.08 141 VAL C CA 1
ATOM 3460 C C . VAL C 1 141 ? -16.094 50.072 -20.957 1.00 11.83 141 VAL C C 1
ATOM 3461 O O . VAL C 1 141 ? -16.639 49.781 -19.947 1.00 11.42 141 VAL C O 1
ATOM 3465 N N . ASP C 1 142 ? -15.043 49.422 -21.393 1.00 11.62 142 ASP C N 1
ATOM 3466 C CA . ASP C 1 142 ? -14.433 48.349 -20.639 1.00 11.67 142 ASP C CA 1
ATOM 3467 C C . ASP C 1 142 ? -13.761 48.867 -19.368 1.00 11.32 142 ASP C C 1
ATOM 3468 O O . ASP C 1 142 ? -13.110 49.860 -19.393 1.00 10.92 142 ASP C O 1
ATOM 3473 N N . ASP C 1 143 ? -13.902 48.148 -18.275 1.00 11.57 143 ASP C N 1
ATOM 3474 C CA . ASP C 1 143 ? -13.443 48.594 -16.979 1.00 11.92 143 ASP C CA 1
ATOM 3475 C C . ASP C 1 143 ? -11.950 48.836 -17.064 1.00 11.50 143 ASP C C 1
ATOM 3476 O O . ASP C 1 143 ? -11.466 49.783 -16.545 1.00 11.77 143 ASP C O 1
ATOM 3481 N N . PHE C 1 144 ? -11.242 47.962 -17.745 1.00 11.09 144 PHE C N 1
ATOM 3482 C CA . PHE C 1 144 ? -9.832 48.109 -17.918 1.00 10.56 144 PHE C CA 1
ATOM 3483 C C . PHE C 1 144 ? -9.433 49.353 -18.695 1.00 10.54 144 PHE C C 1
ATOM 3484 O O . PHE C 1 144 ? -8.588 50.063 -18.281 1.00 9.96 144 PHE C O 1
ATOM 3492 N N . VAL C 1 145 ? -10.084 49.598 -19.809 1.00 10.58 145 VAL C N 1
ATOM 3493 C CA . VAL C 1 145 ? -9.824 50.749 -20.615 1.00 10.71 145 VAL C CA 1
ATOM 3494 C C . VAL C 1 145 ? -10.121 52.011 -19.841 1.00 11.19 145 VAL C C 1
ATOM 3495 O O . VAL C 1 145 ? -9.373 52.924 -19.886 1.00 11.63 145 VAL C O 1
ATOM 3499 N N . LEU C 1 146 ? -11.207 52.034 -19.102 1.00 11.10 146 LEU C N 1
ATOM 3500 C CA . LEU C 1 146 ? -11.533 53.170 -18.258 1.00 11.06 146 LEU C CA 1
ATOM 3501 C C . LEU C 1 146 ? -10.538 53.460 -17.138 1.00 11.07 146 LEU C C 1
ATOM 3502 O O . LEU C 1 146 ? -10.240 54.574 -16.857 1.00 11.53 146 LEU C O 1
ATOM 3507 N N . GLY C 1 147 ? -10.027 52.429 -16.517 1.00 10.87 147 GLY C N 1
ATOM 3508 C CA . GLY C 1 147 ? -8.976 52.605 -15.564 1.00 11.25 147 GLY C CA 1
ATOM 3509 C C . GLY C 1 147 ? -7.720 53.202 -16.140 1.00 11.87 147 GLY C C 1
ATOM 3510 O O . GLY C 1 147 ? -7.166 54.075 -15.565 1.00 12.16 147 GLY C O 1
ATOM 3511 N N . LEU C 1 148 ? -7.294 52.738 -17.295 1.00 11.85 148 LEU C N 1
ATOM 3512 C CA . LEU C 1 148 ? -6.137 53.286 -17.928 1.00 11.74 148 LEU C CA 1
ATOM 3513 C C . LEU C 1 148 ? -6.347 54.736 -18.228 1.00 12.65 148 LEU C C 1
ATOM 3514 O O . LEU C 1 148 ? -5.463 55.510 -18.040 1.00 12.89 148 LEU C O 1
ATOM 3519 N N . LEU C 1 149 ? -7.515 55.103 -18.722 1.00 13.08 149 LEU C N 1
ATOM 3520 C CA . LEU C 1 149 ? -7.769 56.488 -19.046 1.00 13.11 149 LEU C CA 1
ATOM 3521 C C . LEU C 1 149 ? -7.755 57.390 -17.835 1.00 13.67 149 LEU C C 1
ATOM 3522 O O . LEU C 1 149 ? -7.153 58.412 -17.856 1.00 14.40 149 LEU C O 1
ATOM 3527 N N . LEU C 1 150 ? -8.402 56.985 -16.773 1.00 13.23 150 LEU C N 1
ATOM 3528 C CA . LEU C 1 150 ? -8.367 57.773 -15.585 1.00 13.10 150 LEU C CA 1
ATOM 3529 C C . LEU C 1 150 ? -6.939 57.898 -15.035 1.00 12.75 150 LEU C C 1
ATOM 3530 O O . LEU C 1 150 ? -6.494 58.963 -14.703 1.00 12.69 150 LEU C O 1
ATOM 3535 N N . GLY C 1 151 ? -6.226 56.804 -14.987 1.00 11.58 151 GLY C N 1
ATOM 3536 C CA . GLY C 1 151 ? -4.908 56.785 -14.424 1.00 11.11 151 GLY C CA 1
ATOM 3537 C C . GLY C 1 151 ? -3.974 57.670 -15.167 1.00 10.85 151 GLY C C 1
ATOM 3538 O O . GLY C 1 151 ? -3.164 58.328 -14.599 1.00 10.29 151 GLY C O 1
ATOM 3539 N N . SER C 1 152 ? -4.124 57.685 -16.461 1.00 10.22 152 SER C N 1
ATOM 3540 C CA . SER C 1 152 ? -3.320 58.510 -17.293 1.00 10.22 152 SER C CA 1
ATOM 3541 C C . SER C 1 152 ? -3.501 59.983 -17.004 1.00 9.74 152 SER C C 1
ATOM 3542 O O . SER C 1 152 ? -2.554 60.704 -16.936 1.00 9.65 152 SER C O 1
ATOM 3545 N N . LEU C 1 153 ? -4.732 60.406 -16.819 1.00 10.08 153 LEU C N 1
ATOM 3546 C CA . LEU C 1 153 ? -5.060 61.764 -16.473 1.00 9.65 153 LEU C CA 1
ATOM 3547 C C . LEU C 1 153 ? -4.544 62.168 -15.131 1.00 10.01 153 LEU C C 1
ATOM 3548 O O . LEU C 1 153 ? -4.146 63.277 -14.947 1.00 9.21 153 LEU C O 1
ATOM 3553 N N . LEU C 1 154 ? -4.647 61.261 -14.184 1.00 10.83 154 LEU C N 1
ATOM 3554 C CA . LEU C 1 154 ? -4.245 61.516 -12.826 1.00 11.85 154 LEU C CA 1
ATOM 3555 C C . LEU C 1 154 ? -2.758 61.807 -12.657 1.00 12.48 154 LEU C C 1
ATOM 3556 O O . LEU C 1 154 ? -2.362 62.613 -11.853 1.00 12.39 154 LEU C O 1
ATOM 3561 N N . SER C 1 155 ? -1.935 61.192 -13.464 1.00 13.28 155 SER C N 1
ATOM 3562 C CA . SER C 1 155 ? -0.526 61.229 -13.198 1.00 13.65 155 SER C CA 1
ATOM 3563 C C . SER C 1 155 ? 0.246 62.139 -14.093 1.00 13.94 155 SER C C 1
ATOM 3564 O O . SER C 1 155 ? 1.342 62.480 -13.784 1.00 14.36 155 SER C O 1
ATOM 3567 N N . GLU C 1 156 ? -0.322 62.563 -15.196 1.00 14.58 156 GLU C N 1
ATOM 3568 C CA . GLU C 1 156 ? 0.379 63.489 -16.065 1.00 15.25 156 GLU C CA 1
ATOM 3569 C C . GLU C 1 156 ? 0.554 64.900 -15.477 1.00 15.55 156 GLU C C 1
ATOM 3570 O O . GLU C 1 156 ? -0.239 65.376 -14.675 1.00 15.55 156 GLU C O 1
ATOM 3576 N N . THR C 1 157 ? 1.614 65.554 -15.906 1.00 15.90 157 THR C N 1
ATOM 3577 C CA . THR C 1 157 ? 2.030 66.809 -15.333 1.00 16.41 157 THR C CA 1
ATOM 3578 C C . THR C 1 157 ? 1.940 67.904 -16.362 1.00 16.54 157 THR C C 1
ATOM 3579 O O . THR C 1 157 ? 0.910 68.551 -16.494 1.00 16.69 157 THR C O 1
ATOM 3583 N N . PRO D 1 8 ? -53.812 25.400 -7.454 1.00 17.23 8 PRO D N 1
ATOM 3584 C CA . PRO D 1 8 ? -54.393 26.682 -7.825 1.00 16.86 8 PRO D CA 1
ATOM 3585 C C . PRO D 1 8 ? -54.224 26.940 -9.300 1.00 16.58 8 PRO D C 1
ATOM 3586 O O . PRO D 1 8 ? -53.125 27.062 -9.716 1.00 16.55 8 PRO D O 1
ATOM 3590 N N . LEU D 1 9 ? -55.291 27.012 -10.064 1.00 16.59 9 LEU D N 1
ATOM 3591 C CA . LEU D 1 9 ? -55.202 27.341 -11.468 1.00 16.82 9 LEU D CA 1
ATOM 3592 C C . LEU D 1 9 ? -54.839 28.808 -11.652 1.00 16.58 9 LEU D C 1
ATOM 3593 O O . LEU D 1 9 ? -55.433 29.656 -11.053 1.00 16.22 9 LEU D O 1
ATOM 3598 N N . LEU D 1 10 ? -53.849 29.094 -12.488 1.00 16.39 10 LEU D N 1
ATOM 3599 C CA . LEU D 1 10 ? -53.340 30.441 -12.643 1.00 16.35 10 LEU D CA 1
ATOM 3600 C C . LEU D 1 10 ? -54.340 31.324 -13.331 1.00 16.71 10 LEU D C 1
ATOM 3601 O O . LEU D 1 10 ? -54.852 31.002 -14.366 1.00 16.74 10 LEU D O 1
ATOM 3606 N N . GLU D 1 11 ? -54.617 32.438 -12.694 1.00 16.96 11 GLU D N 1
ATOM 3607 C CA . GLU D 1 11 ? -55.564 33.420 -13.159 1.00 17.62 11 GLU D CA 1
ATOM 3608 C C . GLU D 1 11 ? -54.978 34.774 -12.840 1.00 17.55 11 GLU D C 1
ATOM 3609 O O . GLU D 1 11 ? -54.585 35.027 -11.725 1.00 18.01 11 GLU D O 1
ATOM 3615 N N . LEU D 1 12 ? -54.886 35.651 -13.810 1.00 17.12 12 LEU D N 1
ATOM 3616 C CA . LEU D 1 12 ? -54.290 36.939 -13.514 1.00 16.63 12 LEU D CA 1
ATOM 3617 C C . LEU D 1 12 ? -55.331 38.033 -13.618 1.00 15.94 12 LEU D C 1
ATOM 3618 O O . LEU D 1 12 ? -56.164 37.994 -14.478 1.00 15.61 12 LEU D O 1
ATOM 3623 N N . ASP D 1 13 ? -55.262 38.988 -12.708 1.00 15.31 13 ASP D N 1
ATOM 3624 C CA . ASP D 1 13 ? -56.123 40.162 -12.734 1.00 14.97 13 ASP D CA 1
ATOM 3625 C C . ASP D 1 13 ? -55.435 41.357 -13.428 1.00 14.68 13 ASP D C 1
ATOM 3626 O O . ASP D 1 13 ? -54.557 42.002 -12.895 1.00 13.94 13 ASP D O 1
ATOM 3631 N N . VAL D 1 14 ? -55.862 41.610 -14.648 1.00 14.33 14 VAL D N 1
ATOM 3632 C CA . VAL D 1 14 ? -55.207 42.532 -15.544 1.00 14.36 14 VAL D CA 1
ATOM 3633 C C . VAL D 1 14 ? -56.044 43.738 -15.901 1.00 14.27 14 VAL D C 1
ATOM 3634 O O . VAL D 1 14 ? -57.084 43.624 -16.505 1.00 13.51 14 VAL D O 1
ATOM 3638 N N . GLN D 1 15 ? -55.563 44.903 -15.532 1.00 14.68 15 GLN D N 1
ATOM 3639 C CA . GLN D 1 15 ? -56.129 46.124 -16.026 1.00 14.98 15 GLN D CA 1
ATOM 3640 C C . GLN D 1 15 ? -55.961 46.302 -17.533 1.00 15.64 15 GLN D C 1
ATOM 3641 O O . GLN D 1 15 ? -56.925 46.573 -18.217 1.00 15.65 15 GLN D O 1
ATOM 3647 N N . GLU D 1 16 ? -54.743 46.145 -18.041 1.00 16.26 16 GLU D N 1
ATOM 3648 C CA . GLU D 1 16 ? -54.456 46.188 -19.482 1.00 16.93 16 GLU D CA 1
ATOM 3649 C C . GLU D 1 16 ? -53.187 45.462 -19.943 1.00 17.10 16 GLU D C 1
ATOM 3650 O O . GLU D 1 16 ? -52.243 45.319 -19.215 1.00 16.31 16 GLU D O 1
ATOM 3656 N N . TRP D 1 17 ? -53.194 45.040 -21.191 1.00 17.79 17 TRP D N 1
ATOM 3657 C CA . TRP D 1 17 ? -52.019 44.490 -21.829 1.00 18.57 17 TRP D CA 1
ATOM 3658 C C . TRP D 1 17 ? -51.416 45.602 -22.664 1.00 19.03 17 TRP D C 1
ATOM 3659 O O . TRP D 1 17 ? -52.022 46.125 -23.556 1.00 18.87 17 TRP D O 1
ATOM 3670 N N . VAL D 1 18 ? -50.240 46.018 -22.284 1.00 20.08 18 VAL D N 1
ATOM 3671 C CA . VAL D 1 18 ? -49.577 47.093 -22.954 1.00 20.74 18 VAL D CA 1
ATOM 3672 C C . VAL D 1 18 ? -49.070 46.883 -24.363 1.00 20.97 18 VAL D C 1
ATOM 3673 O O . VAL D 1 18 ? -49.244 47.732 -25.185 1.00 20.77 18 VAL D O 1
ATOM 3677 N N . ASN D 1 19 ? -48.399 45.779 -24.620 1.00 21.44 19 ASN D N 1
ATOM 3678 C CA . ASN D 1 19 ? -47.747 45.561 -25.895 1.00 22.01 19 ASN D CA 1
ATOM 3679 C C . ASN D 1 19 ? -48.223 44.386 -26.714 1.00 22.63 19 ASN D C 1
ATOM 3680 O O . ASN D 1 19 ? -47.580 43.982 -27.648 1.00 22.79 19 ASN D O 1
ATOM 3685 N N . HIS D 1 20 ? -49.318 43.794 -26.312 1.00 23.64 20 HIS D N 1
ATOM 3686 C CA . HIS D 1 20 ? -49.810 42.616 -26.968 1.00 24.33 20 HIS D CA 1
ATOM 3687 C C . HIS D 1 20 ? -51.291 42.544 -26.734 1.00 24.71 20 HIS D C 1
ATOM 3688 O O . HIS D 1 20 ? -51.815 43.098 -25.799 1.00 24.48 20 HIS D O 1
ATOM 3695 N N . GLU D 1 21 ? -51.939 41.796 -27.593 1.00 25.43 21 GLU D N 1
ATOM 3696 C CA . GLU D 1 21 ? -53.340 41.538 -27.499 1.00 26.05 21 GLU D CA 1
ATOM 3697 C C . GLU D 1 21 ? -53.481 40.687 -26.278 1.00 26.34 21 GLU D C 1
ATOM 3698 O O . GLU D 1 21 ? -52.523 40.137 -25.819 1.00 26.77 21 GLU D O 1
ATOM 3700 N N . GLY D 1 22 ? -54.680 40.565 -25.755 1.00 26.60 22 GLY D N 1
ATOM 3701 C CA . GLY D 1 22 ? -54.917 39.782 -24.560 1.00 26.74 22 GLY D CA 1
ATOM 3702 C C . GLY D 1 22 ? -54.734 38.291 -24.647 1.00 26.68 22 GLY D C 1
ATOM 3703 O O . GLY D 1 22 ? -54.947 37.732 -25.679 1.00 26.53 22 GLY D O 1
ATOM 3704 N N . LEU D 1 23 ? -54.349 37.660 -23.541 1.00 26.76 23 LEU D N 1
ATOM 3705 C CA . LEU D 1 23 ? -54.140 36.221 -23.505 1.00 26.69 23 LEU D CA 1
ATOM 3706 C C . LEU D 1 23 ? -55.292 35.492 -22.848 1.00 26.76 23 LEU D C 1
ATOM 3707 O O . LEU D 1 23 ? -55.515 35.590 -21.677 1.00 26.88 23 LEU D O 1
ATOM 3712 N N . SER D 1 24 ? -56.000 34.723 -23.636 1.00 26.91 24 SER D N 1
ATOM 3713 C CA . SER D 1 24 ? -57.041 33.854 -23.157 1.00 26.82 24 SER D CA 1
ATOM 3714 C C . SER D 1 24 ? -56.445 32.603 -22.569 1.00 26.78 24 SER D C 1
ATOM 3715 O O . SER D 1 24 ? -55.298 32.291 -22.806 1.00 27.00 24 SER D O 1
ATOM 3718 N N . ASN D 1 25 ? -57.250 31.846 -21.855 1.00 26.37 25 ASN D N 1
ATOM 3719 C CA . ASN D 1 25 ? -56.820 30.560 -21.375 1.00 26.35 25 ASN D CA 1
ATOM 3720 C C . ASN D 1 25 ? -56.517 29.697 -22.544 1.00 26.09 25 ASN D C 1
ATOM 3721 O O . ASN D 1 25 ? -55.703 28.820 -22.463 1.00 25.53 25 ASN D O 1
ATOM 3726 N N . GLU D 1 26 ? -57.227 29.948 -23.629 1.00 26.08 26 GLU D N 1
ATOM 3727 C CA . GLU D 1 26 ? -57.107 29.152 -24.843 1.00 26.12 26 GLU D CA 1
ATOM 3728 C C . GLU D 1 26 ? -55.717 29.274 -25.424 1.00 25.75 26 GLU D C 1
ATOM 3729 O O . GLU D 1 26 ? -55.175 28.333 -25.979 1.00 25.58 26 GLU D O 1
ATOM 3735 N N . ASP D 1 27 ? -55.183 30.481 -25.341 1.00 25.15 27 ASP D N 1
ATOM 3736 C CA . ASP D 1 27 ? -53.807 30.732 -25.641 1.00 24.74 27 ASP D CA 1
ATOM 3737 C C . ASP D 1 27 ? -52.863 30.024 -24.651 1.00 24.19 27 ASP D C 1
ATOM 3738 O O . ASP D 1 27 ? -51.897 29.457 -25.054 1.00 24.34 27 ASP D O 1
ATOM 3740 N N . LEU D 1 28 ? -53.153 30.083 -23.364 1.00 23.29 28 LEU D N 1
ATOM 3741 C CA . LEU D 1 28 ? -52.360 29.445 -22.337 1.00 22.42 28 LEU D CA 1
ATOM 3742 C C . LEU D 1 28 ? -52.325 27.922 -22.341 1.00 21.94 28 LEU D C 1
ATOM 3743 O O . LEU D 1 28 ? -51.316 27.325 -22.044 1.00 21.86 28 LEU D O 1
ATOM 3748 N N . ARG D 1 29 ? -53.426 27.294 -22.685 1.00 20.99 29 ARG D N 1
ATOM 3749 C CA . ARG D 1 29 ? -53.563 25.886 -22.439 1.00 20.25 29 ARG D CA 1
ATOM 3750 C C . ARG D 1 29 ? -52.542 25.041 -23.154 1.00 19.53 29 ARG D C 1
ATOM 3751 O O . ARG D 1 29 ? -52.239 25.238 -24.304 1.00 19.52 29 ARG D O 1
ATOM 3753 N N . GLY D 1 30 ? -52.026 24.074 -22.433 1.00 18.60 30 GLY D N 1
ATOM 3754 C CA . GLY D 1 30 ? -51.005 23.196 -22.956 1.00 17.15 30 GLY D CA 1
ATOM 3755 C C . GLY D 1 30 ? -49.575 23.685 -22.877 1.00 15.92 30 GLY D C 1
ATOM 3756 O O . GLY D 1 30 ? -48.710 23.078 -23.436 1.00 15.66 30 GLY D O 1
ATOM 3757 N N . LYS D 1 31 ? -49.354 24.784 -22.181 1.00 14.95 31 LYS D N 1
ATOM 3758 C CA . LYS D 1 31 ? -48.083 25.463 -22.177 1.00 13.96 31 LYS D CA 1
ATOM 3759 C C . LYS D 1 31 ? -47.649 25.627 -20.779 1.00 12.91 31 LYS D C 1
ATOM 3760 O O . LYS D 1 31 ? -48.441 25.672 -19.905 1.00 11.72 31 LYS D O 1
ATOM 3766 N N . VAL D 1 32 ? -46.356 25.683 -20.586 1.00 12.62 32 VAL D N 1
ATOM 3767 C CA . VAL D 1 32 ? -45.792 26.091 -19.338 1.00 12.53 32 VAL D CA 1
ATOM 3768 C C . VAL D 1 32 ? -45.769 27.606 -19.351 1.00 12.53 32 VAL D C 1
ATOM 3769 O O . VAL D 1 32 ? -45.568 28.199 -20.360 1.00 12.12 32 VAL D O 1
ATOM 3773 N N . VAL D 1 33 ? -46.036 28.205 -18.215 1.00 12.56 33 VAL D N 1
ATOM 3774 C CA . VAL D 1 33 ? -46.135 29.634 -18.098 1.00 12.84 33 VAL D CA 1
ATOM 3775 C C . VAL D 1 33 ? -45.159 30.158 -17.078 1.00 12.93 33 VAL D C 1
ATOM 3776 O O . VAL D 1 33 ? -45.023 29.615 -16.015 1.00 12.54 33 VAL D O 1
ATOM 3780 N N . VAL D 1 34 ? -44.471 31.223 -17.439 1.00 12.70 34 VAL D N 1
ATOM 3781 C CA . VAL D 1 34 ? -43.535 31.863 -16.554 1.00 12.97 34 VAL D CA 1
ATOM 3782 C C . VAL D 1 34 ? -44.036 33.271 -16.341 1.00 12.54 34 VAL D C 1
ATOM 3783 O O . VAL D 1 34 ? -44.195 34.009 -17.260 1.00 12.65 34 VAL D O 1
ATOM 3787 N N . VAL D 1 35 ? -44.285 33.629 -15.107 1.00 11.67 35 VAL D N 1
ATOM 3788 C CA . VAL D 1 35 ? -44.761 34.949 -14.844 1.00 11.41 35 VAL D CA 1
ATOM 3789 C C . VAL D 1 35 ? -43.692 35.673 -14.137 1.00 11.30 35 VAL D C 1
ATOM 3790 O O . VAL D 1 35 ? -43.295 35.285 -13.090 1.00 10.56 35 VAL D O 1
ATOM 3794 N N . GLU D 1 36 ? -43.227 36.735 -14.759 1.00 11.40 36 GLU D N 1
ATOM 3795 C CA . GLU D 1 36 ? -42.186 37.526 -14.186 1.00 12.34 36 GLU D CA 1
ATOM 3796 C C . GLU D 1 36 ? -42.810 38.748 -13.565 1.00 12.34 36 GLU D C 1
ATOM 3797 O O . GLU D 1 36 ? -43.355 39.587 -14.235 1.00 13.08 36 GLU D O 1
ATOM 3803 N N . VAL D 1 37 ? -42.742 38.811 -12.261 1.00 12.33 37 VAL D N 1
ATOM 3804 C CA . VAL D 1 37 ? -43.463 39.813 -11.537 1.00 12.56 37 VAL D CA 1
ATOM 3805 C C . VAL D 1 37 ? -42.482 40.864 -11.119 1.00 12.76 37 VAL D C 1
ATOM 3806 O O . VAL D 1 37 ? -41.571 40.605 -10.375 1.00 11.98 37 VAL D O 1
ATOM 3810 N N . PHE D 1 38 ? -42.685 42.051 -11.666 1.00 12.59 38 PHE D N 1
ATOM 3811 C CA . PHE D 1 38 ? -41.694 43.087 -11.590 1.00 13.37 38 PHE D CA 1
ATOM 3812 C C . PHE D 1 38 ? -42.191 44.502 -11.358 1.00 14.18 38 PHE D C 1
ATOM 3813 O O . PHE D 1 38 ? -43.336 44.831 -11.616 1.00 14.09 38 PHE D O 1
ATOM 3821 N N . GLN D 1 39 ? -41.259 45.319 -10.918 1.00 15.11 39 GLN D N 1
ATOM 3822 C CA . GLN D 1 39 ? -41.358 46.751 -10.945 1.00 16.59 39 GLN D CA 1
ATOM 3823 C C . GLN D 1 39 ? -40.320 47.342 -11.881 1.00 17.63 39 GLN D C 1
ATOM 3824 O O . GLN D 1 39 ? -39.183 46.965 -11.853 1.00 17.46 39 GLN D O 1
ATOM 3834 N N . LEU D 1 41 ? -38.700 50.132 -11.691 1.00 22.10 41 LEU D N 1
ATOM 3835 C CA . LEU D 1 41 ? -37.539 50.750 -11.046 1.00 22.96 41 LEU D CA 1
ATOM 3836 C C . LEU D 1 41 ? -36.843 49.966 -9.981 1.00 23.26 41 LEU D C 1
ATOM 3837 O O . LEU D 1 41 ? -36.166 50.524 -9.164 1.00 23.37 41 LEU D O 1
ATOM 3842 N N . CYS D 1 42 ? -37.022 48.671 -9.984 1.00 23.84 42 CYS D N 1
ATOM 3843 C CA . CYS D 1 42 ? -36.480 47.847 -8.953 1.00 24.39 42 CYS D CA 1
ATOM 3844 C C . CYS D 1 42 ? -35.269 47.292 -9.583 1.00 24.14 42 CYS D C 1
ATOM 3845 O O . CYS D 1 42 ? -35.342 46.737 -10.642 1.00 24.14 42 CYS D O 1
ATOM 3848 N N . PRO D 1 43 ? -34.142 47.473 -8.949 1.00 23.78 43 PRO D N 1
ATOM 3849 C CA . PRO D 1 43 ? -32.884 47.115 -9.555 1.00 23.50 43 PRO D CA 1
ATOM 3850 C C . PRO D 1 43 ? -32.825 45.647 -9.845 1.00 23.69 43 PRO D C 1
ATOM 3851 O O . PRO D 1 43 ? -32.418 45.264 -10.907 1.00 24.30 43 PRO D O 1
ATOM 3855 N N . GLY D 1 44 ? -33.254 44.836 -8.908 1.00 23.89 44 GLY D N 1
ATOM 3856 C CA . GLY D 1 44 ? -33.123 43.423 -9.043 1.00 23.94 44 GLY D CA 1
ATOM 3857 C C . GLY D 1 44 ? -33.882 42.992 -10.248 1.00 24.04 44 GLY D C 1
ATOM 3858 O O . GLY D 1 44 ? -33.383 42.202 -10.993 1.00 24.50 44 GLY D O 1
ATOM 3859 N N . CYS D 1 45 ? -35.068 43.528 -10.454 1.00 23.66 45 CYS D N 1
ATOM 3860 C CA . CYS D 1 45 ? -35.789 43.205 -11.636 1.00 23.38 45 CYS D CA 1
ATOM 3861 C C . CYS D 1 45 ? -35.036 43.656 -12.852 1.00 22.90 45 CYS D C 1
ATOM 3862 O O . CYS D 1 45 ? -34.942 42.956 -13.802 1.00 22.97 45 CYS D O 1
ATOM 3865 N N . VAL D 1 46 ? -34.549 44.872 -12.846 1.00 22.23 46 VAL D N 1
ATOM 3866 C CA . VAL D 1 46 ? -33.905 45.414 -14.013 1.00 21.44 46 VAL D CA 1
ATOM 3867 C C . VAL D 1 46 ? -32.601 44.761 -14.432 1.00 20.85 46 VAL D C 1
ATOM 3868 O O . VAL D 1 46 ? -32.405 44.518 -15.579 1.00 20.84 46 VAL D O 1
ATOM 3872 N N . ASN D 1 47 ? -31.724 44.534 -13.478 1.00 19.86 47 ASN D N 1
ATOM 3873 C CA . ASN D 1 47 ? -30.457 43.857 -13.647 1.00 18.80 47 ASN D CA 1
ATOM 3874 C C . ASN D 1 47 ? -30.411 42.369 -14.013 1.00 17.75 47 ASN D C 1
ATOM 3875 O O . ASN D 1 47 ? -29.492 41.936 -14.644 1.00 16.81 47 ASN D O 1
ATOM 3880 N N . HIS D 1 48 ? -31.365 41.593 -13.545 1.00 17.02 48 HIS D N 1
ATOM 3881 C CA A HIS D 1 48 ? -31.327 40.231 -13.486 0.50 16.83 48 HIS D CA 1
ATOM 3882 C CA B HIS D 1 48 ? -31.336 40.229 -13.444 0.50 16.97 48 HIS D CA 1
ATOM 3883 C C . HIS D 1 48 ? -32.573 39.667 -13.862 1.00 16.65 48 HIS D C 1
ATOM 3884 O O . HIS D 1 48 ? -32.573 38.975 -14.824 1.00 16.93 48 HIS D O 1
ATOM 3897 N N . GLY D 1 49 ? -33.651 39.937 -13.179 1.00 16.02 49 GLY D N 1
ATOM 3898 C CA . GLY D 1 49 ? -34.891 39.307 -13.532 1.00 14.88 49 GLY D CA 1
ATOM 3899 C C . GLY D 1 49 ? -35.563 39.543 -14.857 1.00 14.52 49 GLY D C 1
ATOM 3900 O O . GLY D 1 49 ? -36.077 38.648 -15.435 1.00 14.34 49 GLY D O 1
ATOM 3901 N N . VAL D 1 50 ? -35.628 40.763 -15.317 1.00 14.02 50 VAL D N 1
ATOM 3902 C CA . VAL D 1 50 ? -36.184 40.996 -16.616 1.00 14.23 50 VAL D CA 1
ATOM 3903 C C . VAL D 1 50 ? -35.377 40.410 -17.774 1.00 15.13 50 VAL D C 1
ATOM 3904 O O . VAL D 1 50 ? -35.940 39.877 -18.669 1.00 15.95 50 VAL D O 1
ATOM 3908 N N . PRO D 1 51 ? -34.067 40.549 -17.737 1.00 14.94 51 PRO D N 1
ATOM 3909 C CA . PRO D 1 51 ? -33.214 40.016 -18.772 1.00 15.14 51 PRO D CA 1
ATOM 3910 C C . PRO D 1 51 ? -33.300 38.511 -18.867 1.00 15.55 51 PRO D C 1
ATOM 3911 O O . PRO D 1 51 ? -33.293 37.969 -19.923 1.00 15.38 51 PRO D O 1
ATOM 3915 N N . GLN D 1 52 ? -33.392 37.866 -17.730 1.00 15.44 52 GLN D N 1
ATOM 3916 C CA . GLN D 1 52 ? -33.552 36.440 -17.668 1.00 15.38 52 GLN D CA 1
ATOM 3917 C C . GLN D 1 52 ? -34.845 36.002 -18.292 1.00 15.31 52 GLN D C 1
ATOM 3918 O O . GLN D 1 52 ? -34.886 35.049 -18.987 1.00 14.46 52 GLN D O 1
ATOM 3924 N N . ALA D 1 53 ? -35.896 36.743 -18.042 1.00 15.03 53 ALA D N 1
ATOM 3925 C CA . ALA D 1 53 ? -37.160 36.480 -18.683 1.00 15.51 53 ALA D CA 1
ATOM 3926 C C . ALA D 1 53 ? -37.086 36.662 -20.188 1.00 15.52 53 ALA D C 1
ATOM 3927 O O . ALA D 1 53 ? -37.669 35.929 -20.917 1.00 15.40 53 ALA D O 1
ATOM 3929 N N . GLN D 1 54 ? -36.361 37.663 -20.622 1.00 15.60 54 GLN D N 1
ATOM 3930 C CA . GLN D 1 54 ? -36.169 37.912 -22.014 1.00 14.88 54 GLN D CA 1
ATOM 3931 C C . GLN D 1 54 ? -35.413 36.759 -22.637 1.00 15.16 54 GLN D C 1
ATOM 3932 O O . GLN D 1 54 ? -35.676 36.377 -23.706 1.00 15.19 54 GLN D O 1
ATOM 3938 N N . LYS D 1 55 ? -34.463 36.219 -21.916 1.00 14.82 55 LYS D N 1
ATOM 3939 C CA . LYS D 1 55 ? -33.722 35.071 -22.374 1.00 15.11 55 LYS D CA 1
ATOM 3940 C C . LYS D 1 55 ? -34.604 33.832 -22.600 1.00 14.51 55 LYS D C 1
ATOM 3941 O O . LYS D 1 55 ? -34.487 33.191 -23.577 1.00 13.43 55 LYS D O 1
ATOM 3947 N N . ILE D 1 56 ? -35.502 33.552 -21.691 1.00 14.13 56 ILE D N 1
ATOM 3948 C CA . ILE D 1 56 ? -36.389 32.449 -21.870 1.00 14.26 56 ILE D CA 1
ATOM 3949 C C . ILE D 1 56 ? -37.262 32.641 -23.081 1.00 14.42 56 ILE D C 1
ATOM 3950 O O . ILE D 1 56 ? -37.465 31.761 -23.854 1.00 14.57 56 ILE D O 1
ATOM 3955 N N . HIS D 1 57 ? -37.751 33.833 -23.232 1.00 13.85 57 HIS D N 1
ATOM 3956 C CA . HIS D 1 57 ? -38.601 34.135 -24.317 1.00 14.16 57 HIS D CA 1
ATOM 3957 C C . HIS D 1 57 ? -37.873 33.970 -25.625 1.00 14.45 57 HIS D C 1
ATOM 3958 O O . HIS D 1 57 ? -38.409 33.442 -26.548 1.00 14.72 57 HIS D O 1
ATOM 3965 N N . ARG D 1 58 ? -36.647 34.432 -25.695 1.00 14.62 58 ARG D N 1
ATOM 3966 C CA . ARG D 1 58 ? -35.844 34.252 -26.876 1.00 15.63 58 ARG D CA 1
ATOM 3967 C C . ARG D 1 58 ? -35.455 32.830 -27.177 1.00 15.66 58 ARG D C 1
ATOM 3968 O O . ARG D 1 58 ? -35.381 32.461 -28.287 1.00 15.62 58 ARG D O 1
ATOM 3984 N N . ILE D 1 60 ? -36.908 29.776 -25.936 1.00 15.17 60 ILE D N 1
ATOM 3985 C CA . ILE D 1 60 ? -37.915 28.758 -26.019 1.00 14.47 60 ILE D CA 1
ATOM 3986 C C . ILE D 1 60 ? -39.111 29.267 -26.736 1.00 14.96 60 ILE D C 1
ATOM 3987 O O . ILE D 1 60 ? -39.616 30.318 -26.452 1.00 15.38 60 ILE D O 1
ATOM 3992 N N . ASP D 1 61 ? -39.587 28.477 -27.657 1.00 14.71 61 ASP D N 1
ATOM 3993 C CA . ASP D 1 61 ? -40.697 28.888 -28.457 1.00 14.85 61 ASP D CA 1
ATOM 3994 C C . ASP D 1 61 ? -41.945 29.031 -27.627 1.00 14.36 61 ASP D C 1
ATOM 3995 O O . ASP D 1 61 ? -42.121 28.367 -26.661 1.00 13.73 61 ASP D O 1
ATOM 4000 N N . GLU D 1 62 ? -42.778 29.962 -28.045 1.00 14.04 62 GLU D N 1
ATOM 4001 C CA . GLU D 1 62 ? -44.020 30.341 -27.395 1.00 13.75 62 GLU D CA 1
ATOM 4002 C C . GLU D 1 62 ? -45.032 29.218 -27.330 1.00 13.31 62 GLU D C 1
ATOM 4003 O O . GLU D 1 62 ? -45.828 29.161 -26.443 1.00 13.37 62 GLU D O 1
ATOM 4009 N N . SER D 1 63 ? -44.958 28.325 -28.286 1.00 12.78 63 SER D N 1
ATOM 4010 C CA . SER D 1 63 ? -45.7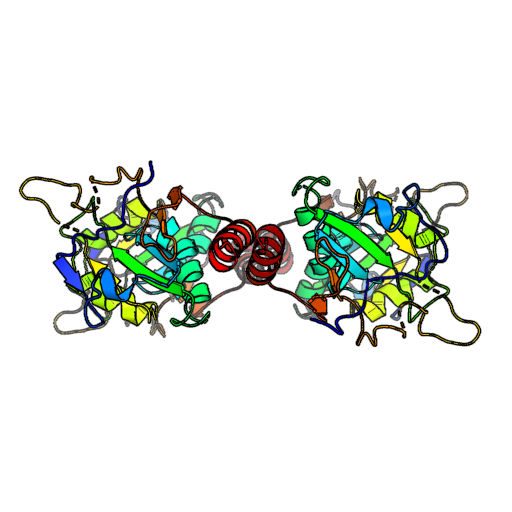11 27.101 -28.286 1.00 12.44 63 SER D CA 1
ATOM 4011 C C . SER D 1 63 ? -45.400 26.111 -27.168 1.00 12.06 63 SER D C 1
ATOM 4012 O O . SER D 1 63 ? -46.171 25.250 -26.934 1.00 12.17 63 SER D O 1
ATOM 4015 N N . GLN D 1 64 ? -44.280 26.251 -26.489 1.00 11.92 64 GLN D N 1
ATOM 4016 C CA A GLN D 1 64 ? -43.911 25.488 -25.404 0.50 11.82 64 GLN D CA 1
ATOM 4017 C CA B GLN D 1 64 ? -43.919 25.483 -25.406 0.50 11.67 64 GLN D CA 1
ATOM 4018 C C . GLN D 1 64 ? -43.999 26.338 -24.216 1.00 11.80 64 GLN D C 1
ATOM 4019 O O . GLN D 1 64 ? -44.361 25.652 -23.315 1.00 11.57 64 GLN D O 1
ATOM 4030 N N . VAL D 1 65 ? -43.318 27.459 -24.091 1.00 11.80 65 VAL D N 1
ATOM 4031 C CA . VAL D 1 65 ? -43.350 28.237 -22.872 1.00 11.69 65 VAL D CA 1
ATOM 4032 C C . VAL D 1 65 ? -43.841 29.633 -23.179 1.00 11.85 65 VAL D C 1
ATOM 4033 O O . VAL D 1 65 ? -43.358 30.245 -24.087 1.00 11.47 65 VAL D O 1
ATOM 4037 N N . GLN D 1 66 ? -44.792 30.126 -22.400 1.00 11.34 66 GLN D N 1
ATOM 4038 C CA . GLN D 1 66 ? -45.235 31.505 -22.496 1.00 10.59 66 GLN D CA 1
ATOM 4039 C C . GLN D 1 66 ? -44.743 32.334 -21.336 1.00 9.94 66 GLN D C 1
ATOM 4040 O O . GLN D 1 66 ? -45.020 32.067 -20.207 1.00 9.65 66 GLN D O 1
ATOM 4046 N N . VAL D 1 67 ? -43.993 33.363 -21.660 1.00 9.32 67 VAL D N 1
ATOM 4047 C CA . VAL D 1 67 ? -43.445 34.269 -20.676 1.00 8.93 67 VAL D CA 1
ATOM 4048 C C . VAL D 1 67 ? -44.366 35.477 -20.496 1.00 8.97 67 VAL D C 1
ATOM 4049 O O . VAL D 1 67 ? -44.867 36.016 -21.426 1.00 9.30 67 VAL D O 1
ATOM 4053 N N . ILE D 1 68 ? -44.636 35.822 -19.267 1.00 8.80 68 ILE D N 1
ATOM 4054 C CA . ILE D 1 68 ? -45.565 36.873 -18.978 1.00 8.97 68 ILE D CA 1
ATOM 4055 C C . ILE D 1 68 ? -44.943 37.839 -18.039 1.00 8.78 68 ILE D C 1
ATOM 4056 O O . ILE D 1 68 ? -44.435 37.465 -17.025 1.00 9.23 68 ILE D O 1
ATOM 4061 N N . GLY D 1 69 ? -44.995 39.101 -18.381 1.00 8.66 69 GLY D N 1
ATOM 4062 C CA . GLY D 1 69 ? -44.509 40.105 -17.481 1.00 9.62 69 GLY D CA 1
ATOM 4063 C C . GLY D 1 69 ? -45.665 40.707 -16.732 1.00 10.46 69 GLY D C 1
ATOM 4064 O O . GLY D 1 69 ? -46.657 41.036 -17.292 1.00 11.54 69 GLY D O 1
ATOM 4065 N N . LEU D 1 70 ? -45.570 40.813 -15.449 1.00 10.55 70 LEU D N 1
ATOM 4066 C CA . LEU D 1 70 ? -46.674 41.409 -14.796 1.00 11.20 70 LEU D CA 1
ATOM 4067 C C . LEU D 1 70 ? -46.206 42.596 -13.996 1.00 11.63 70 LEU D C 1
ATOM 4068 O O . LEU D 1 70 ? -45.419 42.455 -13.094 1.00 11.29 70 LEU D O 1
ATOM 4073 N N . HIS D 1 71 ? -46.687 43.770 -14.352 1.00 11.77 71 HIS D N 1
ATOM 4074 C CA . HIS D 1 71 ? -46.200 44.947 -13.679 1.00 13.23 71 HIS D CA 1
ATOM 4075 C C . HIS D 1 71 ? -47.028 45.216 -12.442 1.00 13.51 71 HIS D C 1
ATOM 4076 O O . HIS D 1 71 ? -48.214 45.384 -12.518 1.00 13.97 71 HIS D O 1
ATOM 4083 N N . SER D 1 72 ? -46.385 45.179 -11.299 1.00 13.68 72 SER D N 1
ATOM 4084 C CA . SER D 1 72 ? -47.102 45.212 -10.060 1.00 14.74 72 SER D CA 1
ATOM 4085 C C . SER D 1 72 ? -46.580 46.276 -9.175 1.00 14.91 72 SER D C 1
ATOM 4086 O O . SER D 1 72 ? -45.712 46.030 -8.355 1.00 14.52 72 SER D O 1
ATOM 4089 N N . VAL D 1 73 ? -47.132 47.459 -9.350 1.00 14.60 73 VAL D N 1
ATOM 4090 C CA . VAL D 1 73 ? -46.613 48.628 -8.705 1.00 15.30 73 VAL D CA 1
ATOM 4091 C C . VAL D 1 73 ? -47.222 48.756 -7.340 1.00 15.47 73 VAL D C 1
ATOM 4092 O O . VAL D 1 73 ? -48.420 48.934 -7.227 1.00 15.41 73 VAL D O 1
ATOM 4096 N N . PHE D 1 74 ? -46.404 48.653 -6.308 1.00 15.63 74 PHE D N 1
ATOM 4097 C CA . PHE D 1 74 ? -46.919 48.843 -4.984 1.00 16.63 74 PHE D CA 1
ATOM 4098 C C . PHE D 1 74 ? -46.480 50.122 -4.282 1.00 17.21 74 PHE D C 1
ATOM 4099 O O . PHE D 1 74 ? -46.955 50.444 -3.221 1.00 16.78 74 PHE D O 1
ATOM 4107 N N . GLU D 1 75 ? -45.570 50.838 -4.909 1.00 17.88 75 GLU D N 1
ATOM 4108 C CA . GLU D 1 75 ? -45.055 52.079 -4.387 1.00 18.47 75 GLU D CA 1
ATOM 4109 C C . GLU D 1 75 ? -44.790 53.053 -5.531 1.00 18.81 75 GLU D C 1
ATOM 4110 O O . GLU D 1 75 ? -44.753 52.633 -6.657 1.00 18.83 75 GLU D O 1
ATOM 4116 N N . HIS D 1 76 ? -44.649 54.340 -5.244 1.00 18.98 76 HIS D N 1
ATOM 4117 C CA . HIS D 1 76 ? -44.198 55.298 -6.216 1.00 19.59 76 HIS D CA 1
ATOM 4118 C C . HIS D 1 76 ? -45.065 55.287 -7.443 1.00 19.95 76 HIS D C 1
ATOM 4119 O O . HIS D 1 76 ? -44.581 55.361 -8.545 1.00 19.88 76 HIS D O 1
ATOM 4126 N N . HIS D 1 77 ? -46.357 55.181 -7.267 1.00 20.42 77 HIS D N 1
ATOM 4127 C CA . HIS D 1 77 ? -47.240 54.791 -8.348 1.00 21.44 77 HIS D CA 1
ATOM 4128 C C . HIS D 1 77 ? -47.282 55.712 -9.545 1.00 22.11 77 HIS D C 1
ATOM 4129 O O . HIS D 1 77 ? -47.316 55.253 -10.658 1.00 22.21 77 HIS D O 1
ATOM 4136 N N . ASP D 1 78 ? -47.318 57.014 -9.312 1.00 22.38 78 ASP D N 1
ATOM 4137 C CA . ASP D 1 78 ? -47.482 57.988 -10.382 1.00 23.18 78 ASP D CA 1
ATOM 4138 C C . ASP D 1 78 ? -46.294 58.002 -11.322 1.00 23.30 78 ASP D C 1
ATOM 4139 O O . ASP D 1 78 ? -46.370 58.393 -12.453 1.00 23.21 78 ASP D O 1
ATOM 4144 N N . VAL D 1 79 ? -45.170 57.613 -10.790 1.00 23.52 79 VAL D N 1
ATOM 4145 C CA . VAL D 1 79 ? -43.992 57.352 -11.568 1.00 23.85 79 VAL D CA 1
ATOM 4146 C C . VAL D 1 79 ? -44.120 56.180 -12.530 1.00 23.51 79 VAL D C 1
ATOM 4147 O O . VAL D 1 79 ? -43.579 56.214 -13.598 1.00 23.49 79 VAL D O 1
ATOM 4159 N N . THR D 1 81 ? -46.381 54.440 -14.106 1.00 21.91 81 THR D N 1
ATOM 4160 C CA . THR D 1 81 ? -47.579 54.334 -14.847 1.00 21.36 81 THR D CA 1
ATOM 4161 C C . THR D 1 81 ? -47.479 53.505 -16.104 1.00 20.46 81 THR D C 1
ATOM 4162 O O . THR D 1 81 ? -46.459 53.185 -16.587 1.00 19.69 81 THR D O 1
ATOM 4166 N N . PRO D 1 82 ? -48.619 53.195 -16.626 1.00 20.38 82 PRO D N 1
ATOM 4167 C CA . PRO D 1 82 ? -48.736 52.460 -17.861 1.00 20.21 82 PRO D CA 1
ATOM 4168 C C . PRO D 1 82 ? -48.128 53.205 -19.019 1.00 19.81 82 PRO D C 1
ATOM 4169 O O . PRO D 1 82 ? -47.688 52.588 -19.965 1.00 19.76 82 PRO D O 1
ATOM 4173 N N . GLU D 1 83 ? -48.134 54.517 -18.953 1.00 19.33 83 GLU D N 1
ATOM 4174 C CA . GLU D 1 83 ? -47.368 55.284 -19.882 1.00 18.68 83 GLU D CA 1
ATOM 4175 C C . GLU D 1 83 ? -45.842 55.075 -19.712 1.00 18.23 83 GLU D C 1
ATOM 4176 O O . GLU D 1 83 ? -45.146 54.920 -20.674 1.00 18.22 83 GLU D O 1
ATOM 4178 N N . ALA D 1 84 ? -45.352 55.070 -18.490 1.00 17.34 84 ALA D N 1
ATOM 4179 C CA . ALA D 1 84 ? -43.959 54.816 -18.242 1.00 16.95 84 ALA D CA 1
ATOM 4180 C C . ALA D 1 84 ? -43.521 53.410 -18.652 1.00 17.42 84 ALA D C 1
ATOM 4181 O O . ALA D 1 84 ? -42.490 53.218 -19.238 1.00 17.47 84 ALA D O 1
ATOM 4183 N N . LEU D 1 85 ? -44.351 52.440 -18.344 1.00 17.25 85 LEU D N 1
ATOM 4184 C CA . LEU D 1 85 ? -44.106 51.060 -18.627 1.00 17.53 85 LEU D CA 1
ATOM 4185 C C . LEU D 1 85 ? -44.004 50.870 -20.078 1.00 17.36 85 LEU D C 1
ATOM 4186 O O . LEU D 1 85 ? -43.240 50.105 -20.515 1.00 18.16 85 LEU D O 1
ATOM 4191 N N . LYS D 1 86 ? -44.811 51.535 -20.857 1.00 17.27 86 LYS D N 1
ATOM 4192 C CA . LYS D 1 86 ? -44.661 51.303 -22.258 1.00 17.10 86 LYS D CA 1
ATOM 4193 C C . LYS D 1 86 ? -43.282 51.757 -22.691 1.00 16.55 86 LYS D C 1
ATOM 4194 O O . LYS D 1 86 ? -42.693 51.148 -23.536 1.00 17.05 86 LYS D O 1
ATOM 4196 N N . VAL D 1 87 ? -42.803 52.848 -22.120 1.00 15.58 87 VAL D N 1
ATOM 4197 C CA . VAL D 1 87 ? -41.502 53.375 -22.447 1.00 14.64 87 VAL D CA 1
ATOM 4198 C C . VAL D 1 87 ? -40.406 52.440 -22.015 1.00 14.43 87 VAL D C 1
ATOM 4199 O O . VAL D 1 87 ? -39.550 52.131 -22.778 1.00 14.61 87 VAL D O 1
ATOM 4203 N N . PHE D 1 88 ? -40.509 51.912 -20.817 1.00 14.13 88 PHE D N 1
ATOM 4204 C CA . PHE D 1 88 ? -39.559 50.952 -20.317 1.00 14.13 88 PHE D CA 1
ATOM 4205 C C . PHE D 1 88 ? -39.489 49.692 -21.170 1.00 13.78 88 PHE D C 1
ATOM 4206 O O . PHE D 1 88 ? -38.448 49.199 -21.446 1.00 13.66 88 PHE D O 1
ATOM 4214 N N . ILE D 1 89 ? -40.614 49.190 -21.591 1.00 13.77 89 ILE D N 1
ATOM 4215 C CA . ILE D 1 89 ? -40.625 48.038 -22.418 1.00 13.95 89 ILE D CA 1
ATOM 4216 C C . ILE D 1 89 ? -39.934 48.363 -23.719 1.00 14.17 89 ILE D C 1
ATOM 4217 O O . ILE D 1 89 ? -39.195 47.579 -24.241 1.00 13.15 89 ILE D O 1
ATOM 4222 N N . ASP D 1 90 ? -40.225 49.528 -24.248 1.00 14.35 90 ASP D N 1
ATOM 4223 C CA . ASP D 1 90 ? -39.620 49.933 -25.474 1.00 14.55 90 ASP D CA 1
ATOM 4224 C C . ASP D 1 90 ? -38.121 50.106 -25.340 1.00 13.56 90 ASP D C 1
ATOM 4225 O O . ASP D 1 90 ? -37.413 49.631 -26.134 1.00 13.33 90 ASP D O 1
ATOM 4230 N N . GLU D 1 91 ? -37.663 50.742 -24.297 1.00 13.08 91 GLU D N 1
ATOM 4231 C CA . GLU D 1 91 ? -36.251 50.895 -24.083 1.00 12.75 91 GLU D CA 1
ATOM 4232 C C . GLU D 1 91 ? -35.536 49.572 -23.882 1.00 12.73 91 GLU D C 1
ATOM 4233 O O . GLU D 1 91 ? -34.519 49.364 -24.455 1.00 12.97 91 GLU D O 1
ATOM 4239 N N . PHE D 1 92 ? -36.073 48.681 -23.065 1.00 12.01 92 PHE D N 1
ATOM 4240 C CA . PHE D 1 92 ? -35.382 47.469 -22.724 1.00 12.09 92 PHE D CA 1
ATOM 4241 C C . PHE D 1 92 ? -35.657 46.398 -23.740 1.00 12.60 92 PHE D C 1
ATOM 4242 O O . PHE D 1 92 ? -35.212 45.295 -23.633 1.00 12.15 92 PHE D O 1
ATOM 4250 N N . GLY D 1 93 ? -36.414 46.770 -24.741 1.00 12.88 93 GLY D N 1
ATOM 4251 C CA . GLY D 1 93 ? -36.786 45.879 -25.793 1.00 12.88 93 GLY D CA 1
ATOM 4252 C C . GLY D 1 93 ? -37.498 44.606 -25.438 1.00 12.59 93 GLY D C 1
ATOM 4253 O O . GLY D 1 93 ? -37.230 43.604 -26.015 1.00 12.20 93 GLY D O 1
ATOM 4254 N N . ILE D 1 94 ? -38.431 44.671 -24.516 1.00 12.99 94 ILE D N 1
ATOM 4255 C CA . ILE D 1 94 ? -39.223 43.524 -24.123 1.00 13.07 94 ILE D CA 1
ATOM 4256 C C . ILE D 1 94 ? -40.322 43.169 -25.111 1.00 13.36 94 ILE D C 1
ATOM 4257 O O . ILE D 1 94 ? -41.096 43.984 -25.471 1.00 13.47 94 ILE D O 1
ATOM 4262 N N . LYS D 1 95 ? -40.329 41.942 -25.577 1.00 13.33 95 LYS D N 1
ATOM 4263 C CA . LYS D 1 95 ? -41.274 41.487 -26.557 1.00 13.98 95 LYS D CA 1
ATOM 4264 C C . LYS D 1 95 ? -42.280 40.474 -26.088 1.00 14.26 95 LYS D C 1
ATOM 4265 O O . LYS D 1 95 ? -43.136 40.103 -26.825 1.00 14.45 95 LYS D O 1
ATOM 4271 N N . PHE D 1 96 ? -42.148 40.002 -24.879 1.00 13.91 96 PHE D N 1
ATOM 4272 C CA . PHE D 1 96 ? -43.165 39.163 -24.326 1.00 13.85 96 PHE D CA 1
ATOM 4273 C C . PHE D 1 96 ? -44.323 39.982 -23.817 1.00 14.80 96 PHE D C 1
ATOM 4274 O O . PHE D 1 96 ? -44.170 41.093 -23.437 1.00 15.44 96 PHE D O 1
ATOM 4282 N N . PRO D 1 97 ? -45.490 39.402 -23.774 1.00 15.11 97 PRO D N 1
ATOM 4283 C CA . PRO D 1 97 ? -46.642 40.154 -23.323 1.00 15.16 97 PRO D CA 1
ATOM 4284 C C . PRO D 1 97 ? -46.463 40.568 -21.908 1.00 15.27 97 PRO D C 1
ATOM 4285 O O . PRO D 1 97 ? -46.007 39.794 -21.139 1.00 15.11 97 PRO D O 1
ATOM 4289 N N . VAL D 1 98 ? -46.791 41.816 -21.621 1.00 15.38 98 VAL D N 1
ATOM 4290 C CA . VAL D 1 98 ? -46.737 42.399 -20.302 1.00 15.67 98 VAL D CA 1
ATOM 4291 C C . VAL D 1 98 ? -48.091 43.023 -19.946 1.00 16.44 98 VAL D C 1
ATOM 4292 O O . VAL D 1 98 ? -48.715 43.724 -20.713 1.00 15.96 98 VAL D O 1
ATOM 4296 N N . ALA D 1 99 ? -48.513 42.764 -18.741 1.00 16.39 99 ALA D N 1
ATOM 4297 C CA . ALA D 1 99 ? -49.823 43.126 -18.338 1.00 15.74 99 ALA D CA 1
ATOM 4298 C C . ALA D 1 99 ? -49.700 43.973 -17.123 1.00 15.12 99 ALA D C 1
ATOM 4299 O O . ALA D 1 99 ? -48.794 43.798 -16.347 1.00 15.12 99 ALA D O 1
ATOM 4301 N N . VAL D 1 100 ? -50.620 44.909 -16.973 1.00 14.26 100 VAL D N 1
ATOM 4302 C CA . VAL D 1 100 ? -50.626 45.749 -15.797 1.00 13.26 100 VAL D CA 1
ATOM 4303 C C . VAL D 1 100 ? -51.557 45.155 -14.735 1.00 12.81 100 VAL D C 1
ATOM 4304 O O . VAL D 1 100 ? -52.672 44.825 -15.032 1.00 12.52 100 VAL D O 1
ATOM 4308 N N . ASP D 1 101 ? -51.102 45.016 -13.496 1.00 12.22 101 ASP D N 1
ATOM 4309 C CA A ASP D 1 101 ? -51.683 44.328 -12.421 0.50 12.11 101 ASP D CA 1
ATOM 4310 C CA B ASP D 1 101 ? -51.682 44.329 -12.420 0.50 12.13 101 ASP D CA 1
ATOM 4311 C C . ASP D 1 101 ? -53.145 45.052 -12.440 1.00 12.45 101 ASP D C 1
ATOM 4312 O O . ASP D 1 101 ? -52.822 46.150 -12.058 1.00 12.52 101 ASP D O 1
ATOM 4329 N N . PRO D 1 103 ? -55.406 47.226 -10.239 1.00 14.22 103 PRO D N 1
ATOM 4330 C CA . PRO D 1 103 ? -55.236 47.865 -8.945 1.00 14.23 103 PRO D CA 1
ATOM 4331 C C . PRO D 1 103 ? -56.444 47.600 -8.128 1.00 14.02 103 PRO D C 1
ATOM 4332 O O . PRO D 1 103 ? -57.435 47.194 -8.669 1.00 13.94 103 PRO D O 1
ATOM 4336 N N . ARG D 1 104 ? -56.346 47.852 -6.843 1.00 14.02 104 ARG D N 1
ATOM 4337 C CA . ARG D 1 104 ? -57.469 47.765 -5.955 1.00 14.35 104 ARG D CA 1
ATOM 4338 C C . ARG D 1 104 ? -57.665 49.165 -5.423 1.00 14.68 104 ARG D C 1
ATOM 4339 O O . ARG D 1 104 ? -56.718 49.802 -4.986 1.00 14.82 104 ARG D O 1
ATOM 4347 N N . GLU D 1 105 ? -58.896 49.642 -5.475 1.00 14.96 105 GLU D N 1
ATOM 4348 C CA . GLU D 1 105 ? -59.195 51.011 -5.140 1.00 15.26 105 GLU D CA 1
ATOM 4349 C C . GLU D 1 105 ? -58.896 51.321 -3.682 1.00 15.47 105 GLU D C 1
ATOM 4350 O O . GLU D 1 105 ? -59.332 50.624 -2.799 1.00 15.41 105 GLU D O 1
ATOM 4352 N N . GLY D 1 106 ? -58.130 52.372 -3.444 1.00 15.65 106 GLY D N 1
ATOM 4353 C CA . GLY D 1 106 ? -57.741 52.751 -2.099 1.00 16.13 106 GLY D CA 1
ATOM 4354 C C . GLY D 1 106 ? -56.627 51.919 -1.502 1.00 16.52 106 GLY D C 1
ATOM 4355 O O . GLY D 1 106 ? -56.354 51.993 -0.321 1.00 16.36 106 GLY D O 1
ATOM 4356 N N . GLN D 1 107 ? -56.007 51.111 -2.334 1.00 17.13 107 GLN D N 1
ATOM 4357 C CA . GLN D 1 107 ? -55.000 50.172 -1.921 1.00 17.86 107 GLN D CA 1
ATOM 4358 C C . GLN D 1 107 ? -53.688 50.363 -2.638 1.00 17.94 107 GLN D C 1
ATOM 4359 O O . GLN D 1 107 ? -53.668 50.585 -3.816 1.00 18.04 107 GLN D O 1
ATOM 4365 N N . ARG D 1 108 ? -52.602 50.312 -1.884 1.00 18.15 108 ARG D N 1
ATOM 4366 C CA . ARG D 1 108 ? -51.256 50.326 -2.405 1.00 18.23 108 ARG D CA 1
ATOM 4367 C C . ARG D 1 108 ? -50.847 49.103 -3.276 1.00 18.10 108 ARG D C 1
ATOM 4368 O O . ARG D 1 108 ? -50.367 49.261 -4.349 1.00 18.24 108 ARG D O 1
ATOM 4376 N N . ILE D 1 109 ? -51.044 47.893 -2.797 1.00 17.63 109 ILE D N 1
ATOM 4377 C CA . ILE D 1 109 ? -50.714 46.735 -3.590 1.00 17.57 109 ILE D CA 1
ATOM 4378 C C . ILE D 1 109 ? -51.878 46.229 -4.453 1.00 17.55 109 ILE D C 1
ATOM 4379 O O . ILE D 1 109 ? -53.006 46.294 -4.051 1.00 17.38 109 ILE D O 1
ATOM 4384 N N . PRO D 1 110 ? -51.592 45.792 -5.671 1.00 17.13 110 PRO D N 1
ATOM 4385 C CA . PRO D 1 110 ? -52.616 45.356 -6.639 1.00 16.83 110 PRO D CA 1
ATOM 4386 C C . PRO D 1 110 ? -53.123 43.944 -6.475 1.00 16.88 110 PRO D C 1
ATOM 4387 O O . PRO D 1 110 ? -52.685 43.188 -5.658 1.00 16.62 110 PRO D O 1
ATOM 4391 N N . SER D 1 111 ? -54.099 43.641 -7.308 1.00 17.21 111 SER D N 1
ATOM 4392 C CA . SER D 1 111 ? -54.936 42.481 -7.205 1.00 17.02 111 SER D CA 1
ATOM 4393 C C . SER D 1 111 ? -54.280 41.129 -7.348 1.00 17.70 111 SER D C 1
ATOM 4394 O O . SER D 1 111 ? -54.478 40.287 -6.516 1.00 17.63 111 SER D O 1
ATOM 4397 N N . THR D 1 112 ? -53.518 40.915 -8.402 1.00 18.56 112 THR D N 1
ATOM 4398 C CA . THR D 1 112 ? -52.725 39.698 -8.531 1.00 19.26 112 THR D CA 1
ATOM 4399 C C . THR D 1 112 ? -51.624 39.520 -7.532 1.00 19.64 112 THR D C 1
ATOM 4400 O O . THR D 1 112 ? -51.390 38.460 -7.066 1.00 19.67 112 THR D O 1
ATOM 4412 N N . LYS D 1 114 ? -51.674 40.597 -4.674 1.00 23.10 114 LYS D N 1
ATOM 4413 C CA . LYS D 1 114 ? -52.330 40.360 -3.420 1.00 23.73 114 LYS D CA 1
ATOM 4414 C C . LYS D 1 114 ? -52.744 38.933 -3.176 1.00 24.11 114 LYS D C 1
ATOM 4415 O O . LYS D 1 114 ? -52.319 38.305 -2.225 1.00 24.07 114 LYS D O 1
ATOM 4421 N N . LYS D 1 115 ? -53.535 38.429 -4.104 1.00 24.62 115 LYS D N 1
ATOM 4422 C CA . LYS D 1 115 ? -54.125 37.106 -4.058 1.00 25.17 115 LYS D CA 1
ATOM 4423 C C . LYS D 1 115 ? -53.117 35.987 -4.036 1.00 24.92 115 LYS D C 1
ATOM 4424 O O . LYS D 1 115 ? -53.377 34.982 -3.469 1.00 25.38 115 LYS D O 1
ATOM 4430 N N . TYR D 1 116 ? -51.956 36.166 -4.630 1.00 24.55 116 TYR D N 1
ATOM 4431 C CA . TYR D 1 116 ? -50.961 35.115 -4.600 1.00 24.36 116 TYR D CA 1
ATOM 4432 C C . TYR D 1 116 ? -49.932 35.332 -3.494 1.00 24.63 116 TYR D C 1
ATOM 4433 O O . TYR D 1 116 ? -48.933 34.654 -3.431 1.00 24.59 116 TYR D O 1
ATOM 4442 N N . ARG D 1 117 ? -50.190 36.307 -2.651 1.00 24.73 117 ARG D N 1
ATOM 4443 C CA . ARG D 1 117 ? -49.396 36.526 -1.464 1.00 25.42 117 ARG D CA 1
ATOM 4444 C C . ARG D 1 117 ? -47.922 36.598 -1.774 1.00 25.46 117 ARG D C 1
ATOM 4445 O O . ARG D 1 117 ? -47.131 35.989 -1.112 1.00 25.39 117 ARG D O 1
ATOM 4453 N N . LEU D 1 118 ? -47.575 37.335 -2.816 1.00 25.70 118 LEU D N 1
ATOM 4454 C CA . LEU D 1 118 ? -46.185 37.444 -3.220 1.00 26.16 118 LEU D CA 1
ATOM 4455 C C . LEU D 1 118 ? -45.390 38.293 -2.264 1.00 25.95 118 LEU D C 1
ATOM 4456 O O . LEU D 1 118 ? -45.879 39.274 -1.785 1.00 26.13 118 LEU D O 1
ATOM 4461 N N . GLU D 1 119 ? -44.161 37.903 -2.000 1.00 25.61 119 GLU D N 1
ATOM 4462 C CA . GLU D 1 119 ? -43.313 38.630 -1.083 1.00 25.41 119 GLU D CA 1
ATOM 4463 C C . GLU D 1 119 ? -42.953 40.009 -1.558 1.00 25.04 119 GLU D C 1
ATOM 4464 O O . GLU D 1 119 ? -42.904 40.934 -0.781 1.00 25.14 119 GLU D O 1
ATOM 4470 N N . GLY D 1 120 ? -42.722 40.137 -2.851 1.00 24.38 120 GLY D N 1
ATOM 4471 C CA . GLY D 1 120 ? -42.287 41.377 -3.457 1.00 23.61 120 GLY D CA 1
ATOM 4472 C C . GLY D 1 120 ? -41.737 41.177 -4.862 1.00 23.16 120 GLY D C 1
ATOM 4473 O O . GLY D 1 120 ? -41.958 40.145 -5.478 1.00 22.96 120 GLY D O 1
ATOM 4474 N N . THR D 1 121 ? -40.995 42.164 -5.352 1.00 22.27 121 THR D N 1
ATOM 4475 C CA . THR D 1 121 ? -40.377 42.085 -6.650 1.00 20.71 121 THR D CA 1
ATOM 4476 C C . THR D 1 121 ? -38.893 41.957 -6.503 1.00 20.17 121 THR D C 1
ATOM 4477 O O . THR D 1 121 ? -38.320 42.528 -5.623 1.00 20.32 121 THR D O 1
ATOM 4481 N N . PRO D 1 122 ? -38.267 41.180 -7.363 1.00 19.60 122 PRO D N 1
ATOM 4482 C CA . PRO D 1 122 ? -38.947 40.350 -8.346 1.00 19.09 122 PRO D CA 1
ATOM 4483 C C . PRO D 1 122 ? -39.436 38.996 -7.829 1.00 18.65 122 PRO D C 1
ATOM 4484 O O . PRO D 1 122 ? -38.888 38.403 -6.959 1.00 18.22 122 PRO D O 1
ATOM 4488 N N . SER D 1 123 ? -40.494 38.529 -8.438 1.00 18.43 123 SER D N 1
ATOM 4489 C CA . SER D 1 123 ? -40.982 37.199 -8.222 1.00 18.67 123 SER D CA 1
ATOM 4490 C C . SER D 1 123 ? -41.304 36.479 -9.517 1.00 18.11 123 SER D C 1
ATOM 4491 O O . SER D 1 123 ? -41.670 37.075 -10.495 1.00 17.76 123 SER D O 1
ATOM 4494 N N . ILE D 1 124 ? -41.172 35.176 -9.473 1.00 17.70 124 ILE D N 1
ATOM 4495 C CA . ILE D 1 124 ? -41.428 34.335 -10.599 1.00 17.18 124 ILE D CA 1
ATOM 4496 C C . ILE D 1 124 ? -42.482 33.316 -10.246 1.00 16.64 124 ILE D C 1
ATOM 4497 O O . ILE D 1 124 ? -42.415 32.710 -9.240 1.00 16.39 124 ILE D O 1
ATOM 4502 N N . ILE D 1 125 ? -43.446 33.136 -11.110 1.00 16.58 125 ILE D N 1
ATOM 4503 C CA . ILE D 1 125 ? -44.465 32.166 -10.907 1.00 16.53 125 ILE D CA 1
ATOM 4504 C C . ILE D 1 125 ? -44.465 31.184 -12.054 1.00 16.08 125 ILE D C 1
ATOM 4505 O O . ILE D 1 125 ? -44.591 31.563 -13.179 1.00 15.81 125 ILE D O 1
ATOM 4510 N N . LEU D 1 126 ? -44.347 29.908 -11.728 1.00 15.88 126 LEU D N 1
ATOM 4511 C CA . LEU D 1 126 ? -44.308 28.835 -12.706 1.00 15.23 126 LEU D CA 1
ATOM 4512 C C . LEU D 1 126 ? -45.570 28.001 -12.688 1.00 14.64 126 LEU D C 1
ATOM 4513 O O . LEU D 1 126 ? -45.982 27.593 -11.679 1.00 14.69 126 LEU D O 1
ATOM 4518 N N . ALA D 1 127 ? -46.182 27.792 -13.832 1.00 14.23 127 ALA D N 1
ATOM 4519 C CA . ALA D 1 127 ? -47.348 26.981 -13.949 1.00 14.25 127 ALA D CA 1
ATOM 4520 C C . ALA D 1 127 ? -47.171 25.939 -15.016 1.00 14.30 127 ALA D C 1
ATOM 4521 O O . ALA D 1 127 ? -46.502 26.170 -15.982 1.00 13.85 127 ALA D O 1
ATOM 4523 N N . ASP D 1 128 ? -47.817 24.804 -14.824 1.00 13.94 128 ASP D N 1
ATOM 4524 C CA . ASP D 1 128 ? -47.687 23.673 -15.694 1.00 14.48 128 ASP D CA 1
ATOM 4525 C C . ASP D 1 128 ? -48.569 23.769 -16.871 1.00 15.02 128 ASP D C 1
ATOM 4526 O O . ASP D 1 128 ? -49.230 24.746 -17.075 1.00 15.35 128 ASP D O 1
ATOM 4531 N N . ARG D 1 129 ? -48.555 22.732 -17.665 1.00 15.30 129 ARG D N 1
ATOM 4532 C CA . ARG D 1 129 ? -49.268 22.713 -18.908 1.00 16.27 129 ARG D CA 1
ATOM 4533 C C . ARG D 1 129 ? -50.777 22.766 -18.771 1.00 16.85 129 ARG D C 1
ATOM 4534 O O . ARG D 1 129 ? -51.469 23.158 -19.677 1.00 16.85 129 ARG D O 1
ATOM 4542 N N . LYS D 1 130 ? -51.257 22.399 -17.607 1.00 17.30 130 LYS D N 1
ATOM 4543 C CA . LYS D 1 130 ? -52.652 22.336 -17.330 1.00 17.84 130 LYS D CA 1
ATOM 4544 C C . LYS D 1 130 ? -53.055 23.562 -16.589 1.00 17.76 130 LYS D C 1
ATOM 4545 O O . LYS D 1 130 ? -54.157 23.668 -16.115 1.00 18.47 130 LYS D O 1
ATOM 4551 N N . GLY D 1 131 ? -52.148 24.507 -16.512 1.00 17.41 131 GLY D N 1
ATOM 4552 C CA . GLY D 1 131 ? -52.440 25.806 -15.972 1.00 16.68 131 GLY D CA 1
ATOM 4553 C C . GLY D 1 131 ? -52.343 25.896 -14.489 1.00 16.50 131 GLY D C 1
ATOM 4554 O O . GLY D 1 131 ? -52.642 26.900 -13.921 1.00 16.29 131 GLY D O 1
ATOM 4555 N N . ARG D 1 132 ? -51.941 24.829 -13.853 1.00 16.47 132 ARG D N 1
ATOM 4556 C CA . ARG D 1 132 ? -51.906 24.814 -12.416 1.00 16.80 132 ARG D CA 1
ATOM 4557 C C . ARG D 1 132 ? -50.642 25.397 -11.894 1.00 16.42 132 ARG D C 1
ATOM 4558 O O . ARG D 1 132 ? -49.609 25.091 -12.387 1.00 16.35 132 ARG D O 1
ATOM 4566 N N . ILE D 1 133 ? -50.713 26.213 -10.873 1.00 16.49 133 ILE D N 1
ATOM 4567 C CA . ILE D 1 133 ? -49.517 26.861 -10.410 1.00 16.17 133 ILE D CA 1
ATOM 4568 C C . ILE D 1 133 ? -48.623 25.890 -9.694 1.00 16.08 133 ILE D C 1
ATOM 4569 O O . ILE D 1 133 ? -49.001 25.334 -8.747 1.00 16.04 133 ILE D O 1
ATOM 4574 N N . ARG D 1 134 ? -47.424 25.699 -10.197 1.00 16.80 134 ARG D N 1
ATOM 4575 C CA . ARG D 1 134 ? -46.441 24.848 -9.562 1.00 17.33 134 ARG D CA 1
ATOM 4576 C C . ARG D 1 134 ? -45.299 25.460 -8.760 1.00 17.19 134 ARG D C 1
ATOM 4577 O O . ARG D 1 134 ? -44.754 24.807 -7.944 1.00 16.87 134 ARG D O 1
ATOM 4585 N N . GLN D 1 135 ? -44.893 26.683 -9.016 1.00 17.88 135 GLN D N 1
ATOM 4586 C CA . GLN D 1 135 ? -43.875 27.294 -8.172 1.00 18.30 135 GLN D CA 1
ATOM 4587 C C . GLN D 1 135 ? -43.867 28.814 -8.096 1.00 18.21 135 GLN D C 1
ATOM 4588 O O . GLN D 1 135 ? -44.095 29.486 -9.073 1.00 18.63 135 GLN D O 1
ATOM 4594 N N . VAL D 1 136 ? -43.582 29.330 -6.920 1.00 17.91 136 VAL D N 1
ATOM 4595 C CA . VAL D 1 136 ? -43.429 30.746 -6.701 1.00 17.60 136 VAL D CA 1
ATOM 4596 C C . VAL D 1 136 ? -42.134 30.991 -5.994 1.00 17.03 136 VAL 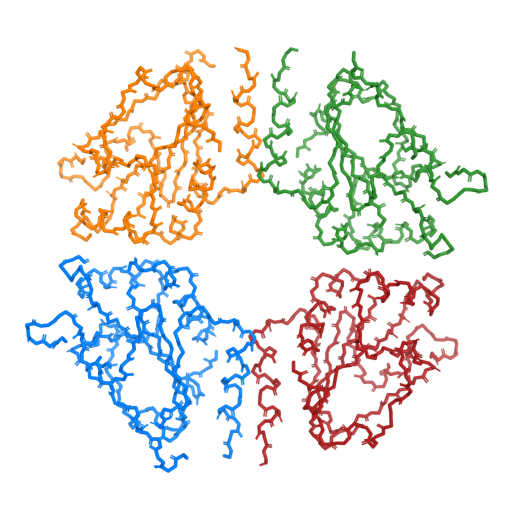D C 1
ATOM 4597 O O . VAL D 1 136 ? -41.877 30.356 -5.027 1.00 15.96 136 VAL D O 1
ATOM 4601 N N . GLN D 1 137 ? -41.327 31.902 -6.512 1.00 16.79 137 GLN D N 1
ATOM 4602 C CA . GLN D 1 137 ? -40.007 32.175 -5.990 1.00 16.61 137 GLN D CA 1
ATOM 4603 C C . GLN D 1 137 ? -39.639 33.649 -5.982 1.00 16.68 137 GLN D C 1
ATOM 4604 O O . GLN D 1 137 ? -39.839 34.336 -6.946 1.00 16.80 137 GLN D O 1
ATOM 4606 N N . PHE D 1 138 ? -39.080 34.126 -4.890 1.00 16.45 138 PHE D N 1
ATOM 4607 C CA . PHE D 1 138 ? -38.740 35.517 -4.790 1.00 16.66 138 PHE D CA 1
ATOM 4608 C C . PHE D 1 138 ? -37.255 35.732 -4.829 1.00 16.49 138 PHE D C 1
ATOM 4609 O O . PHE D 1 138 ? -36.528 34.918 -4.343 1.00 16.34 138 PHE D O 1
ATOM 4617 N N . GLY D 1 139 ? -36.824 36.849 -5.399 1.00 16.28 139 GLY D N 1
ATOM 4618 C CA . GLY D 1 139 ? -35.421 37.193 -5.445 1.00 16.30 139 GLY D CA 1
ATOM 4619 C C . GLY D 1 139 ? -34.715 36.629 -6.642 1.00 16.52 139 GLY D C 1
ATOM 4620 O O . GLY D 1 139 ? -35.354 36.149 -7.544 1.00 16.61 139 GLY D O 1
ATOM 4621 N N . GLN D 1 140 ? -33.402 36.722 -6.648 1.00 16.50 140 GLN D N 1
ATOM 4622 C CA . GLN D 1 140 ? -32.568 36.287 -7.731 1.00 16.49 140 GLN D CA 1
ATOM 4623 C C . GLN D 1 140 ? -32.591 34.783 -7.856 1.00 16.26 140 GLN D C 1
ATOM 4624 O O . GLN D 1 140 ? -32.534 34.108 -6.878 1.00 16.50 140 GLN D O 1
ATOM 4630 N N . VAL D 1 141 ? -32.677 34.273 -9.069 1.00 15.88 141 VAL D N 1
ATOM 4631 C CA . VAL D 1 141 ? -32.659 32.843 -9.340 1.00 15.53 141 VAL D CA 1
ATOM 4632 C C . VAL D 1 141 ? -31.580 32.485 -10.330 1.00 14.99 141 VAL D C 1
ATOM 4633 O O . VAL D 1 141 ? -31.450 33.131 -11.305 1.00 14.34 141 VAL D O 1
ATOM 4637 N N . ASP D 1 142 ? -30.826 31.438 -10.088 1.00 14.46 142 ASP D N 1
ATOM 4638 C CA . ASP D 1 142 ? -29.778 31.016 -10.989 1.00 13.93 142 ASP D CA 1
ATOM 4639 C C . ASP D 1 142 ? -30.299 30.519 -12.328 1.00 12.66 142 ASP D C 1
ATOM 4640 O O . ASP D 1 142 ? -31.327 29.926 -12.393 1.00 12.59 142 ASP D O 1
ATOM 4645 N N . ASP D 1 143 ? -29.553 30.753 -13.387 1.00 11.86 143 ASP D N 1
ATOM 4646 C CA . ASP D 1 143 ? -29.975 30.364 -14.711 1.00 11.71 143 ASP D CA 1
ATOM 4647 C C . ASP D 1 143 ? -30.137 28.855 -14.770 1.00 11.57 143 ASP D C 1
ATOM 4648 O O . ASP D 1 143 ? -31.076 28.376 -15.295 1.00 11.06 143 ASP D O 1
ATOM 4653 N N . PHE D 1 144 ? -29.199 28.143 -14.193 1.00 11.76 144 PHE D N 1
ATOM 4654 C CA . PHE D 1 144 ? -29.222 26.716 -14.147 1.00 12.33 144 PHE D CA 1
ATOM 4655 C C . PHE D 1 144 ? -30.427 26.189 -13.385 1.00 13.41 144 PHE D C 1
ATOM 4656 O O . PHE D 1 144 ? -31.091 25.317 -13.840 1.00 13.86 144 PHE D O 1
ATOM 4664 N N . VAL D 1 145 ? -30.738 26.752 -12.240 1.00 13.55 145 VAL D N 1
ATOM 4665 C CA . VAL D 1 145 ? -31.896 26.316 -11.508 1.00 13.89 145 VAL D CA 1
ATOM 4666 C C . VAL D 1 145 ? -33.169 26.550 -12.283 1.00 13.72 145 VAL D C 1
ATOM 4667 O O . VAL D 1 145 ? -34.013 25.706 -12.345 1.00 13.75 145 VAL D O 1
ATOM 4671 N N . LEU D 1 146 ? -33.281 27.703 -12.892 1.00 13.26 146 LEU D N 1
ATOM 4672 C CA . LEU D 1 146 ? -34.446 28.000 -13.661 1.00 12.96 146 LEU D CA 1
ATOM 4673 C C . LEU D 1 146 ? -34.584 27.033 -14.828 1.00 12.64 146 LEU D C 1
ATOM 4674 O O . LEU D 1 146 ? -35.651 26.659 -15.178 1.00 13.35 146 LEU D O 1
ATOM 4679 N N . GLY D 1 147 ? -33.477 26.627 -15.394 1.00 12.24 147 GLY D N 1
ATOM 4680 C CA . GLY D 1 147 ? -33.496 25.639 -16.428 1.00 11.94 147 GLY D CA 1
ATOM 4681 C C . GLY D 1 147 ? -34.044 24.334 -15.924 1.00 11.59 147 GLY D C 1
ATOM 4682 O O . GLY D 1 147 ? -34.888 23.805 -16.547 1.00 11.39 147 GLY D O 1
ATOM 4683 N N . LEU D 1 148 ? -33.598 23.882 -14.774 1.00 10.93 148 LEU D N 1
ATOM 4684 C CA . LEU D 1 148 ? -34.054 22.623 -14.229 1.00 11.48 148 LEU D CA 1
ATOM 4685 C C . LEU D 1 148 ? -35.535 22.634 -13.988 1.00 11.71 148 LEU D C 1
ATOM 4686 O O . LEU D 1 148 ? -36.211 21.750 -14.414 1.00 10.65 148 LEU D O 1
ATOM 4691 N N . LEU D 1 149 ? -36.036 23.682 -13.373 1.00 11.46 149 LEU D N 1
ATOM 4692 C CA . LEU D 1 149 ? -37.447 23.800 -13.130 1.00 11.69 149 LEU D CA 1
ATOM 4693 C C . LEU D 1 149 ? -38.323 23.836 -14.368 1.00 11.80 149 LEU D C 1
ATOM 4694 O O . LEU D 1 149 ? -39.306 23.173 -14.426 1.00 11.81 149 LEU D O 1
ATOM 4699 N N . LEU D 1 150 ? -37.975 24.641 -15.348 1.00 11.79 150 LEU D N 1
ATOM 4700 C CA . LEU D 1 150 ? -38.741 24.679 -16.573 1.00 11.60 150 LEU D CA 1
ATOM 4701 C C . LEU D 1 150 ? -38.656 23.363 -17.326 1.00 11.34 150 LEU D C 1
ATOM 4702 O O . LEU D 1 150 ? -39.600 22.910 -17.904 1.00 11.75 150 LEU D O 1
ATOM 4707 N N . GLY D 1 151 ? -37.478 22.784 -17.319 1.00 10.14 151 GLY D N 1
ATOM 4708 C CA . GLY D 1 151 ? -37.213 21.569 -18.018 1.00 8.97 151 GLY D CA 1
ATOM 4709 C C . GLY D 1 151 ? -38.039 20.469 -17.447 1.00 8.58 151 GLY D C 1
ATOM 4710 O O . GLY D 1 151 ? -38.558 19.671 -18.124 1.00 8.49 151 GLY D O 1
ATOM 4711 N N . SER D 1 152 ? -38.144 20.448 -16.154 1.00 8.10 152 SER D N 1
ATOM 4712 C CA . SER D 1 152 ? -38.978 19.494 -15.526 1.00 8.39 152 SER D CA 1
ATOM 4713 C C . SER D 1 152 ? -40.465 19.631 -15.844 1.00 8.02 152 SER D C 1
ATOM 4714 O O . SER D 1 152 ? -41.139 18.677 -16.016 1.00 8.01 152 SER D O 1
ATOM 4717 N N . LEU D 1 153 ? -40.963 20.842 -15.890 1.00 7.70 153 LEU D N 1
ATOM 4718 C CA . LEU D 1 153 ? -42.321 21.099 -16.252 1.00 8.19 153 LEU D CA 1
ATOM 4719 C C . LEU D 1 153 ? -42.629 20.761 -17.660 1.00 8.48 153 LEU D C 1
ATOM 4720 O O . LEU D 1 153 ? -43.690 20.341 -17.961 1.00 7.81 153 LEU D O 1
ATOM 4725 N N . LEU D 1 154 ? -41.710 21.033 -18.547 1.00 8.84 154 LEU D N 1
ATOM 4726 C CA . LEU D 1 154 ? -41.934 20.739 -19.924 1.00 9.55 154 LEU D CA 1
ATOM 4727 C C . LEU D 1 154 ? -42.060 19.278 -20.203 1.00 10.67 154 LEU D C 1
ATOM 4728 O O . LEU D 1 154 ? -42.760 18.901 -21.075 1.00 10.88 154 LEU D O 1
ATOM 4733 N N . SER D 1 155 ? -41.395 18.448 -19.440 1.00 11.82 155 SER D N 1
ATOM 4734 C CA . SER D 1 155 ? -41.315 17.057 -19.799 1.00 13.01 155 SER D CA 1
ATOM 4735 C C . SER D 1 155 ? -42.268 16.209 -19.048 1.00 13.38 155 SER D C 1
ATOM 4736 O O . SER D 1 155 ? -42.546 15.133 -19.435 1.00 13.48 155 SER D O 1
ATOM 4739 N N . GLU D 1 156 ? -42.753 16.718 -17.938 1.00 14.38 156 GLU D N 1
ATOM 4740 C CA . GLU D 1 156 ? -43.729 16.032 -17.108 1.00 14.94 156 GLU D CA 1
ATOM 4741 C C . GLU D 1 156 ? -44.906 15.447 -17.833 1.00 15.09 156 GLU D C 1
ATOM 4742 O O . GLU D 1 156 ? -45.465 16.051 -18.716 1.00 14.83 156 GLU D O 1
ATOM 4748 N N . THR D 1 157 ? -45.288 14.256 -17.402 1.00 15.45 157 THR D N 1
ATOM 4749 C CA . THR D 1 157 ? -46.532 13.631 -17.803 1.00 15.95 157 THR D CA 1
ATOM 4750 C C . THR D 1 157 ? -47.188 12.974 -16.596 1.00 16.06 157 THR D C 1
ATOM 4751 O O . THR D 1 157 ? -46.807 11.897 -16.178 1.00 16.17 157 THR D O 1
#

CATH classification: 3.40.30.10

Secondary structure (DSSP, 8-state):
-TTPPBP----SEESSS----HHHHTTSEEEEEEE---HHIIIIIHHHHHHHH---TTTEEEEEEE---S-TT--HHHHHHHHHHTT--S-EEE---TT-SS----TT---SSSEEEEE-TTSBEEEEEES---HHHHHHHHHHHHT--/--SPPBP----SEESSSPPP-HHHHTTSEEEEEEE---HHIIIIIHHHHHHHH---TTTEEEEEEE---S-TT--HHHHHHHHHHTT--S-EEE---TT-SS----TT---SSSEEEEE-TT-BEEEEEES---HHHHHHHHHHHHH--/-PPBP----SEESSS----HHHHTTSEEEEEEE---HHIIIIIHHHHHHHH---TTTEEEEEEE---S-TT--HHHHHHHHHHTT--S-EEE---TT-SS----TT---SSSEEEEE-TTSBEEEEEES---HHHHHHHHHHHHH--/-B-----SEESSS----HHHHTTSEEEEEEE---HHIIIIIHHHHHHHH---TTTEEEEEEE---SSTT--HHHHHHHHHHHT--S-EEE---TT-SS----TT---SSSEEEEE-TTSBEEEEEES---HHHHHHHHHHHHH--

Foldseek 3Di:
DVPFDFDDAAFPDWQQDDDDDVVNQAQEKEKEWEAEVPCQCVVARVVLLQVCPCPDPNHYAYEYEYWFQPPPVCDSVVVNVVCVVVVPDGIYTYFPDPPHSGGDSVVVPDPHPGKMWIAANRRTTDDIDHTHD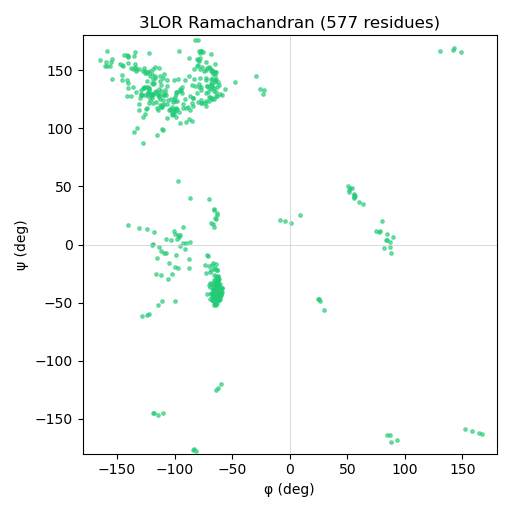DNVVVCVVSVVRRPDD/DVPQDFDDAAFDDWQPDDDDDVVLQAQEKEKEWEAEVPCQCVVARQVLLQVCPCPDPNHYAYEYEYWFLPPPVCDSVVVNVVCVVVVPDHIYTYFPDPPHSGGDSVVVPDPDPGKMWIAANRRGTDDIDHTHDDSVVVVVVSVVRRPDD/DFAFDDAAFPDWQQDDDDDLVNQAQEKEKEWEDEVDCQCVVARQVLLQVVPCPDPNHYAYEYEYWFLPPPVVDVVVVNVVCVVSVPDGIYTYFPDPPHSTGDSVVVDDPHPGWMWIAANRRTTDDIDHTHDDSVVVVVVSVVRRPDD/DFDDAAFPFWQQDDDDDVVLQAQEKEKEWEAEVPVQCVPAVVVLLQVCPCPDSNHYAYEYEYKFLPPDVVDSVVVNVVCVVVVPDGIYGYHPDPPHRTGDSVVVPAPDPGKMWIAANRRHTDDIDHTHDDSVVVCVVSVCRRVDD

B-factor: mean 14.94, std 4.73, range [2.0, 64.91]

Sequence (590 aa):
LDNAPLLELDVQEWVNHEGLSNEDLRGKVVVVEVFQLCPGCVNHGVPQAQKIHRIDESQVQVIGLHSVFEHHDVTPEALKVFIDEFGIKFPVAVDPREGQRIPSTKKYRLEGTPSIILADRKGRIRQVQFGQVDDFVLGLLLGSLLSETLDNAPLLELDVQEWVNHEGLSNEDLRGKVVVVEVFQLCPGCVNHGVPQAQKIHRIDESQVQVIGLHSVFEHHDVTPEALKVFIDEFGIKFPVAVDPREGQRIPSSTKKYRLEGTPSIIILADRKGRIRQVQFGQVDDFVLGLLLGSLLSETNAPLLELDVQEWVNHEGLSNEDLRGKVVVVEVFQLCPGCVNHGVPQAQKIHRIDESQVQVIGLHSVFEHHDVTPEALKVFIDEFGIKFPVAVDPREGQRIPSTKKYRLEGTPSIILADRKGRIRQVQFGQVDDFVLGLLLGSLLSETPLLELDVQEWVNHEGLSNEDLRGKVVVVEVFQLCPGCVNHHGVPQAQKIHRIDESQQVQVIGLHSVFEHHDVTPEALKVFIDEFGIKFPVAVDDPREGQRIPSTKKYRLEGTPSIILADRKGRIRQVQFGQVDDFVLGLLLGSLLSET

Organism: Corynebacterium glutamicum (strain ATCC 13032 / DSM 20300 / JCM 1318 / BCRC 11384 / CCUG 27702 / LMG 3730 / NBRC 12168 / NCIMB 10025 / NRRL B-2784 / 534) (NCBI:txid196627)

InterPro domains:
  IPR013740 Redoxin [PF08534] (23-141)
  IPR036249 Thioredoxin-like superfamily [SSF52833] (8-153)
  IPR050553 Thioredoxin family ResA/DsbE subfamily [PTHR42852] (13-143)

Radius of gyration: 28.7 Å; Cα contacts (8 Å, |Δi|>4): 1220; chains: 4; bounding box: 77×77×30 Å